Protein AF-0000000087188359 (afdb_homodimer)

Solvent-accessible surface area (backbone atoms only — not comparable to full-atom values): 22270 Å² total; per-residue (Å²): 129,66,76,31,45,39,35,32,45,28,57,56,83,50,38,47,62,71,53,24,54,56,32,28,50,55,53,38,40,76,36,46,41,52,68,43,80,49,44,55,69,34,89,48,73,59,11,48,51,45,66,75,37,53,84,79,43,58,35,64,17,36,47,23,39,53,42,13,24,49,48,44,41,38,69,71,45,52,50,58,42,25,75,72,37,19,31,35,40,26,43,32,52,69,55,42,48,57,30,56,35,37,76,44,71,33,57,65,69,55,55,52,55,60,50,61,86,60,86,74,42,64,32,37,37,35,36,33,55,50,55,70,55,25,52,52,44,32,64,73,71,51,74,86,48,76,78,59,69,46,84,70,35,53,57,51,45,52,53,33,45,52,50,24,46,52,53,40,41,76,72,71,32,47,65,49,77,46,69,41,72,88,40,54,41,56,56,51,18,50,57,58,49,68,78,48,84,78,36,62,70,70,71,61,78,78,67,89,118,129,65,77,32,46,37,36,32,45,28,55,57,81,51,38,47,62,71,53,24,54,56,32,27,48,56,55,38,41,75,36,46,41,53,66,44,80,50,46,53,69,36,87,48,73,60,11,47,52,44,66,75,39,52,83,78,42,57,35,62,18,36,47,23,39,53,42,13,27,48,47,45,40,38,69,72,46,51,49,58,41,26,74,72,38,20,31,34,39,26,42,30,52,69,52,42,48,58,29,58,34,37,76,45,71,33,57,64,69,56,54,52,56,59,51,60,87,60,86,75,43,65,32,37,36,35,37,34,55,50,54,69,54,26,51,52,44,31,64,72,70,50,72,85,49,75,77,59,71,46,85,69,34,52,57,52,44,53,54,31,45,53,51,26,44,52,53,40,42,76,71,70,31,45,64,49,77,45,69,41,72,89,41,54,41,56,57,51,18,50,57,58,50,67,79,49,86,79,37,62,71,72,71,64,79,78,66,84,120

Sequence (418 aa):
MSTGVFVTVDGPGGCGKSSVVTALDTVLAARGHHVHPTAEPSTSPIGVFTRAHADQITGRALACLVAADRHHHLDHEIRPALSQGRTVVCDRYLASTLVLQRLDGVPEDYLLALNTGIHLPDLAVILTAAPKTITARLTARGAHHRFEYDPGTPARELTLYQDAARTLGRLGVRVITVDTDHRTPTEAARQIAGYLPDRTGSVGRATATMSTGVFVTVDGPGGCGKSSVVTALDTVLAARGHHVHPTAEPSTSPIGVFTRAHADQITGRALACLVAADRHHHLDHEIRPALSQGRTVVCDRYLASTLVLQRLDGVPEDYLLALNTGIHLPDLAVILTAAPKTITARLTARGAHHRFEYDPGTPARELTLYQDAARTLGRLGVRVITVDTDHRTPTEAARQIAGYLPDRTGSVGRATAT

Radius of gyration: 25.66 Å; Cα contacts (8 Å, |Δi|>4): 700; chains: 2; bounding box: 67×78×47 Å

Nearest PDB structures (foldseek):
  5h70-assembly1_A  TM=8.122E-01  e=1.389E-11  Sulfurisphaera tokodaii str. 7
  4nzy-assembly1_B  TM=7.981E-01  e=8.922E-11  Sulfurisphaera tokodaii str. 7
  5x8j-assembly1_B  TM=8.360E-01  e=5.081E-10  Thermus thermophilus HB8
  5x8d-assembly1_B  TM=8.332E-01  e=5.081E-10  Thermus thermophilus HB8
  2plr-assembly1_B  TM=7.742E-01  e=6.459E-10  Sulfurisphaera tokodaii str. 7

Organism: Streptomyces mobaraensis (NCBI:txid35621)

Foldseek 3Di:
DAFAAEEEEAEDAQLCLVLLLVLLCVVQVVLVAAEDEAEPVGPPPLRVVLLVCVQPDFAPRSLLSRLVSQVVCCVPPVVVCRRVRHHYYYYDDLLCSQQVNVVRVYDNVVSCVSNPPGDQGQEYEYEDEDLVSSLVSCVVVPPDHPLNPDSVSRVSSVVSSVVSQVVSVVVVHHYDYFYRHPDGSNRSSVVVCVVPDRCPPVVDDPPPD/DAFAAEEEEAEDAQLCLVLLLVLLCVVQVVLVAAEDEAEPVGPPPLRVVLLVCVQPDFAPRSLLSRLVSQVVCCVPPVVVCRRVRHHYYYYDDLLCSQQVNVVRVYDNVVSCVSNPPGDQGQEYEYEDEDLVSSLVSCVVVPPDHPLNPDSVSRVSSVVSSVVSQVVSVVVVHHYDYFYRHPDGSNRSSVVVCVVPDRCPPVVDDPPPD

Structure (mmCIF, N/CA/C/O backbone):
data_AF-0000000087188359-model_v1
#
loop_
_entity.id
_entity.type
_entity.pdbx_description
1 polymer 'Thymidylate kinase'
#
loop_
_atom_site.group_PDB
_atom_site.id
_atom_site.type_symbol
_atom_site.label_atom_id
_atom_site.label_alt_id
_atom_site.label_comp_id
_atom_site.label_asym_id
_atom_site.label_entity_id
_atom_site.label_seq_id
_atom_site.pdbx_PDB_ins_code
_atom_site.Cartn_x
_atom_site.Cartn_y
_atom_site.Cartn_z
_atom_site.occupancy
_atom_site.B_iso_or_equiv
_atom_site.auth_seq_id
_atom_site.auth_comp_id
_atom_site.auth_asym_id
_atom_site.auth_atom_id
_atom_site.pdbx_PDB_model_num
ATOM 1 N N . MET A 1 1 ? 21.5 24.719 11.148 1 47.34 1 MET A N 1
ATOM 2 C CA . MET A 1 1 ? 20.219 25.062 10.539 1 47.34 1 MET A CA 1
ATOM 3 C C . MET A 1 1 ? 19.062 24.406 11.289 1 47.34 1 MET A C 1
ATOM 5 O O . MET A 1 1 ? 19.203 23.266 11.758 1 47.34 1 MET A O 1
ATOM 9 N N . SER A 1 2 ? 18.125 25.141 11.766 1 61.47 2 SER A N 1
ATOM 10 C CA . SER A 1 2 ? 17.109 24.641 12.68 1 61.47 2 SER A CA 1
ATOM 11 C C . SER A 1 2 ? 16.281 23.531 12.047 1 61.47 2 SER A C 1
ATOM 13 O O . SER A 1 2 ? 16.109 23.5 10.828 1 61.47 2 SER A O 1
ATOM 15 N N . THR A 1 3 ? 16.078 22.375 12.617 1 81.44 3 THR A N 1
ATOM 16 C CA . THR A 1 3 ? 15.312 21.234 12.133 1 81.44 3 THR A CA 1
ATOM 17 C C . THR A 1 3 ? 13.883 21.641 11.789 1 81.44 3 THR A C 1
ATOM 19 O O . THR A 1 3 ? 13.305 22.516 12.438 1 81.44 3 THR A O 1
ATOM 22 N N . GLY A 1 4 ? 13.391 21.312 10.578 1 94.69 4 GLY A N 1
ATOM 23 C CA . GLY A 1 4 ? 12.039 21.609 10.148 1 94.69 4 GLY A CA 1
ATOM 24 C C . GLY A 1 4 ? 10.984 21.094 11.102 1 94.69 4 GLY A C 1
ATOM 25 O O . GLY A 1 4 ? 11.281 20.297 12 1 94.69 4 GLY A O 1
ATOM 26 N N . VAL A 1 5 ? 9.828 21.734 11.094 1 97 5 VAL A N 1
ATOM 27 C CA . VAL A 1 5 ? 8.688 21.328 11.914 1 97 5 VAL A CA 1
ATOM 28 C C . VAL A 1 5 ? 7.609 20.719 11.023 1 97 5 VAL A C 1
ATOM 30 O O . VAL A 1 5 ? 7.312 21.234 9.945 1 97 5 VAL A O 1
ATOM 33 N N . PHE A 1 6 ? 7.055 19.578 11.438 1 98.5 6 PHE A N 1
ATOM 34 C CA . PHE A 1 6 ? 6.035 18.875 10.664 1 98.5 6 PHE A CA 1
ATOM 35 C C . PHE A 1 6 ? 4.684 18.938 11.367 1 98.5 6 PHE A C 1
ATOM 37 O O . PHE A 1 6 ? 4.52 18.391 12.461 1 98.5 6 PHE A O 1
ATOM 44 N N . VAL A 1 7 ? 3.686 19.609 10.711 1 98.62 7 VAL A N 1
ATOM 45 C CA . VAL A 1 7 ? 2.342 19.781 11.25 1 98.62 7 VAL A CA 1
ATOM 46 C C . VAL A 1 7 ? 1.322 19.141 10.312 1 98.62 7 VAL A C 1
ATOM 48 O O . VAL A 1 7 ? 1.363 19.344 9.102 1 98.62 7 VAL A O 1
ATOM 51 N N . THR A 1 8 ? 0.469 18.312 10.859 1 98.69 8 THR A N 1
ATOM 52 C CA . THR A 1 8 ? -0.615 17.734 10.078 1 98.69 8 THR A CA 1
ATOM 53 C C . THR A 1 8 ? -1.965 18.281 10.539 1 98.69 8 THR A C 1
ATOM 55 O O . THR A 1 8 ? -2.156 18.547 11.719 1 98.69 8 THR A O 1
ATOM 58 N N . VAL A 1 9 ? -2.861 18.5 9.562 1 98.56 9 VAL A N 1
ATOM 59 C CA . VAL A 1 9 ? -4.211 18.984 9.836 1 98.56 9 VAL A CA 1
ATOM 60 C C . VAL A 1 9 ? -5.234 17.984 9.297 1 98.56 9 VAL A C 1
ATOM 62 O O . VAL A 1 9 ? -5.34 17.797 8.078 1 98.56 9 VAL A O 1
ATOM 65 N N . ASP A 1 10 ? -5.957 17.359 10.227 1 98.31 10 ASP A N 1
ATOM 66 C CA . ASP A 1 10 ? -6.965 16.359 9.891 1 98.31 10 ASP A CA 1
ATOM 67 C C . ASP A 1 10 ? -8.328 16.75 10.453 1 98.31 10 ASP A C 1
ATOM 69 O O . ASP A 1 10 ? -8.445 17.719 11.203 1 98.31 10 ASP A O 1
ATOM 73 N N . GLY A 1 11 ? -9.336 16.016 10.047 1 95.88 11 GLY A N 1
ATOM 74 C CA . GLY A 1 11 ? -10.703 16.25 10.492 1 95.88 11 GLY A CA 1
ATOM 75 C C . GLY A 1 11 ? -11.734 15.812 9.469 1 95.88 11 GLY A C 1
ATOM 76 O O . GLY A 1 11 ? -11.398 15.555 8.305 1 95.88 11 GLY A O 1
ATOM 77 N N . PRO A 1 12 ? -12.969 15.734 9.961 1 92.06 12 PRO A N 1
ATOM 78 C CA . PRO A 1 12 ? -14.031 15.344 9.023 1 92.06 12 PRO A CA 1
ATOM 79 C C . PRO A 1 12 ? -14.195 16.328 7.875 1 92.06 12 PRO A C 1
ATOM 81 O O . PRO A 1 12 ? -13.766 17.484 7.977 1 92.06 12 PRO A O 1
ATOM 84 N N . GLY A 1 13 ? -14.742 15.789 6.773 1 87.38 13 GLY A N 1
ATOM 85 C CA . GLY A 1 13 ? -15.164 16.703 5.73 1 87.38 13 GLY A CA 1
ATOM 86 C C . GLY A 1 13 ? -16.109 17.781 6.234 1 87.38 13 GLY A C 1
ATOM 87 O O . GLY A 1 13 ? -16.969 17.531 7.07 1 87.38 13 GLY A O 1
ATOM 88 N N . GLY A 1 14 ? -15.852 19.031 5.797 1 85.5 14 GLY A N 1
ATOM 89 C CA . GLY A 1 14 ? -16.734 20.125 6.191 1 85.5 14 GLY A CA 1
ATOM 90 C C . GLY A 1 14 ? -16.266 20.859 7.43 1 85.5 14 GLY A C 1
ATOM 91 O O . GLY A 1 14 ? -16.906 21.812 7.875 1 85.5 14 GLY A O 1
ATOM 92 N N . CYS A 1 15 ? -15.188 20.453 7.949 1 90.5 15 CYS A N 1
ATOM 93 C CA . CYS A 1 15 ? -14.719 21.094 9.172 1 90.5 15 CYS A CA 1
ATOM 94 C C . CYS A 1 15 ? -13.828 22.281 8.859 1 90.5 15 CYS A C 1
ATOM 96 O O . CYS A 1 15 ? -13.32 22.953 9.766 1 90.5 15 CYS A O 1
ATOM 98 N N . GLY A 1 16 ? -13.586 22.547 7.59 1 89.12 16 GLY A N 1
ATOM 99 C CA . GLY A 1 16 ? -12.867 23.766 7.215 1 89.12 16 GLY A CA 1
ATOM 100 C C . GLY A 1 16 ? -11.367 23.547 7.098 1 89.12 16 GLY A C 1
ATOM 101 O O . GLY A 1 16 ? -10.586 24.484 7.277 1 89.12 16 GLY A O 1
ATOM 102 N N . LYS A 1 17 ? -10.906 22.312 6.828 1 92.69 17 LYS A N 1
ATOM 103 C CA . LYS A 1 17 ? -9.492 21.953 6.75 1 92.69 17 LYS A CA 1
ATOM 104 C C . LYS A 1 17 ? -8.766 22.859 5.75 1 92.69 17 LYS A C 1
ATOM 106 O O . LYS A 1 17 ? -7.77 23.5 6.094 1 92.69 17 LYS A O 1
ATOM 111 N N . SER A 1 18 ? -9.305 22.969 4.512 1 91.31 18 SER A N 1
ATOM 112 C CA . SER A 1 18 ? -8.648 23.75 3.461 1 91.31 18 SER A CA 1
ATOM 113 C C . SER A 1 18 ? -8.516 25.219 3.854 1 91.31 18 SER A C 1
ATOM 115 O O . SER A 1 18 ? -7.465 25.828 3.635 1 91.31 18 SER A O 1
ATOM 117 N N . SER A 1 19 ? -9.531 25.781 4.469 1 93.94 19 SER A N 1
ATOM 118 C CA . SER A 1 19 ? -9.508 27.172 4.902 1 93.94 19 SER A CA 1
ATOM 119 C C . SER A 1 19 ? -8.492 27.391 6.023 1 93.94 19 SER A C 1
ATOM 121 O O . SER A 1 19 ? -7.738 28.359 6.008 1 93.94 19 SER A O 1
ATOM 123 N N . VAL A 1 20 ? -8.484 26.484 6.918 1 96.5 20 VAL A N 1
ATOM 124 C CA . VAL A 1 20 ? -7.594 26.625 8.062 1 96.5 20 VAL A CA 1
ATOM 125 C C . VAL A 1 20 ? -6.145 26.469 7.613 1 96.5 20 VAL A C 1
ATOM 127 O O . VAL A 1 20 ? -5.266 27.219 8.047 1 96.5 20 VAL A O 1
ATOM 130 N N . VAL A 1 21 ? -5.867 25.5 6.734 1 96.38 21 VAL A N 1
ATOM 131 C CA . VAL A 1 21 ? -4.52 25.25 6.234 1 96.38 21 VAL A CA 1
ATOM 132 C C . VAL A 1 21 ? -4.02 26.484 5.477 1 96.38 21 VAL A C 1
ATOM 134 O O . VAL A 1 21 ? -2.861 26.875 5.621 1 96.38 21 VAL A O 1
ATOM 137 N N . THR A 1 22 ? -4.891 27.078 4.703 1 95.88 22 THR A N 1
ATOM 138 C CA . THR A 1 22 ? -4.547 28.297 3.973 1 95.88 22 THR A CA 1
ATOM 139 C C . THR A 1 22 ? -4.219 29.438 4.938 1 95.88 22 THR A C 1
ATOM 141 O O . THR A 1 22 ? -3.215 30.125 4.766 1 95.88 22 THR A O 1
ATOM 144 N N . ALA A 1 23 ? -5.016 29.625 5.945 1 97.31 23 ALA A N 1
ATOM 145 C CA . ALA A 1 23 ? -4.785 30.656 6.957 1 97.31 23 ALA A CA 1
ATOM 146 C C . ALA A 1 23 ? -3.502 30.391 7.734 1 97.31 23 ALA A C 1
ATOM 148 O O . ALA A 1 23 ? -2.789 31.328 8.109 1 97.31 23 ALA A O 1
ATOM 149 N N . LEU A 1 24 ? -3.291 29.109 8 1 97.19 24 LEU A N 1
ATOM 150 C CA . LEU A 1 24 ? -2.111 28.719 8.758 1 97.19 24 LEU A CA 1
ATOM 151 C C . LEU A 1 24 ? -0.833 29.094 8.016 1 97.19 24 LEU A C 1
ATOM 153 O O . LEU A 1 24 ? 0.151 29.5 8.641 1 97.19 24 LEU A O 1
ATOM 157 N N . ASP A 1 25 ? -0.863 28.906 6.703 1 96.25 25 ASP A N 1
ATOM 158 C CA . ASP A 1 25 ? 0.272 29.312 5.879 1 96.25 25 ASP A CA 1
ATOM 159 C C . ASP A 1 25 ? 0.64 30.781 6.121 1 96.25 25 ASP A C 1
ATOM 161 O O . ASP A 1 25 ? 1.801 31.094 6.391 1 96.25 25 ASP A O 1
ATOM 165 N N . THR A 1 26 ? -0.309 31.641 6.152 1 95.94 26 THR A N 1
ATOM 166 C CA . THR A 1 26 ? -0.119 33.094 6.324 1 95.94 26 THR A CA 1
ATOM 167 C C . THR A 1 26 ? 0.343 33.406 7.742 1 95.94 26 THR A C 1
ATOM 169 O O . THR A 1 26 ? 1.286 34.156 7.934 1 95.94 26 THR A O 1
ATOM 172 N N . VAL A 1 27 ? -0.323 32.781 8.688 1 97.31 27 VAL A N 1
ATOM 173 C CA . VAL A 1 27 ? -0.051 33.062 10.094 1 97.31 27 VAL A CA 1
ATOM 174 C C . VAL A 1 27 ? 1.365 32.625 10.445 1 97.31 27 VAL A C 1
ATOM 176 O O . VAL A 1 27 ? 2.102 33.344 11.117 1 97.31 27 VAL A O 1
ATOM 179 N N . LEU A 1 28 ? 1.797 31.469 9.977 1 97.12 28 LEU A N 1
ATOM 180 C CA . LEU A 1 28 ? 3.123 30.938 10.273 1 97.12 28 LEU A CA 1
ATOM 181 C C . LEU A 1 28 ? 4.203 31.75 9.555 1 97.12 28 LEU A C 1
ATOM 183 O O . LEU A 1 28 ? 5.277 31.984 10.109 1 97.12 28 LEU A O 1
ATOM 187 N N . ALA A 1 29 ? 3.877 32.156 8.305 1 95.25 29 ALA A N 1
ATOM 188 C CA . ALA A 1 29 ? 4.816 33 7.582 1 95.25 29 ALA A CA 1
ATOM 189 C C 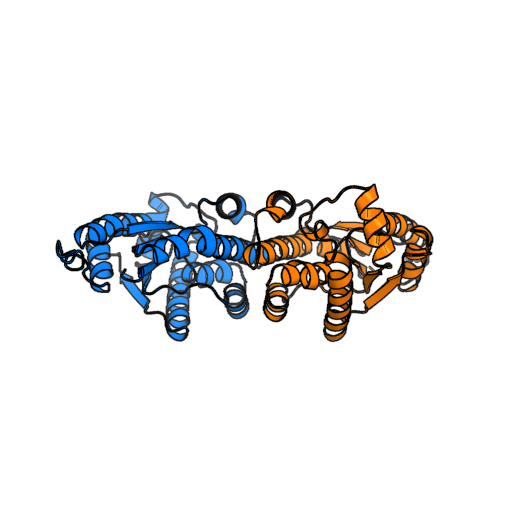. ALA A 1 29 ? 5.082 34.312 8.344 1 95.25 29 ALA A C 1
ATOM 191 O O . ALA A 1 29 ? 6.223 34.75 8.414 1 95.25 29 ALA A O 1
ATOM 192 N N . ALA A 1 30 ? 4.102 34.844 8.914 1 94.81 30 ALA A N 1
ATOM 193 C CA . ALA A 1 30 ? 4.215 36.094 9.688 1 94.81 30 ALA A CA 1
ATOM 194 C C . ALA A 1 30 ? 5.043 35.875 10.945 1 94.81 30 ALA A C 1
ATOM 196 O O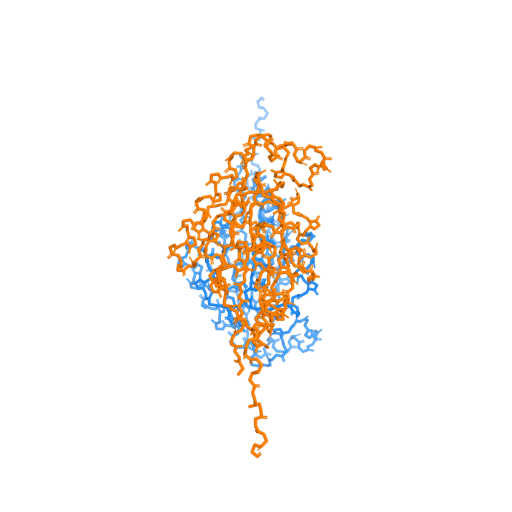 . ALA A 1 30 ? 5.602 36.812 11.5 1 94.81 30 ALA A O 1
ATOM 197 N N . ARG A 1 31 ? 5.113 34.656 11.328 1 94.94 31 ARG A N 1
ATOM 198 C CA . ARG A 1 31 ? 5.887 34.312 12.516 1 94.94 31 ARG A CA 1
ATOM 199 C C . ARG A 1 31 ? 7.285 33.812 12.141 1 94.94 31 ARG A C 1
ATOM 201 O O . ARG A 1 31 ? 7.973 33.188 12.953 1 94.94 31 ARG A O 1
ATOM 208 N N . GLY A 1 32 ? 7.652 34 10.852 1 94.25 32 GLY A N 1
ATOM 209 C CA . GLY A 1 32 ? 9.016 33.75 10.414 1 94.25 32 GLY A CA 1
ATOM 210 C C . GLY A 1 32 ? 9.234 32.375 9.859 1 94.25 32 GLY A C 1
ATOM 211 O O . GLY A 1 32 ? 10.359 31.969 9.562 1 94.25 32 GLY A O 1
ATOM 212 N N . HIS A 1 33 ? 8.156 31.578 9.773 1 95.19 33 HIS A N 1
ATOM 213 C CA . HIS A 1 33 ? 8.289 30.234 9.234 1 95.19 33 HIS A CA 1
ATOM 214 C C . HIS A 1 33 ? 8.367 30.25 7.707 1 95.19 33 HIS A C 1
ATOM 216 O O . HIS A 1 33 ? 7.672 31.047 7.059 1 95.19 33 HIS A O 1
ATOM 222 N N . HIS A 1 34 ? 9.258 29.484 7.164 1 95.62 34 HIS A N 1
ATOM 223 C CA . HIS A 1 34 ? 9.172 29.125 5.758 1 95.62 34 HIS A CA 1
ATOM 224 C C . HIS A 1 34 ? 8.281 27.906 5.555 1 95.62 34 HIS A C 1
ATOM 226 O O . HIS A 1 34 ? 8.727 26.766 5.734 1 95.62 34 HIS A O 1
ATOM 232 N N . VAL A 1 35 ? 7.125 28.156 5.09 1 97.44 35 VAL A N 1
ATOM 233 C CA . VAL A 1 35 ? 6.102 27.125 5.113 1 97.44 35 VAL A CA 1
ATOM 234 C C . VAL A 1 35 ? 6.121 26.344 3.795 1 97.44 35 VAL A C 1
ATOM 236 O O . VAL A 1 35 ? 6.297 26.938 2.725 1 97.44 35 VAL A O 1
ATOM 239 N N . HIS A 1 36 ? 6.008 25.031 3.883 1 97.62 36 HIS A N 1
ATOM 240 C CA . HIS A 1 36 ? 5.789 24.125 2.76 1 97.62 36 HIS A CA 1
ATOM 241 C C . HIS A 1 36 ? 4.445 23.422 2.879 1 97.62 36 HIS A C 1
ATOM 243 O O . HIS A 1 36 ? 4.336 22.406 3.561 1 97.62 36 HIS A O 1
ATOM 249 N N . PRO A 1 37 ? 3.422 24.016 2.215 1 97.69 37 PRO A N 1
ATOM 250 C CA . PRO A 1 37 ? 2.121 23.344 2.24 1 97.69 37 PRO A CA 1
ATOM 251 C C . PRO A 1 37 ? 2.082 22.094 1.355 1 97.69 37 PRO A C 1
ATOM 253 O O . PRO A 1 37 ? 2.68 22.078 0.275 1 97.69 37 PRO A O 1
ATOM 256 N N . THR A 1 38 ? 1.443 21.078 1.789 1 98.12 38 THR A N 1
ATOM 257 C CA . THR A 1 38 ? 1.233 19.844 1.018 1 98.12 38 THR A CA 1
ATOM 258 C C . THR A 1 38 ? -0.035 19.141 1.473 1 98.12 38 THR A C 1
ATOM 260 O O . THR A 1 38 ? -0.803 19.672 2.273 1 98.12 38 THR A O 1
ATOM 263 N N . ALA A 1 39 ? -0.322 17.984 0.875 1 98 39 ALA A N 1
ATOM 264 C CA . ALA A 1 39 ? -1.557 17.281 1.195 1 98 39 ALA A CA 1
ATOM 265 C C . ALA A 1 39 ? -1.447 15.797 0.835 1 98 39 ALA A C 1
ATOM 267 O O . ALA A 1 39 ? -0.575 15.406 0.057 1 98 39 ALA A O 1
ATOM 268 N N . GLU A 1 40 ? -2.277 15.039 1.499 1 98 40 GLU A N 1
ATOM 269 C CA . GLU A 1 40 ? -2.469 13.656 1.092 1 98 40 GLU A CA 1
ATOM 270 C C . GLU A 1 40 ? -3.916 13.391 0.686 1 98 40 GLU A C 1
ATOM 272 O O . GLU A 1 40 ? -4.844 13.844 1.357 1 98 40 GLU A O 1
ATOM 277 N N . PRO A 1 41 ? -4.113 12.578 -0.247 1 97.88 41 PRO A N 1
ATOM 278 C CA . PRO A 1 41 ? -3.1 12.055 -1.167 1 97.88 41 PRO A CA 1
ATOM 279 C C . PRO A 1 41 ? -2.305 13.164 -1.857 1 97.88 41 PRO A C 1
ATOM 281 O O . PRO A 1 41 ? -2.855 14.219 -2.172 1 97.88 41 PRO A O 1
ATOM 284 N N . SER A 1 42 ? -1.038 12.883 -2.131 1 98.5 42 SER A N 1
ATOM 285 C CA . SER A 1 42 ? -0.115 13.898 -2.621 1 98.5 42 SER A CA 1
ATOM 286 C C . SER A 1 42 ? -0.364 14.203 -4.094 1 98.5 42 SER A C 1
ATOM 288 O O . SER A 1 42 ? -1.332 13.719 -4.68 1 98.5 42 SER A O 1
ATOM 290 N N . THR A 1 43 ? 0.495 15.102 -4.703 1 97.56 43 THR A N 1
ATOM 291 C CA . THR A 1 43 ? 0.367 15.461 -6.109 1 97.56 43 THR A CA 1
ATOM 292 C C . THR A 1 43 ? 1.267 14.578 -6.977 1 97.56 43 THR A C 1
ATOM 294 O O . THR A 1 43 ? 1.373 14.797 -8.188 1 97.56 43 THR A O 1
ATOM 297 N N . SER A 1 44 ? 1.98 13.633 -6.363 1 97.75 44 SER A N 1
ATOM 298 C CA . SER A 1 44 ? 2.762 12.672 -7.133 1 97.75 44 SER A CA 1
ATOM 299 C C . SER A 1 44 ? 1.862 11.789 -7.988 1 97.75 44 SER A C 1
ATOM 301 O O . SER A 1 44 ? 0.645 11.758 -7.797 1 97.75 44 SER A O 1
ATOM 303 N N . PRO A 1 45 ? 2.436 11.055 -8.906 1 97.56 45 PRO A N 1
ATOM 304 C CA . PRO A 1 45 ? 1.626 10.141 -9.719 1 97.56 45 PRO A CA 1
ATOM 305 C C . PRO A 1 45 ? 0.813 9.164 -8.875 1 97.56 45 PRO A C 1
ATOM 307 O O . PRO A 1 45 ? -0.35 8.898 -9.188 1 97.56 45 PRO A O 1
ATOM 310 N N . ILE A 1 46 ? 1.397 8.641 -7.758 1 98.19 46 ILE A N 1
ATOM 311 C CA . ILE A 1 46 ? 0.673 7.719 -6.887 1 98.19 46 ILE A CA 1
ATOM 312 C C . ILE A 1 46 ? -0.523 8.43 -6.262 1 98.19 46 ILE A C 1
ATOM 314 O O . ILE A 1 46 ? -1.628 7.887 -6.219 1 98.19 46 ILE A O 1
ATOM 318 N N . GLY A 1 47 ? -0.265 9.672 -5.738 1 98.44 47 GLY A N 1
ATOM 319 C CA . GLY A 1 47 ? -1.332 10.438 -5.117 1 98.44 47 GLY A CA 1
ATOM 320 C C . GLY A 1 47 ? -2.459 10.781 -6.074 1 98.44 47 GLY A C 1
ATOM 321 O O . GLY A 1 47 ? -3.635 10.656 -5.727 1 98.44 47 GLY A O 1
ATOM 322 N N . VAL A 1 48 ? -2.109 11.203 -7.301 1 98 48 VAL A N 1
ATOM 323 C CA . VAL A 1 48 ? -3.09 11.523 -8.328 1 98 48 VAL A CA 1
ATOM 324 C C . VAL A 1 48 ? -3.918 10.289 -8.664 1 98 48 VAL A C 1
ATOM 326 O O . VAL A 1 48 ? -5.145 10.352 -8.742 1 98 48 VAL A O 1
ATOM 329 N N . PHE A 1 49 ? -3.277 9.18 -8.844 1 98.19 49 PHE A N 1
ATOM 330 C CA . PHE A 1 49 ? -3.961 7.918 -9.117 1 98.19 49 PHE A CA 1
ATOM 331 C C . PHE A 1 49 ? -4.91 7.562 -7.98 1 98.19 49 PHE A C 1
ATOM 333 O O . PHE A 1 49 ? -6.059 7.18 -8.227 1 98.19 49 PHE A O 1
ATOM 340 N N . THR A 1 50 ? -4.426 7.637 -6.707 1 97.75 50 THR A N 1
ATOM 341 C CA . THR A 1 50 ? -5.207 7.301 -5.523 1 97.75 50 THR A CA 1
ATOM 342 C C . THR A 1 50 ? -6.473 8.148 -5.449 1 97.75 50 THR A C 1
ATOM 344 O O . THR A 1 50 ? -7.57 7.625 -5.246 1 97.75 50 THR A O 1
ATOM 347 N N . ARG A 1 51 ? -6.312 9.461 -5.676 1 95.75 51 ARG A N 1
ATOM 348 C CA . ARG A 1 51 ? -7.449 10.375 -5.617 1 95.75 51 ARG A CA 1
ATOM 349 C C . ARG A 1 51 ? -8.484 10.023 -6.684 1 95.75 51 ARG A C 1
ATOM 351 O O . ARG A 1 51 ? -9.688 10.047 -6.418 1 95.75 51 ARG A O 1
ATOM 358 N N . ALA A 1 52 ? -8.023 9.641 -7.832 1 95.94 52 ALA A N 1
ATOM 359 C CA . ALA A 1 52 ? -8.898 9.367 -8.977 1 95.94 52 ALA A CA 1
ATOM 360 C C . ALA A 1 52 ? -9.672 8.07 -8.773 1 95.94 52 ALA A C 1
ATOM 362 O O . ALA A 1 52 ? -10.742 7.883 -9.359 1 95.94 52 ALA A O 1
ATOM 363 N N . HIS A 1 53 ? -9.164 7.184 -7.898 1 95.75 53 HIS A N 1
ATOM 364 C CA . HIS A 1 53 ? -9.758 5.855 -7.832 1 95.75 53 HIS A CA 1
ATOM 365 C C . HIS A 1 53 ? -10.273 5.547 -6.426 1 95.75 53 HIS A C 1
ATOM 367 O O . HIS A 1 53 ? -10.719 4.434 -6.152 1 95.75 53 HIS A O 1
ATOM 373 N N . ALA A 1 54 ? -10.25 6.504 -5.578 1 92.5 54 ALA A N 1
ATOM 374 C CA . ALA A 1 54 ? -10.562 6.293 -4.168 1 92.5 54 ALA A CA 1
ATOM 375 C C . ALA A 1 54 ? -12.016 5.887 -3.982 1 92.5 54 ALA A C 1
ATOM 377 O O . ALA A 1 54 ? -12.375 5.258 -2.982 1 92.5 54 ALA A O 1
ATOM 378 N N . ASP A 1 55 ? -12.844 6.211 -4.914 1 90.56 55 ASP A N 1
ATOM 379 C CA . ASP A 1 55 ? -14.258 5.871 -4.801 1 90.56 55 ASP A CA 1
ATOM 380 C C . ASP A 1 55 ? -14.516 4.438 -5.262 1 90.56 55 ASP A C 1
ATOM 382 O O . ASP A 1 55 ? -15.539 3.846 -4.922 1 90.56 55 ASP A O 1
ATOM 386 N N . GLN A 1 56 ? -13.602 3.863 -6.023 1 92.88 56 GLN A N 1
ATOM 387 C CA . GLN A 1 56 ? -13.812 2.545 -6.617 1 92.88 56 GLN A CA 1
ATOM 388 C C . GLN A 1 56 ? -13.008 1.478 -5.875 1 92.88 56 GLN A C 1
ATOM 390 O O . GLN A 1 56 ? -13.398 0.306 -5.859 1 92.88 56 GLN A O 1
ATOM 395 N N . ILE A 1 57 ? -11.93 1.907 -5.332 1 95.62 57 ILE A N 1
ATOM 396 C CA . ILE A 1 57 ? -11.07 0.997 -4.59 1 95.62 57 ILE A CA 1
ATOM 397 C C . ILE A 1 57 ? -11.375 1.098 -3.098 1 95.62 57 ILE A C 1
ATOM 399 O O . ILE A 1 57 ? -11.523 2.199 -2.561 1 95.62 57 ILE A O 1
ATOM 403 N N . THR A 1 58 ? -11.484 -0.061 -2.416 1 95.25 58 THR A N 1
ATOM 404 C CA . THR A 1 58 ? -11.898 -0.059 -1.017 1 95.25 58 THR A CA 1
ATOM 405 C C . THR A 1 58 ? -11.023 -1 -0.193 1 95.25 58 THR A C 1
ATOM 407 O O . THR A 1 58 ? -10.172 -1.697 -0.741 1 95.25 58 THR A O 1
ATOM 410 N N . GLY A 1 59 ? -11.219 -0.935 1.089 1 96.5 59 GLY A N 1
ATOM 411 C CA . GLY A 1 59 ? -10.609 -1.888 2.004 1 96.5 59 GLY A CA 1
ATOM 412 C C . GLY A 1 59 ? -9.094 -1.788 2.047 1 96.5 59 GLY A C 1
ATOM 413 O O . GLY A 1 59 ? -8.539 -0.689 2.006 1 96.5 59 GLY A O 1
ATOM 414 N N . ARG A 1 60 ? -8.492 -2.934 2.172 1 98.12 60 ARG A N 1
ATOM 415 C CA . ARG A 1 60 ? -7.043 -2.996 2.326 1 98.12 60 ARG A CA 1
ATOM 416 C C . ARG A 1 60 ? -6.336 -2.482 1.075 1 98.12 60 ARG A C 1
ATOM 418 O O . ARG A 1 60 ? -5.262 -1.885 1.163 1 98.12 60 ARG A O 1
ATOM 425 N N . ALA A 1 61 ? -6.98 -2.682 -0.078 1 98.25 61 ALA A N 1
ATOM 426 C CA . ALA A 1 61 ? -6.383 -2.18 -1.312 1 98.25 61 ALA A CA 1
ATOM 427 C C . ALA A 1 61 ? -6.199 -0.665 -1.254 1 98.25 61 ALA A C 1
ATOM 429 O O . ALA A 1 61 ? -5.109 -0.156 -1.528 1 98.25 61 ALA A O 1
ATOM 430 N N . LEU A 1 62 ? -7.238 0.054 -0.863 1 98.06 62 LEU A N 1
ATOM 431 C CA . LEU A 1 62 ? -7.148 1.507 -0.765 1 98.06 62 LEU A CA 1
ATOM 432 C C . LEU A 1 62 ? -6.18 1.918 0.339 1 98.06 62 LEU A C 1
ATOM 434 O O . LEU A 1 62 ? -5.395 2.852 0.166 1 98.06 62 LEU A O 1
ATOM 438 N N . ALA A 1 63 ? -6.262 1.201 1.483 1 98.5 63 ALA A N 1
ATOM 439 C CA . ALA A 1 63 ? -5.352 1.495 2.588 1 98.5 63 ALA A CA 1
ATOM 440 C C . ALA A 1 63 ? -3.898 1.413 2.137 1 98.5 63 ALA A C 1
ATOM 442 O O . ALA A 1 63 ? -3.092 2.291 2.455 1 98.5 63 ALA A O 1
ATOM 443 N N . CYS A 1 64 ? -3.58 0.357 1.383 1 98.62 64 CYS A N 1
ATOM 444 C CA . CYS A 1 64 ? -2.223 0.169 0.884 1 98.62 64 CYS A CA 1
ATOM 445 C C . CYS A 1 64 ? -1.852 1.263 -0.111 1 98.62 64 CYS A C 1
ATOM 447 O O . CYS A 1 64 ? -0.713 1.733 -0.126 1 98.62 64 CYS A O 1
ATOM 449 N N . LEU A 1 65 ? -2.795 1.646 -0.92 1 98.19 65 LEU A N 1
ATOM 450 C CA . LEU A 1 65 ? -2.547 2.701 -1.896 1 98.19 65 LEU A CA 1
ATOM 451 C C . LEU A 1 65 ? -2.223 4.02 -1.202 1 98.19 65 LEU A C 1
ATOM 453 O O . LEU A 1 65 ? -1.283 4.715 -1.594 1 98.19 65 LEU A O 1
ATOM 457 N N . VAL A 1 66 ? -2.984 4.359 -0.191 1 98.5 66 VAL A N 1
ATOM 458 C CA . VAL A 1 66 ? -2.771 5.586 0.572 1 98.5 66 VAL A CA 1
ATOM 459 C C . VAL A 1 66 ? -1.409 5.539 1.26 1 98.5 66 VAL A C 1
ATOM 461 O O . VAL A 1 66 ? -0.669 6.523 1.254 1 98.5 66 VAL A O 1
ATOM 464 N N . ALA A 1 67 ? -1.067 4.383 1.801 1 98.69 67 ALA A N 1
ATOM 465 C CA . ALA A 1 67 ? 0.228 4.219 2.455 1 98.69 67 ALA A CA 1
ATOM 466 C C . ALA A 1 67 ? 1.369 4.332 1.448 1 98.69 67 ALA A C 1
ATOM 468 O O . ALA A 1 67 ? 2.42 4.898 1.751 1 98.69 67 ALA A O 1
ATOM 469 N N . ALA A 1 68 ? 1.163 3.725 0.244 1 98.69 68 ALA A N 1
ATOM 470 C CA . ALA A 1 68 ? 2.166 3.844 -0.81 1 98.69 68 ALA A CA 1
ATOM 471 C C . ALA A 1 68 ? 2.461 5.309 -1.124 1 98.69 68 ALA A C 1
ATOM 473 O O . ALA A 1 68 ? 3.623 5.707 -1.211 1 98.69 68 ALA A O 1
ATOM 474 N N . ASP A 1 69 ? 1.421 6.105 -1.259 1 98.69 69 ASP A N 1
ATOM 475 C CA . ASP A 1 69 ? 1.562 7.531 -1.534 1 98.69 69 ASP A CA 1
ATOM 476 C C . ASP A 1 69 ? 2.297 8.242 -0.399 1 98.69 69 ASP A C 1
ATOM 478 O O . ASP A 1 69 ? 3.168 9.078 -0.643 1 98.69 69 ASP A O 1
ATOM 482 N N . ARG A 1 70 ? 1.93 7.887 0.841 1 98.88 70 ARG A N 1
ATOM 483 C CA . ARG A 1 70 ? 2.521 8.555 1.997 1 98.88 70 ARG A CA 1
ATOM 484 C C . ARG A 1 70 ? 4.02 8.273 2.082 1 98.88 70 ARG A C 1
ATOM 486 O O . ARG A 1 70 ? 4.812 9.195 2.303 1 98.88 70 ARG A O 1
ATOM 493 N N . HIS A 1 71 ? 4.414 6.973 1.901 1 98.69 71 HIS A N 1
ATOM 494 C CA . HIS A 1 71 ? 5.836 6.652 1.943 1 98.69 71 HIS A CA 1
ATOM 495 C C . HIS A 1 71 ? 6.602 7.391 0.851 1 98.69 71 HIS A C 1
ATOM 497 O O . HIS A 1 71 ? 7.691 7.91 1.094 1 98.69 71 HIS A O 1
ATOM 503 N N . HIS A 1 72 ? 6.035 7.445 -0.315 1 98.56 72 HIS A N 1
ATOM 504 C CA . HIS A 1 72 ? 6.664 8.172 -1.413 1 98.56 72 HIS A CA 1
ATOM 505 C C . HIS A 1 72 ? 6.715 9.672 -1.124 1 98.56 72 HIS A C 1
ATOM 507 O O . HIS A 1 72 ? 7.738 10.32 -1.362 1 98.56 72 HIS A O 1
ATOM 513 N N . HIS A 1 73 ? 5.645 10.25 -0.611 1 98.75 73 HIS A N 1
ATOM 514 C CA . HIS A 1 73 ? 5.504 11.656 -0.235 1 98.75 73 HIS A CA 1
ATOM 515 C C . HIS A 1 73 ? 6.57 12.062 0.775 1 98.75 73 HIS A C 1
ATOM 517 O O . HIS A 1 73 ? 7.227 13.094 0.61 1 98.75 73 HIS A O 1
ATOM 523 N N . LEU A 1 74 ? 6.75 11.227 1.759 1 98.56 74 LEU A N 1
ATOM 524 C CA . LEU A 1 74 ? 7.738 11.461 2.805 1 98.56 74 LEU A CA 1
ATOM 525 C C . LEU A 1 74 ? 9.141 11.539 2.219 1 98.56 74 LEU A C 1
ATOM 527 O O . LEU A 1 74 ? 9.891 12.477 2.51 1 98.56 74 LEU A O 1
ATOM 531 N N . ASP A 1 75 ? 9.406 10.609 1.347 1 97.56 75 ASP A N 1
ATOM 532 C CA . ASP A 1 75 ? 10.773 10.469 0.856 1 97.56 75 ASP A CA 1
ATOM 533 C C . ASP A 1 75 ? 11.109 11.562 -0.157 1 97.56 75 ASP A C 1
ATOM 535 O O . ASP A 1 75 ? 12.258 12.008 -0.244 1 97.56 75 ASP A O 1
ATOM 539 N N . HIS A 1 76 ? 10.125 12.086 -0.799 1 98.06 76 HIS A N 1
ATOM 540 C CA . HIS A 1 76 ? 10.445 12.914 -1.953 1 98.06 76 HIS A CA 1
ATOM 541 C C . HIS A 1 76 ? 10.008 14.359 -1.733 1 98.06 76 HIS A C 1
ATOM 543 O O . HIS A 1 76 ? 10.391 15.25 -2.49 1 98.06 76 HIS A O 1
ATOM 549 N N . GLU A 1 77 ? 9.258 14.609 -0.68 1 98.5 77 GLU A N 1
ATOM 550 C CA . GLU A 1 77 ? 8.773 15.977 -0.502 1 98.5 77 GLU A CA 1
ATOM 551 C C . GLU A 1 77 ? 8.883 16.406 0.957 1 98.5 77 GLU A C 1
ATOM 553 O O . GLU A 1 77 ? 9.562 17.391 1.268 1 98.5 77 GLU A O 1
ATOM 558 N N . ILE A 1 78 ? 8.352 15.648 1.875 1 98.62 78 ILE A N 1
ATOM 559 C CA . ILE A 1 78 ? 8.203 16.094 3.26 1 98.62 78 ILE A CA 1
ATOM 560 C C . ILE A 1 78 ? 9.562 16.094 3.947 1 98.62 78 ILE A C 1
ATOM 562 O O . ILE A 1 78 ? 9.992 17.125 4.473 1 98.62 78 ILE A O 1
ATOM 566 N N . ARG A 1 79 ? 10.266 14.977 3.904 1 98.19 79 ARG A N 1
ATOM 567 C CA . ARG A 1 79 ? 11.547 14.891 4.598 1 98.19 79 ARG A CA 1
ATOM 568 C C . ARG A 1 79 ? 12.562 15.859 3.996 1 98.19 79 ARG A C 1
ATOM 570 O O . ARG A 1 79 ? 13.273 16.547 4.727 1 98.19 79 ARG A O 1
ATOM 577 N N . PRO A 1 80 ? 12.656 15.93 2.645 1 98 80 PRO A N 1
ATOM 578 C CA . PRO A 1 80 ? 13.57 16.922 2.07 1 98 80 PRO A CA 1
ATOM 579 C C . PRO A 1 80 ? 13.242 18.344 2.508 1 98 80 PRO A C 1
ATOM 581 O O . PRO A 1 80 ? 14.148 19.125 2.828 1 98 80 PRO A O 1
ATOM 584 N N . ALA A 1 81 ? 11.984 18.734 2.598 1 98.19 81 ALA A N 1
ATOM 585 C CA . ALA A 1 81 ? 11.586 20.062 3.049 1 98.19 81 ALA A CA 1
ATOM 586 C C . ALA A 1 81 ? 11.969 20.297 4.508 1 98.19 81 ALA A C 1
ATOM 588 O O . ALA A 1 81 ? 12.477 21.359 4.871 1 98.19 81 ALA A O 1
ATOM 589 N N . LEU A 1 82 ? 11.75 19.297 5.324 1 97.75 82 LEU A N 1
ATOM 590 C CA . LEU A 1 82 ? 12.094 19.375 6.738 1 97.75 82 LEU A CA 1
ATOM 591 C C . LEU A 1 82 ? 13.594 19.531 6.93 1 97.75 82 LEU A C 1
ATOM 593 O O . LEU A 1 82 ? 14.039 20.297 7.793 1 97.75 82 LEU A O 1
ATOM 597 N N . SER A 1 83 ? 14.328 18.781 6.082 1 96.81 83 SER A N 1
ATOM 598 C CA . SER A 1 83 ? 15.789 18.828 6.172 1 96.81 83 SER A CA 1
ATOM 599 C C . SER A 1 83 ? 16.312 20.219 5.801 1 96.81 83 SER A C 1
ATOM 601 O O . SER A 1 83 ? 17.422 20.578 6.195 1 96.81 83 SER A O 1
ATOM 603 N N . GLN A 1 84 ? 15.547 21 5.074 1 96.44 84 GLN A N 1
ATOM 604 C CA . GLN A 1 84 ? 15.906 22.359 4.691 1 96.44 84 GLN A CA 1
ATOM 605 C C . GLN A 1 84 ? 15.461 23.359 5.75 1 96.44 84 GLN A C 1
ATOM 607 O O . GLN A 1 84 ? 15.578 24.578 5.551 1 96.44 84 GLN A O 1
ATOM 612 N N . GLY A 1 85 ? 14.875 22.828 6.824 1 95.38 85 GLY A N 1
ATOM 613 C CA . GLY A 1 85 ? 14.477 23.672 7.938 1 95.38 85 GLY A CA 1
ATOM 614 C C . GLY A 1 85 ? 13.094 24.281 7.762 1 95.38 85 GLY A C 1
ATOM 615 O O . GLY A 1 85 ? 12.703 25.172 8.508 1 95.38 85 GLY A O 1
ATOM 616 N N . ARG A 1 86 ? 12.305 23.781 6.816 1 97.12 86 ARG A N 1
ATOM 617 C CA . ARG A 1 86 ? 10.984 24.328 6.527 1 97.12 86 ARG A CA 1
ATOM 618 C C . ARG A 1 86 ? 9.938 23.766 7.488 1 97.12 86 ARG A C 1
ATOM 620 O O . ARG A 1 86 ? 10.141 22.703 8.086 1 97.12 86 ARG A O 1
ATOM 627 N N . THR A 1 87 ? 8.93 24.562 7.699 1 97.56 87 THR A N 1
ATOM 628 C CA . THR A 1 87 ? 7.727 24.078 8.367 1 97.56 87 THR A CA 1
ATOM 629 C C . THR A 1 87 ? 6.773 23.438 7.359 1 97.56 87 THR A C 1
ATOM 631 O O . THR A 1 87 ? 6.211 24.125 6.504 1 97.56 87 THR A O 1
ATOM 634 N N . VAL A 1 88 ? 6.605 22.109 7.473 1 98.19 88 VAL A N 1
ATOM 635 C CA . VAL A 1 88 ? 5.723 21.406 6.559 1 98.19 88 VAL A CA 1
ATOM 636 C C . VAL A 1 88 ? 4.324 21.297 7.168 1 98.19 88 VAL A C 1
ATOM 638 O O . VAL A 1 88 ? 4.16 20.812 8.289 1 98.19 88 VAL A O 1
ATOM 641 N N . VAL A 1 89 ? 3.346 21.844 6.449 1 98.44 89 VAL A N 1
ATOM 642 C CA . VAL A 1 89 ? 1.941 21.719 6.828 1 98.44 89 VAL A CA 1
ATOM 643 C C . VAL A 1 89 ? 1.222 20.797 5.852 1 98.44 89 VAL A C 1
ATOM 645 O O . VAL A 1 89 ? 1.075 21.125 4.672 1 98.44 89 VAL A O 1
ATOM 648 N N . CYS A 1 90 ? 0.766 19.703 6.355 1 98.31 90 CYS A N 1
ATOM 649 C CA . CYS A 1 90 ? 0.181 18.672 5.496 1 98.31 90 CYS A CA 1
ATOM 650 C C . CYS A 1 90 ? -1.312 18.531 5.762 1 98.31 90 CYS A C 1
ATOM 652 O O . CYS A 1 90 ? -1.716 18.172 6.871 1 98.31 90 CYS A O 1
ATOM 654 N N . ASP A 1 91 ? -2.123 18.797 4.73 1 97.81 91 ASP A N 1
ATOM 655 C CA . ASP A 1 91 ? -3.557 18.516 4.785 1 97.81 91 ASP A CA 1
ATOM 656 C C . ASP A 1 91 ? -3.832 17.016 4.723 1 97.81 91 ASP A C 1
ATOM 658 O O . ASP A 1 91 ? -3.719 16.406 3.658 1 97.81 91 ASP A O 1
ATOM 662 N N . ARG A 1 92 ? -4.234 16.453 5.844 1 98.06 92 ARG A N 1
ATOM 663 C CA . ARG A 1 92 ? -4.484 15.023 6.062 1 98.06 92 ARG A CA 1
ATOM 664 C C . ARG A 1 92 ? -3.174 14.25 6.164 1 98.06 92 ARG A C 1
ATOM 666 O O . ARG A 1 92 ? -2.191 14.594 5.504 1 98.06 92 ARG A O 1
ATOM 673 N N . TYR A 1 93 ? -3.20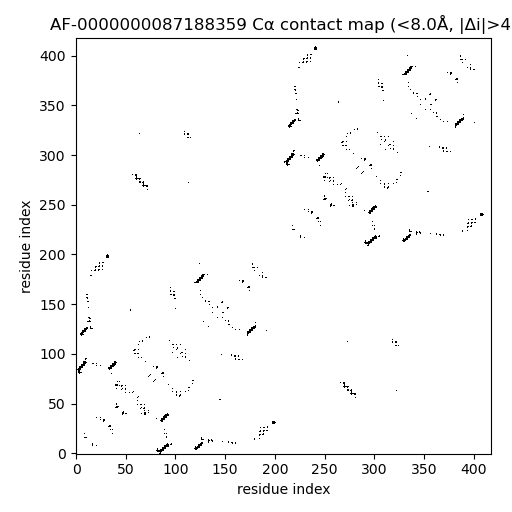1 13.289 7.012 1 98.5 93 TYR A N 1
ATOM 674 C CA . TYR A 1 93 ? -2.076 12.391 7.246 1 98.5 93 TYR A CA 1
ATOM 675 C C . TYR A 1 93 ? -2.533 11.117 7.938 1 98.5 93 TYR A C 1
ATOM 677 O O . TYR A 1 93 ? -3.512 10.492 7.52 1 98.5 93 TYR A O 1
ATOM 685 N N . LEU A 1 94 ? -1.862 10.633 8.898 1 98.75 94 LEU A N 1
ATOM 686 C CA . LEU A 1 94 ? -2.129 9.336 9.516 1 98.75 94 LEU A CA 1
ATOM 687 C C . LEU A 1 94 ? -3.492 9.328 10.195 1 98.75 94 LEU A C 1
ATOM 689 O O . LEU A 1 94 ? -4.207 8.328 10.156 1 98.75 94 LEU A O 1
ATOM 693 N N . ALA A 1 95 ? -3.885 10.445 10.836 1 98.69 95 ALA A N 1
ATOM 694 C CA . ALA A 1 95 ? -5.172 10.484 11.531 1 98.69 95 ALA A CA 1
ATOM 695 C C . ALA A 1 95 ? -6.32 10.188 10.57 1 98.69 95 ALA A C 1
ATOM 697 O O . ALA A 1 95 ? -7.242 9.445 10.906 1 98.69 95 ALA A O 1
ATOM 698 N N . SER A 1 96 ? -6.246 10.758 9.414 1 97.81 96 SER A N 1
ATOM 699 C CA . SER A 1 96 ? -7.281 10.516 8.414 1 97.81 96 SER A CA 1
ATOM 700 C C . SER A 1 96 ? -7.32 9.047 8 1 97.81 96 SER A C 1
ATOM 702 O O . SER A 1 96 ? -8.398 8.484 7.785 1 97.81 96 SER A O 1
ATOM 704 N N . THR A 1 97 ? -6.152 8.414 7.875 1 98 97 THR A N 1
ATOM 705 C CA . THR A 1 97 ? -6.086 6.992 7.582 1 98 97 THR A CA 1
ATOM 706 C C . THR A 1 97 ? -6.77 6.18 8.68 1 98 97 THR A C 1
ATOM 708 O O . THR A 1 97 ? -7.562 5.281 8.391 1 98 97 THR A O 1
ATOM 711 N N . LEU A 1 98 ? -6.527 6.508 9.914 1 98.19 98 LEU A N 1
ATOM 712 C CA . LEU A 1 98 ? -7.051 5.777 11.062 1 98.19 98 LEU A CA 1
ATOM 713 C C . LEU A 1 98 ? -8.562 5.934 11.164 1 98.19 98 LEU A C 1
ATOM 715 O O . LEU A 1 98 ? -9.219 5.199 11.906 1 98.19 98 LEU A O 1
ATOM 719 N N . VAL A 1 99 ? -9.125 6.855 10.391 1 97.38 99 VAL A N 1
ATOM 720 C CA . VAL A 1 99 ? -10.57 7.078 10.43 1 97.38 99 VAL A CA 1
ATOM 721 C C . VAL A 1 99 ? -11.211 6.527 9.156 1 97.38 99 VAL A C 1
ATOM 723 O O . VAL A 1 99 ? -12.039 5.621 9.219 1 97.38 99 VAL A O 1
ATOM 726 N N . LEU A 1 100 ? -10.75 6.973 8.008 1 95.06 100 LEU A N 1
ATOM 727 C CA . LEU A 1 100 ? -11.422 6.703 6.738 1 95.06 100 LEU A CA 1
ATOM 728 C C . LEU A 1 100 ? -11.273 5.242 6.34 1 95.06 100 LEU A C 1
ATOM 730 O O . LEU A 1 100 ? -12.234 4.613 5.883 1 95.06 100 LEU A O 1
ATOM 734 N N . GLN A 1 101 ? -10.07 4.699 6.496 1 95.62 101 GLN A N 1
ATOM 735 C CA . GLN A 1 101 ? -9.875 3.301 6.121 1 95.62 101 GLN A CA 1
ATOM 736 C C . GLN A 1 101 ? -10.516 2.363 7.141 1 95.62 101 GLN A C 1
ATOM 738 O O . GLN A 1 101 ? -10.93 1.255 6.797 1 95.62 101 GLN A O 1
ATOM 743 N N . ARG A 1 102 ? -10.586 2.826 8.375 1 94.94 102 ARG A N 1
ATOM 744 C CA . ARG A 1 102 ? -11.344 2.041 9.344 1 94.94 102 ARG A CA 1
ATOM 745 C C . ARG A 1 102 ? -12.828 2.01 8.969 1 94.94 102 ARG A C 1
ATOM 747 O O . ARG A 1 102 ? -13.484 0.973 9.094 1 94.94 102 ARG A O 1
ATOM 754 N N . LEU A 1 103 ? -13.359 3.154 8.555 1 92.81 103 LEU A N 1
ATOM 755 C CA . LEU A 1 103 ? -14.734 3.209 8.078 1 92.81 103 LEU A CA 1
ATOM 756 C C . LEU A 1 103 ? -14.938 2.271 6.895 1 92.81 103 LEU A C 1
ATOM 758 O O . LEU A 1 103 ? -16.047 1.801 6.656 1 92.81 103 LEU A O 1
ATOM 762 N N . ASP A 1 104 ? -13.844 1.953 6.227 1 93 104 ASP A N 1
ATOM 763 C CA . ASP A 1 104 ? -13.875 1.073 5.062 1 93 104 ASP A CA 1
ATOM 764 C C . ASP A 1 104 ? -13.609 -0.377 5.465 1 93 104 ASP A C 1
ATOM 766 O O . ASP A 1 104 ? -13.312 -1.218 4.613 1 93 104 ASP A O 1
ATOM 770 N N . GLY A 1 105 ? -13.602 -0.648 6.77 1 94.81 105 GLY A N 1
ATOM 771 C CA . GLY A 1 105 ? -13.57 -2.01 7.281 1 94.81 105 GLY A CA 1
ATOM 772 C C . GLY A 1 105 ? -12.164 -2.521 7.543 1 94.81 105 GLY A C 1
ATOM 773 O O . GLY A 1 105 ? -11.969 -3.717 7.758 1 94.81 105 GLY A O 1
ATOM 774 N N . VAL A 1 106 ? -11.211 -1.699 7.543 1 97.69 106 VAL A N 1
ATOM 775 C CA . VAL A 1 106 ? -9.836 -2.125 7.758 1 97.69 106 VAL A CA 1
ATOM 776 C C . VAL A 1 106 ? -9.477 -2 9.234 1 97.69 106 VAL A C 1
ATOM 778 O O . VAL A 1 106 ? -9.625 -0.927 9.828 1 97.69 106 VAL A O 1
ATOM 781 N N . PRO A 1 107 ? -8.992 -3.039 9.883 1 97.69 107 PRO A N 1
ATOM 782 C CA . PRO A 1 107 ? -8.656 -2.982 11.312 1 97.69 107 PRO A CA 1
ATOM 783 C C . PRO A 1 107 ? -7.52 -2.006 11.609 1 97.69 107 PRO A C 1
ATOM 785 O O . PRO A 1 107 ? -6.578 -1.888 10.82 1 97.69 107 PRO A O 1
ATOM 788 N N . GLU A 1 108 ? -7.559 -1.362 12.734 1 97.88 108 GLU A N 1
ATOM 789 C CA . GLU A 1 108 ? -6.594 -0.336 13.117 1 97.88 108 GLU A CA 1
ATOM 790 C C . GLU A 1 108 ? -5.18 -0.907 13.18 1 97.88 108 GLU A C 1
ATOM 792 O O . GLU A 1 108 ? -4.219 -0.25 12.773 1 97.88 108 GLU A O 1
ATOM 797 N N . ASP A 1 109 ? -5.082 -2.098 13.742 1 97.75 109 ASP A N 1
ATOM 798 C CA . ASP A 1 109 ? -3.756 -2.693 13.875 1 97.75 109 ASP A CA 1
ATOM 799 C C . ASP A 1 109 ? -3.094 -2.869 12.508 1 97.75 109 ASP A C 1
ATOM 801 O O . ASP A 1 109 ? -1.883 -2.682 12.375 1 97.75 109 ASP A O 1
ATOM 805 N N . TYR A 1 110 ? -3.846 -3.248 11.523 1 98.31 110 TYR A N 1
ATOM 806 C CA . TYR A 1 110 ? -3.326 -3.369 10.164 1 98.31 110 TYR A CA 1
ATOM 807 C C . TYR A 1 110 ? -2.869 -2.016 9.633 1 98.31 110 TYR A C 1
ATOM 809 O O . TYR A 1 110 ? -1.802 -1.907 9.023 1 98.31 110 TYR A O 1
ATOM 817 N N . LEU A 1 111 ? -3.68 -1.008 9.891 1 98.56 111 LEU A N 1
ATOM 818 C CA . LEU A 1 111 ? -3.359 0.338 9.43 1 98.56 111 LEU A CA 1
ATOM 819 C C . LEU A 1 111 ? -2.07 0.84 10.07 1 98.56 111 LEU A C 1
ATOM 821 O O . LEU A 1 111 ? -1.241 1.463 9.398 1 98.56 111 LEU A O 1
ATOM 825 N N . LEU A 1 112 ? -1.923 0.56 11.328 1 98.38 112 LEU A N 1
ATOM 826 C CA . LEU A 1 112 ? -0.711 0.978 12.031 1 98.38 112 LEU A CA 1
ATOM 827 C C . LEU A 1 112 ? 0.507 0.23 11.5 1 98.38 112 LEU A C 1
ATOM 829 O O . LEU A 1 112 ? 1.579 0.818 11.336 1 98.38 112 LEU A O 1
ATOM 833 N N . ALA A 1 113 ? 0.354 -1.05 11.195 1 97.38 113 ALA A N 1
ATOM 834 C CA . ALA A 1 113 ? 1.45 -1.833 10.633 1 97.38 113 ALA A CA 1
ATOM 835 C C . ALA A 1 113 ? 1.86 -1.294 9.266 1 97.38 113 ALA A C 1
ATOM 837 O O . ALA A 1 113 ? 3.053 -1.17 8.969 1 97.38 113 ALA A O 1
ATOM 838 N N . LEU A 1 114 ? 0.898 -0.964 8.492 1 97.12 114 LEU A N 1
ATOM 839 C CA . LEU A 1 114 ? 1.1 -0.414 7.156 1 97.12 114 LEU A CA 1
ATOM 840 C C . LEU A 1 114 ? 1.917 0.872 7.215 1 97.12 114 LEU A C 1
ATOM 842 O O . LEU A 1 114 ? 2.682 1.17 6.293 1 97.12 114 LEU A O 1
ATOM 846 N N . ASN A 1 115 ? 1.732 1.629 8.281 1 98.31 115 ASN A N 1
ATOM 847 C CA . ASN A 1 115 ? 2.344 2.949 8.383 1 98.31 115 ASN A CA 1
ATOM 848 C C . ASN A 1 115 ? 3.533 2.945 9.344 1 98.31 115 ASN A C 1
ATOM 850 O O . ASN A 1 115 ? 3.955 4 9.82 1 98.31 115 ASN A O 1
ATOM 854 N N . THR A 1 116 ? 4.059 1.776 9.617 1 96.75 116 THR A N 1
ATOM 855 C CA . THR A 1 116 ? 5.285 1.688 10.398 1 96.75 116 THR A CA 1
ATOM 856 C C . THR A 1 116 ? 6.43 2.408 9.695 1 96.75 116 THR A C 1
ATOM 858 O O . THR A 1 116 ? 6.617 2.248 8.484 1 96.75 116 THR A O 1
ATOM 861 N N . GLY A 1 117 ? 7.125 3.199 10.469 1 95.31 117 GLY A N 1
ATOM 862 C CA . GLY A 1 117 ? 8.312 3.846 9.945 1 95.31 117 GLY A CA 1
ATOM 863 C C . GLY A 1 117 ? 8.047 5.223 9.367 1 95.31 117 GLY A C 1
ATOM 864 O O . GLY A 1 117 ? 8.969 5.926 8.969 1 95.31 117 GLY A O 1
ATOM 865 N N . ILE A 1 118 ? 6.836 5.668 9.336 1 98.19 118 ILE A N 1
ATOM 866 C CA . ILE A 1 118 ? 6.551 6.992 8.797 1 98.19 118 ILE A CA 1
ATOM 867 C C . ILE A 1 118 ? 7.074 8.062 9.75 1 98.19 118 ILE A C 1
ATOM 869 O O . ILE A 1 118 ? 7.293 7.789 10.938 1 98.19 118 ILE A O 1
ATOM 873 N N . HIS A 1 119 ? 7.344 9.203 9.172 1 98.25 119 HIS A N 1
ATOM 874 C CA . HIS A 1 119 ? 7.676 10.375 9.977 1 98.25 119 HIS A CA 1
ATOM 875 C C . HIS A 1 119 ? 6.441 10.93 10.68 1 98.25 119 HIS A C 1
ATOM 877 O O . HIS A 1 119 ? 5.512 11.414 10.031 1 98.25 119 HIS A O 1
ATOM 883 N N . LEU A 1 120 ? 6.449 10.758 12.016 1 98.69 120 LEU A N 1
ATOM 884 C CA . LEU A 1 120 ? 5.32 11.289 12.773 1 98.69 120 LEU A CA 1
ATOM 885 C C . LEU A 1 120 ? 5.422 12.805 12.906 1 98.69 120 LEU A C 1
ATOM 887 O O . LEU A 1 120 ? 6.523 13.352 13.016 1 98.69 120 LEU A O 1
ATOM 891 N N . PRO A 1 121 ? 4.289 13.484 12.859 1 98.62 121 PRO A N 1
ATOM 892 C CA . PRO A 1 121 ? 4.344 14.945 12.969 1 98.62 121 PRO A CA 1
ATOM 893 C C . PRO A 1 121 ? 4.766 15.422 14.352 1 98.62 121 PRO A C 1
ATOM 895 O O . PRO A 1 121 ? 4.59 14.695 15.336 1 98.62 121 PRO A O 1
ATOM 898 N N . ASP A 1 122 ? 5.332 16.641 14.328 1 98 122 ASP A N 1
ATOM 899 C CA . ASP A 1 122 ? 5.617 17.297 15.594 1 98 122 ASP A CA 1
ATOM 900 C C . ASP A 1 122 ? 4.328 17.75 16.281 1 98 122 ASP A C 1
ATOM 902 O O . ASP A 1 122 ? 4.258 17.781 17.516 1 98 122 ASP A O 1
ATOM 906 N N . LEU A 1 123 ? 3.396 18.078 15.492 1 98.62 123 LEU A N 1
ATOM 907 C CA . LEU A 1 123 ? 2.076 18.484 15.953 1 98.62 123 LEU A CA 1
ATOM 908 C C . LEU A 1 123 ? 0.987 17.969 15.023 1 98.62 123 LEU A C 1
ATOM 910 O O . LEU A 1 123 ? 1.023 18.234 13.812 1 98.62 123 LEU A O 1
ATOM 914 N N . ALA A 1 124 ? 0.087 17.188 15.594 1 98.88 124 ALA A N 1
ATOM 915 C CA . ALA A 1 124 ? -1.104 16.766 14.867 1 98.88 124 ALA A CA 1
ATOM 916 C C . ALA A 1 124 ? -2.33 17.562 15.297 1 98.88 124 ALA A C 1
ATOM 918 O O . ALA A 1 124 ? -2.662 17.609 16.484 1 98.88 124 ALA A O 1
ATOM 919 N N . VAL A 1 125 ? -2.949 18.188 14.32 1 98.75 125 VAL A N 1
ATOM 920 C CA . VAL A 1 125 ? -4.141 18.984 14.586 1 98.75 125 VAL A CA 1
ATOM 921 C C . VAL A 1 125 ? -5.379 18.266 14.062 1 98.75 125 VAL A C 1
ATOM 923 O O . VAL A 1 125 ? -5.414 17.844 12.906 1 98.75 125 VAL A O 1
A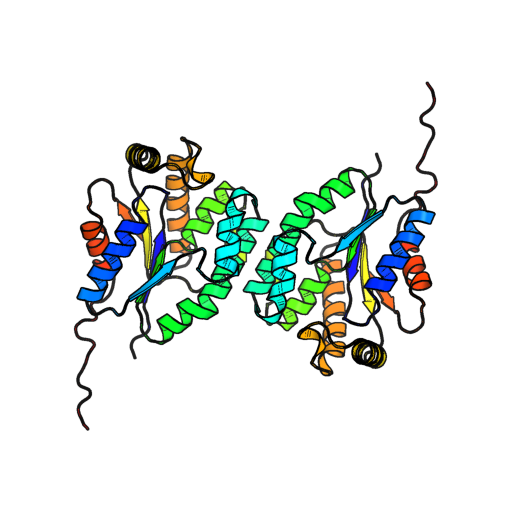TOM 926 N N . ILE A 1 126 ? -6.336 18.125 14.906 1 98.38 126 ILE A N 1
ATOM 927 C CA . ILE A 1 126 ? -7.625 17.562 14.508 1 98.38 126 ILE A CA 1
ATOM 928 C C . ILE A 1 126 ? -8.711 18.641 14.617 1 98.38 126 ILE A C 1
ATOM 930 O O . ILE A 1 126 ? -9.039 19.078 15.719 1 98.38 126 ILE A O 1
ATOM 934 N N . LEU A 1 127 ? -9.211 19.047 13.484 1 97.31 127 LEU A N 1
ATOM 935 C CA . LEU A 1 127 ? -10.32 19.984 13.469 1 97.31 127 LEU A CA 1
ATOM 936 C C . LEU A 1 127 ? -11.633 19.281 13.781 1 97.31 127 LEU A C 1
ATOM 938 O O . LEU A 1 127 ? -11.852 18.141 13.352 1 97.31 127 LEU A O 1
ATOM 942 N N . THR A 1 128 ? -12.453 19.938 14.5 1 94.88 128 THR A N 1
ATOM 943 C CA . THR A 1 128 ? -13.766 19.406 14.836 1 94.88 128 THR A CA 1
ATOM 944 C C . THR A 1 128 ? -14.836 20.484 14.688 1 94.88 128 THR A C 1
ATOM 946 O O . THR A 1 128 ? -14.531 21.672 14.578 1 94.88 128 THR A O 1
ATOM 949 N N . ALA A 1 129 ? -16.031 20.062 14.555 1 92.69 129 ALA A N 1
ATOM 950 C CA . ALA A 1 129 ? -17.25 20.891 14.555 1 92.69 129 ALA A CA 1
ATOM 951 C C . ALA A 1 129 ? -18.469 20.078 14.938 1 92.69 129 ALA A C 1
ATOM 953 O O . ALA A 1 129 ? -18.422 18.844 14.953 1 92.69 129 ALA A O 1
ATOM 954 N N . ALA A 1 130 ? -19.516 20.797 15.297 1 90.75 130 ALA A N 1
ATOM 955 C CA . ALA A 1 130 ? -20.766 20.094 15.586 1 90.75 130 ALA A CA 1
ATOM 956 C C . ALA A 1 130 ? -21.281 19.359 14.352 1 90.75 130 ALA A C 1
ATOM 958 O O . ALA A 1 130 ? -21.172 19.859 13.234 1 90.75 130 ALA A O 1
ATOM 959 N N . PRO A 1 131 ? -21.828 18.141 14.617 1 87.81 131 PRO A N 1
ATOM 960 C CA . PRO A 1 131 ? -22.344 17.375 13.484 1 87.81 131 PRO A CA 1
ATOM 961 C C . PRO A 1 131 ? -23.297 18.172 12.609 1 87.81 131 PRO A C 1
ATOM 963 O O . PRO A 1 131 ? -23.25 18.078 11.383 1 87.81 131 PRO A O 1
ATOM 966 N N . LYS A 1 132 ? -24.125 18.969 13.234 1 85.31 132 LYS A N 1
ATOM 967 C CA . LYS A 1 132 ? -25.078 19.797 12.5 1 85.31 132 LYS A CA 1
ATOM 968 C C . LYS A 1 132 ? -24.359 20.812 11.617 1 85.31 132 LYS A C 1
ATOM 970 O O . LYS A 1 132 ? -24.797 21.062 10.492 1 85.31 132 LYS A O 1
ATOM 975 N N . THR A 1 133 ? -23.312 21.328 12.148 1 86 133 THR A N 1
ATOM 976 C CA . THR A 1 133 ? -22.531 22.297 11.398 1 86 133 THR A CA 1
ATOM 977 C C . THR A 1 133 ? -21.859 21.625 10.195 1 86 133 THR A C 1
ATOM 979 O O . THR A 1 133 ? -21.875 22.172 9.086 1 86 133 THR A O 1
ATOM 982 N N . ILE A 1 134 ? -21.281 20.422 10.398 1 85.88 134 ILE A N 1
ATOM 983 C CA . ILE A 1 134 ? -20.609 19.672 9.359 1 85.88 134 ILE A CA 1
ATOM 984 C C . ILE A 1 134 ? -21.578 19.344 8.227 1 85.88 134 ILE A C 1
ATOM 986 O O . ILE A 1 134 ? -21.281 19.562 7.055 1 85.88 134 ILE A O 1
ATOM 990 N N . THR A 1 135 ? -22.719 18.906 8.609 1 82.12 135 THR A N 1
ATOM 991 C CA . THR A 1 135 ? -23.75 18.547 7.637 1 82.12 135 THR A CA 1
ATOM 992 C C . THR A 1 135 ? -24.172 19.75 6.816 1 82.12 135 THR A C 1
ATOM 994 O O . THR A 1 135 ? -24.328 19.656 5.598 1 82.12 135 THR A O 1
ATOM 997 N N . ALA A 1 136 ? -24.344 20.875 7.473 1 82.62 136 ALA A N 1
ATOM 998 C CA . ALA A 1 136 ? -24.75 22.094 6.793 1 82.62 136 ALA A CA 1
ATOM 999 C C . ALA A 1 136 ? -23.703 22.547 5.781 1 82.62 136 ALA A C 1
ATOM 1001 O O . ALA A 1 136 ? -24.031 22.938 4.664 1 82.62 136 ALA A O 1
ATOM 1002 N N . ARG A 1 137 ? -22.516 22.469 6.094 1 81.31 137 ARG A N 1
ATOM 1003 C CA . ARG A 1 137 ? -21.406 22.875 5.242 1 81.31 137 ARG A CA 1
ATOM 1004 C C . ARG A 1 137 ? -21.266 21.938 4.051 1 81.31 137 ARG A C 1
ATOM 1006 O O . ARG A 1 137 ? -20.984 22.375 2.934 1 81.31 137 ARG A O 1
ATOM 1013 N N . LEU A 1 138 ? -21.422 20.641 4.324 1 79.69 138 LEU A N 1
ATOM 1014 C CA . LEU A 1 138 ? -21.312 19.641 3.262 1 79.69 138 LEU A CA 1
ATOM 1015 C C . LEU A 1 138 ? -22.453 19.797 2.264 1 79.69 138 LEU A C 1
ATOM 1017 O O . LEU A 1 138 ? -22.266 19.625 1.059 1 79.69 138 LEU A O 1
ATOM 1021 N N . THR A 1 139 ? -23.609 20.062 2.832 1 76.62 139 THR A N 1
ATOM 1022 C CA . THR A 1 139 ? -24.781 20.266 1.984 1 76.62 139 THR A CA 1
ATOM 1023 C C . THR A 1 139 ? -24.625 21.5 1.104 1 76.62 139 THR A C 1
ATOM 1025 O O . THR A 1 139 ? -25 21.484 -0.07 1 76.62 139 THR A O 1
ATOM 1028 N N . ALA A 1 140 ? -24.078 22.469 1.633 1 77.62 140 ALA A N 1
ATOM 1029 C CA . ALA A 1 140 ? -23.891 23.719 0.904 1 77.62 140 ALA A CA 1
ATOM 1030 C C . ALA A 1 140 ? -22.828 23.562 -0.185 1 77.62 140 ALA A C 1
ATOM 1032 O O . ALA A 1 140 ? -22.969 24.109 -1.282 1 77.62 140 ALA A O 1
ATOM 1033 N N . ARG A 1 141 ? -21.812 22.844 -0.01 1 72.25 141 ARG A N 1
ATOM 1034 C CA . ARG A 1 141 ? -20.688 22.656 -0.915 1 72.25 141 ARG A CA 1
ATOM 1035 C C . ARG A 1 141 ? -20.953 21.516 -1.894 1 72.25 141 ARG A C 1
ATOM 1037 O O . ARG A 1 141 ? -20.406 21.5 -3.002 1 72.25 141 ARG A O 1
ATOM 1044 N N . GLY A 1 142 ? -21.75 20.562 -1.541 1 69.62 142 GLY A N 1
ATOM 1045 C CA . GLY A 1 142 ? -21.906 19.312 -2.275 1 69.62 142 GLY A CA 1
ATOM 1046 C C . GLY A 1 142 ? -20.891 18.266 -1.873 1 69.62 142 GLY A C 1
ATOM 1047 O O . GLY A 1 142 ? -19.75 18.594 -1.537 1 69.62 142 GLY A O 1
ATOM 1048 N N . ALA A 1 143 ? -21.312 17.031 -1.683 1 59.28 143 ALA A N 1
ATOM 1049 C CA . ALA A 1 143 ? -20.438 15.945 -1.255 1 59.28 143 ALA A CA 1
ATOM 1050 C C . ALA A 1 143 ? -19.375 15.656 -2.305 1 59.28 143 ALA A C 1
ATOM 1052 O O . ALA A 1 143 ? -19.641 15.672 -3.506 1 59.28 143 ALA A O 1
ATOM 1053 N N . HIS A 1 144 ? -18.141 15.398 -1.777 1 63.88 144 HIS A N 1
ATOM 1054 C CA . HIS A 1 144 ? -17.031 15.242 -2.701 1 63.88 144 HIS A CA 1
ATOM 1055 C C . HIS A 1 144 ? -16.562 13.797 -2.764 1 63.88 144 HIS A C 1
ATOM 1057 O O . HIS A 1 144 ? -15.898 13.391 -3.725 1 63.88 144 HIS A O 1
ATOM 1063 N N . HIS A 1 145 ? -16.828 13.031 -1.735 1 68.81 145 HIS A N 1
ATOM 1064 C CA . HIS A 1 145 ? -16.391 11.648 -1.754 1 68.81 145 HIS A CA 1
ATOM 1065 C C . HIS A 1 145 ? -17.359 10.75 -0.997 1 68.81 145 HIS A C 1
ATOM 1067 O O . HIS A 1 145 ? -18.156 11.227 -0.194 1 68.81 145 HIS A O 1
ATOM 1073 N N . ARG A 1 146 ? -17.25 9.508 -1.276 1 71.31 146 ARG A N 1
ATOM 1074 C CA . ARG A 1 146 ? -18.219 8.516 -0.821 1 71.31 146 ARG A CA 1
ATOM 1075 C C . ARG A 1 146 ? -18.375 8.555 0.696 1 71.31 146 ARG A C 1
ATOM 1077 O O . ARG A 1 146 ? -19.438 8.242 1.226 1 71.31 146 ARG A O 1
ATOM 1084 N N . PHE A 1 147 ? -17.453 8.961 1.354 1 69 147 PHE A N 1
ATOM 1085 C CA . PHE A 1 147 ? -17.484 8.953 2.811 1 69 147 PHE A CA 1
ATOM 1086 C C . PHE A 1 147 ? -18.312 10.109 3.346 1 69 147 PHE A C 1
ATOM 1088 O O . PHE A 1 147 ? -18.641 10.148 4.535 1 69 147 PHE A O 1
ATOM 1095 N N . GLU A 1 148 ? -18.734 10.945 2.475 1 70.25 148 GLU A N 1
ATOM 1096 C CA . GLU A 1 148 ? -19.5 12.109 2.896 1 70.25 148 GLU A CA 1
ATOM 1097 C C . GLU A 1 148 ? -20.984 11.93 2.594 1 70.25 148 GLU A C 1
ATOM 1099 O O . GLU A 1 148 ? -21.797 12.781 2.957 1 70.25 148 GLU A O 1
ATOM 1104 N N . TYR A 1 149 ? -21.375 10.789 2.049 1 64.19 149 TYR A N 1
ATOM 1105 C CA . TYR A 1 149 ? -22.719 10.648 1.511 1 64.19 149 TYR A CA 1
ATOM 1106 C C . TYR A 1 149 ? -23.688 10.188 2.592 1 64.19 149 TYR A C 1
ATOM 1108 O O . TYR A 1 149 ? -24.906 10.406 2.479 1 64.19 149 TYR A O 1
ATOM 1116 N N . ASP A 1 150 ? -23.172 9.555 3.627 1 63.31 150 ASP A N 1
ATOM 1117 C CA . ASP A 1 150 ? -24.047 9.039 4.672 1 63.31 150 ASP A CA 1
ATOM 1118 C C . ASP A 1 150 ? -24.203 10.047 5.812 1 63.31 150 ASP A C 1
ATOM 1120 O O . ASP A 1 150 ? -23.219 10.398 6.469 1 63.31 150 ASP A O 1
ATOM 1124 N N . PRO A 1 151 ? -25.438 10.562 6.055 1 59.72 151 PRO A N 1
ATOM 1125 C CA . PRO A 1 151 ? -25.688 11.562 7.098 1 59.72 151 PRO A CA 1
ATOM 1126 C C . PRO A 1 151 ? -25.219 11.109 8.477 1 59.72 151 PRO A C 1
ATOM 1128 O O . PRO A 1 151 ? -24.984 11.938 9.359 1 59.72 151 PRO A O 1
ATOM 1131 N N . GLY A 1 152 ? -25.234 9.875 8.742 1 66.06 152 GLY A N 1
ATOM 1132 C CA . GLY A 1 152 ? -24.734 9.359 10 1 66.06 152 GLY A CA 1
ATOM 1133 C C . GLY A 1 152 ? -23.219 9.305 10.055 1 66.06 152 GLY A C 1
ATOM 1134 O O . GLY A 1 152 ? -22.641 9.086 11.117 1 66.06 152 GLY A O 1
ATOM 1135 N N . THR A 1 153 ? -22.656 9.734 9.008 1 75.81 153 THR A N 1
ATOM 1136 C CA . THR A 1 153 ? -21.219 9.562 8.797 1 75.81 153 THR A CA 1
ATOM 1137 C C . THR A 1 153 ? -20.422 10.617 9.57 1 75.81 153 THR A C 1
ATOM 1139 O O . THR A 1 153 ? -19.438 10.297 10.227 1 75.81 153 THR A O 1
ATOM 1142 N N . PRO A 1 154 ? -21.047 11.797 9.797 1 78.19 154 PRO A N 1
ATOM 1143 C CA . PRO A 1 154 ? -20.234 12.805 10.484 1 78.19 154 PRO A CA 1
ATOM 1144 C C . PRO A 1 154 ? -20.031 12.484 11.961 1 78.19 154 PRO A C 1
ATOM 1146 O O . PRO A 1 154 ? -18.906 12.617 12.477 1 78.19 154 PRO A O 1
ATOM 1149 N N . ALA A 1 155 ? -21.031 12.031 12.609 1 83.75 155 ALA A N 1
ATOM 1150 C CA . ALA A 1 155 ? -20.891 11.688 14.023 1 83.75 155 ALA A CA 1
ATOM 1151 C C . ALA A 1 155 ? -19.922 10.539 14.211 1 83.75 155 ALA A C 1
ATOM 1153 O O . ALA A 1 155 ? -19.109 10.555 15.148 1 83.75 155 ALA A O 1
ATOM 1154 N N . ARG A 1 156 ? -20.016 9.617 13.375 1 88.19 156 ARG A N 1
ATOM 1155 C CA . ARG A 1 156 ? -19.109 8.477 13.445 1 88.19 156 ARG A CA 1
ATOM 1156 C C . ARG A 1 156 ? -17.672 8.898 13.172 1 88.19 156 ARG A C 1
ATOM 1158 O O . ARG A 1 156 ? -16.75 8.469 13.867 1 88.19 156 ARG A O 1
ATOM 1165 N N . GLU A 1 157 ? -17.516 9.703 12.211 1 91.19 157 GLU A N 1
ATOM 1166 C CA . GLU A 1 157 ? -16.188 10.219 11.914 1 91.19 157 GLU A CA 1
ATOM 1167 C C . GLU A 1 157 ? -15.594 10.961 13.109 1 91.19 157 GLU A C 1
ATOM 1169 O O . GLU A 1 157 ? -14.414 10.797 13.43 1 91.19 157 GLU A O 1
ATOM 1174 N N . LEU A 1 158 ? -16.438 11.773 13.734 1 92.12 158 LEU A N 1
ATOM 1175 C CA . LEU A 1 158 ? -15.969 12.547 14.883 1 92.12 158 LEU A CA 1
ATOM 1176 C C . LEU A 1 158 ? -15.477 11.633 15.992 1 92.12 158 LEU A C 1
ATOM 1178 O O . LEU A 1 158 ? -14.43 11.883 16.594 1 92.12 158 LEU A O 1
ATOM 1182 N N . THR A 1 159 ? -16.188 10.594 16.219 1 93.69 159 THR A N 1
ATOM 1183 C CA . THR A 1 159 ? -15.789 9.617 17.234 1 93.69 159 THR A CA 1
ATOM 1184 C C . THR A 1 159 ? -14.477 8.938 16.828 1 93.69 159 THR A C 1
ATOM 1186 O O . THR A 1 159 ? -13.586 8.758 17.672 1 93.69 159 THR A O 1
ATOM 1189 N N . LEU A 1 160 ? -14.352 8.609 15.625 1 95.69 160 LEU A N 1
ATOM 1190 C CA . LEU A 1 160 ? -13.156 7.934 15.141 1 95.69 160 LEU A CA 1
ATOM 1191 C C . LEU A 1 160 ? -11.953 8.867 15.164 1 95.69 160 LEU A C 1
ATOM 1193 O O . LEU A 1 160 ? -10.828 8.43 15.398 1 95.69 160 LEU A O 1
ATOM 1197 N N . TYR A 1 161 ? -12.203 10.148 14.953 1 97.19 161 TYR A N 1
ATOM 1198 C CA . TYR A 1 161 ? -11.102 11.102 15.047 1 97.19 161 TYR A CA 1
ATOM 1199 C C . TYR A 1 161 ? -10.633 11.25 16.484 1 97.19 161 TYR A C 1
ATOM 1201 O O . TYR A 1 161 ? -9.445 11.469 16.75 1 97.19 161 TYR A O 1
ATOM 1209 N N . GLN A 1 162 ? -11.539 11.141 17.406 1 96.81 162 GLN A N 1
ATOM 1210 C CA . GLN A 1 162 ? -11.141 11.117 18.797 1 96.81 162 GLN A CA 1
ATOM 1211 C C . GLN A 1 162 ? -10.266 9.898 19.109 1 96.81 162 GLN A C 1
ATOM 1213 O O . GLN A 1 162 ? -9.266 10.016 19.812 1 96.81 162 GLN A O 1
ATOM 1218 N N . ASP A 1 163 ? -10.703 8.805 18.594 1 97.75 163 ASP A N 1
ATOM 1219 C CA . ASP A 1 163 ? -9.906 7.586 18.734 1 97.75 163 ASP A CA 1
ATOM 1220 C C . ASP A 1 163 ? -8.531 7.75 18.109 1 97.75 163 ASP A C 1
ATOM 1222 O O . ASP A 1 163 ? -7.52 7.328 18.672 1 97.75 163 ASP A O 1
ATOM 1226 N N . ALA A 1 164 ? -8.531 8.328 16.938 1 98.31 164 ALA A N 1
ATOM 1227 C CA . ALA A 1 164 ? -7.27 8.562 16.234 1 98.31 164 ALA A CA 1
ATOM 1228 C C . ALA A 1 164 ? -6.348 9.469 17.047 1 98.31 164 ALA A C 1
ATOM 1230 O O . ALA A 1 164 ? -5.137 9.242 17.094 1 98.31 164 ALA A O 1
ATOM 1231 N N . ALA A 1 165 ? -6.93 10.484 17.688 1 98.25 165 ALA A N 1
ATOM 1232 C CA . ALA A 1 165 ? -6.16 11.383 18.547 1 98.25 165 ALA A CA 1
ATOM 1233 C C . ALA A 1 165 ? -5.492 10.609 19.672 1 98.25 165 ALA A C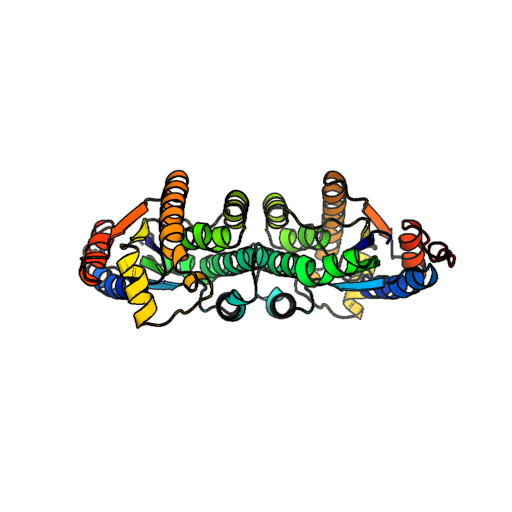 1
ATOM 1235 O O . ALA A 1 165 ? -4.316 10.828 19.969 1 98.25 165 ALA A O 1
ATOM 1236 N N . ARG A 1 166 ? -6.23 9.727 20.25 1 98.19 166 ARG A N 1
ATOM 1237 C CA . ARG A 1 166 ? -5.699 8.914 21.344 1 98.19 166 ARG A CA 1
ATOM 1238 C C . ARG A 1 166 ? -4.574 8.008 20.844 1 98.19 166 ARG A C 1
ATOM 1240 O O . ARG A 1 166 ? -3.541 7.875 21.516 1 98.19 166 ARG A O 1
ATOM 1247 N N . THR A 1 167 ? -4.801 7.406 19.734 1 98.56 167 THR A N 1
ATOM 1248 C CA . THR A 1 167 ? -3.789 6.539 19.141 1 98.56 167 THR A CA 1
ATOM 1249 C C . THR A 1 167 ? -2.514 7.324 18.844 1 98.56 167 THR A C 1
ATOM 1251 O O . THR A 1 167 ? -1.413 6.871 19.156 1 98.56 167 THR A O 1
ATOM 1254 N N . LEU A 1 168 ? -2.662 8.516 18.281 1 98.62 168 LEU A N 1
ATOM 1255 C CA . LEU A 1 168 ? -1.504 9.352 17.984 1 98.62 168 LEU A CA 1
ATOM 1256 C C . LEU A 1 168 ? -0.774 9.734 19.266 1 98.62 168 LEU A C 1
ATOM 1258 O O . LEU A 1 168 ? 0.458 9.742 19.312 1 98.62 168 LEU A O 1
ATOM 1262 N N . GLY A 1 169 ? -1.558 10.039 20.25 1 98.44 169 GLY A N 1
ATOM 1263 C CA . GLY A 1 169 ? -0.957 10.312 21.547 1 98.44 169 GLY A CA 1
ATOM 1264 C C . GLY A 1 169 ? -0.12 9.164 22.078 1 98.44 169 GLY A C 1
ATOM 1265 O O . GLY A 1 169 ? 0.981 9.375 22.594 1 98.44 169 GLY A O 1
ATOM 1266 N N . ARG A 1 170 ? -0.612 7.949 21.938 1 98.06 170 ARG A N 1
ATOM 1267 C CA . ARG A 1 170 ? 0.105 6.762 22.391 1 98.06 170 ARG A CA 1
ATOM 1268 C C . ARG A 1 170 ? 1.385 6.559 21.594 1 98.06 170 ARG A C 1
ATOM 1270 O O . ARG A 1 170 ? 2.328 5.922 22.062 1 98.06 170 ARG A O 1
ATOM 1277 N N . LEU A 1 171 ? 1.42 7.129 20.422 1 97.88 171 LEU A N 1
ATOM 1278 C CA . LEU A 1 171 ? 2.602 7.039 19.578 1 97.88 171 LEU A CA 1
ATOM 1279 C C . LEU A 1 171 ? 3.586 8.164 19.891 1 97.88 171 LEU A C 1
ATOM 1281 O O . LEU A 1 171 ? 4.617 8.289 19.219 1 97.88 171 LEU A O 1
ATOM 1285 N N . GLY A 1 172 ? 3.273 9.008 20.828 1 97.81 172 GLY A N 1
ATOM 1286 C CA . GLY A 1 172 ? 4.164 10.062 21.266 1 97.81 172 GLY A CA 1
ATOM 1287 C C . GLY A 1 172 ? 3.969 11.367 20.531 1 97.81 172 GLY A C 1
ATOM 1288 O O . GLY A 1 172 ? 4.801 12.273 20.609 1 97.81 172 GLY A O 1
ATOM 1289 N N . VAL A 1 173 ? 2.9 11.477 19.734 1 98.44 173 VAL A N 1
ATOM 1290 C CA . VAL A 1 173 ? 2.619 12.68 18.969 1 98.44 173 VAL A CA 1
ATOM 1291 C C . VAL A 1 173 ? 1.865 13.688 19.828 1 98.44 173 VAL A C 1
ATOM 1293 O O . VAL A 1 173 ? 0.952 13.312 20.562 1 98.44 173 VAL A O 1
ATOM 1296 N N . ARG A 1 174 ? 2.229 14.953 19.766 1 98.38 174 ARG A N 1
ATOM 1297 C CA . ARG A 1 174 ? 1.407 16 20.359 1 98.38 174 ARG A CA 1
ATOM 1298 C C . ARG A 1 174 ? 0.164 16.266 19.516 1 98.38 174 ARG A C 1
ATOM 1300 O O . ARG A 1 174 ? 0.268 16.625 18.344 1 98.38 174 ARG A O 1
ATOM 1307 N N . VAL A 1 175 ? -0.973 16.062 20.156 1 98.69 175 VAL A N 1
ATOM 1308 C CA . VAL A 1 175 ? -2.23 16.219 19.422 1 98.69 175 VAL A CA 1
ATOM 1309 C C . VAL A 1 175 ? -3.057 17.344 20.047 1 98.69 175 VAL A C 1
ATOM 1311 O O . VAL A 1 175 ? -3.184 17.406 21.281 1 98.69 175 VAL A O 1
ATOM 1314 N N . ILE A 1 176 ? -3.576 18.234 19.219 1 98.25 176 ILE A N 1
ATOM 1315 C CA . ILE A 1 176 ? -4.539 19.219 19.703 1 98.25 176 ILE A CA 1
ATOM 1316 C C . ILE A 1 176 ? -5.82 19.141 18.891 1 98.25 176 ILE A C 1
ATOM 1318 O O . ILE A 1 176 ? -5.785 18.812 17.688 1 98.25 176 ILE A O 1
ATOM 1322 N N . THR A 1 177 ? -6.887 19.359 19.5 1 97.25 177 THR A N 1
ATOM 1323 C CA . THR A 1 177 ? -8.18 19.453 18.828 1 97.25 177 THR A CA 1
ATOM 1324 C C . THR A 1 177 ? -8.641 20.906 18.75 1 97.25 177 THR A C 1
ATOM 1326 O O . THR A 1 177 ? -8.57 21.641 19.734 1 97.25 177 THR A O 1
ATOM 1329 N N . VAL A 1 178 ? -9.031 21.359 17.578 1 97.19 178 VAL A N 1
ATOM 1330 C CA . VAL A 1 178 ? -9.469 22.734 17.359 1 97.19 178 VAL A CA 1
ATOM 1331 C C . VAL A 1 178 ? -10.922 22.75 16.891 1 97.19 178 VAL A C 1
ATOM 1333 O O . VAL A 1 178 ? -11.242 22.188 15.828 1 97.19 178 VAL A O 1
ATOM 1336 N N . ASP A 1 179 ? -11.766 23.344 17.625 1 94.94 179 ASP A N 1
ATOM 1337 C CA . ASP A 1 179 ? -13.18 23.5 17.281 1 94.94 179 ASP A CA 1
ATOM 1338 C C . ASP A 1 179 ? -13.383 24.656 16.312 1 94.94 179 ASP A C 1
ATOM 1340 O O . ASP A 1 179 ? -13.039 25.797 16.625 1 94.94 179 ASP A O 1
ATOM 1344 N N . THR A 1 180 ? -14.023 24.359 15.164 1 93.88 180 THR A N 1
ATOM 1345 C CA . THR A 1 180 ? -14.156 25.375 14.141 1 93.88 180 THR A CA 1
ATOM 1346 C C . THR A 1 180 ? -15.586 25.891 14.07 1 93.88 180 THR A C 1
ATOM 1348 O O . THR A 1 180 ? -15.938 26.641 13.156 1 93.88 180 THR A O 1
ATOM 1351 N N . ASP A 1 181 ? -16.422 25.562 15.023 1 90 181 ASP A N 1
ATOM 1352 C CA . ASP A 1 181 ? -17.812 26 15.031 1 90 181 ASP A CA 1
ATOM 1353 C C . ASP A 1 181 ? -17.922 27.516 15.141 1 90 181 ASP A C 1
ATOM 1355 O O . ASP A 1 181 ? -18.672 28.141 14.398 1 90 181 ASP A O 1
ATOM 1359 N N . HIS A 1 182 ? -17.156 28.047 16.078 1 87.19 182 HIS A N 1
ATOM 1360 C CA . HIS A 1 182 ? -17.328 29.469 16.359 1 87.19 182 HIS A CA 1
ATOM 1361 C C . HIS A 1 182 ? -16.016 30.219 16.156 1 87.19 182 HIS A C 1
ATOM 1363 O O . HIS A 1 182 ? -15.773 31.25 16.797 1 87.19 182 HIS A O 1
ATOM 1369 N N . ARG A 1 183 ? -15.195 29.734 15.312 1 91.88 183 ARG A N 1
ATOM 1370 C CA . ARG A 1 183 ? -13.922 30.359 15.008 1 91.88 183 ARG A CA 1
ATOM 1371 C C . ARG A 1 183 ? -13.75 30.547 13.508 1 91.88 183 ARG A C 1
ATOM 1373 O O . ARG A 1 183 ? -14.125 29.672 12.719 1 91.88 183 ARG A O 1
ATOM 1380 N N . THR A 1 184 ? -13.242 31.719 13.203 1 94.19 184 THR A N 1
ATOM 1381 C CA . THR A 1 184 ? -12.828 31.906 11.812 1 94.19 184 THR A CA 1
ATOM 1382 C C . THR A 1 184 ? -11.594 31.062 11.5 1 94.19 184 THR A C 1
ATOM 1384 O O . THR A 1 184 ? -10.875 30.641 12.414 1 94.19 184 THR A O 1
ATOM 1387 N N . PRO A 1 185 ? -11.312 30.812 10.234 1 96 185 PRO A 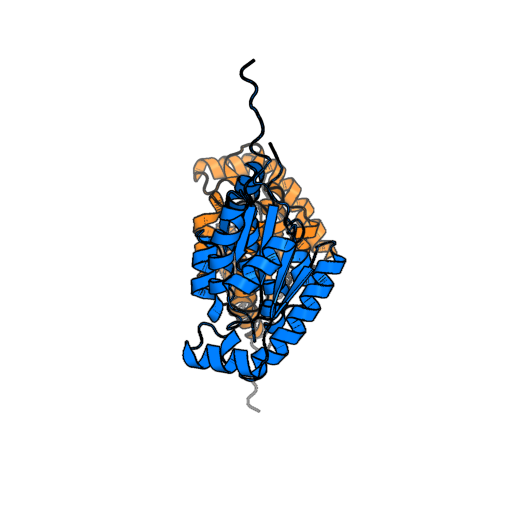N 1
ATOM 1388 C CA . PRO A 1 185 ? -10.094 30.094 9.852 1 96 185 PRO A CA 1
ATOM 1389 C C . PRO A 1 185 ? -8.828 30.75 10.406 1 96 185 PRO A C 1
ATOM 1391 O O . PRO A 1 185 ? -7.906 30.062 10.844 1 96 185 PRO A O 1
ATOM 1394 N N . THR A 1 186 ? -8.836 32.062 10.445 1 97.06 186 THR A N 1
ATOM 1395 C CA . THR A 1 186 ? -7.68 32.812 10.938 1 97.06 186 THR A CA 1
ATOM 1396 C C . THR A 1 186 ? -7.508 32.594 12.438 1 97.06 186 THR A C 1
ATOM 1398 O O . THR A 1 186 ? -6.387 32.438 12.922 1 97.06 186 THR A O 1
ATOM 1401 N N . GLU A 1 187 ? -8.578 32.625 13.156 1 97.19 187 GLU A N 1
ATOM 1402 C CA . GLU A 1 187 ? -8.516 32.375 14.594 1 97.19 187 GLU A CA 1
ATOM 1403 C C . GLU A 1 187 ? -8.023 30.953 14.898 1 97.19 187 GLU A C 1
ATOM 1405 O O . GLU A 1 187 ? -7.207 30.75 15.797 1 97.19 187 GLU A O 1
ATOM 1410 N N . ALA A 1 188 ? -8.57 30.016 14.141 1 97.44 188 ALA A N 1
ATOM 1411 C CA . ALA A 1 188 ? -8.117 28.625 14.289 1 97.44 188 ALA A CA 1
ATOM 1412 C C . ALA A 1 188 ? -6.625 28.5 13.984 1 97.44 188 ALA A C 1
ATOM 1414 O O . ALA A 1 188 ? -5.887 27.844 14.719 1 97.44 188 ALA A O 1
ATOM 1415 N N . ALA A 1 189 ? -6.168 29.141 12.906 1 98 189 ALA A N 1
ATOM 1416 C CA . ALA A 1 189 ? -4.766 29.125 12.5 1 98 189 ALA A CA 1
ATOM 1417 C C . ALA A 1 189 ? -3.873 29.719 13.594 1 98 189 ALA A C 1
ATOM 1419 O O . ALA A 1 189 ? -2.795 29.188 13.875 1 98 189 ALA A O 1
ATOM 1420 N N . ARG A 1 190 ? -4.312 30.812 14.211 1 97.44 190 ARG A N 1
ATOM 1421 C CA . ARG A 1 190 ? -3.551 31.438 15.281 1 97.44 190 ARG A CA 1
ATOM 1422 C C . ARG A 1 190 ? -3.432 30.516 16.484 1 97.44 190 ARG A C 1
ATOM 1424 O O . ARG A 1 190 ? -2.383 30.469 17.125 1 97.44 190 ARG A O 1
ATOM 1431 N N . GLN A 1 191 ? -4.562 29.875 16.781 1 97.25 191 GLN A N 1
ATOM 1432 C CA . GLN A 1 191 ? -4.52 28.906 17.875 1 97.25 191 GLN A CA 1
ATOM 1433 C C . GLN A 1 191 ? -3.475 27.828 17.609 1 97.25 191 GLN A C 1
ATOM 1435 O O . GLN A 1 191 ? -2.682 27.5 18.484 1 97.25 191 GLN A O 1
ATOM 1440 N N . ILE A 1 192 ? -3.471 27.25 16.406 1 97.94 192 ILE A N 1
ATOM 1441 C CA . ILE A 1 192 ? -2.529 26.203 16.031 1 97.94 192 ILE A CA 1
ATOM 1442 C C . ILE A 1 192 ? -1.104 26.75 16.094 1 97.94 192 ILE A C 1
ATOM 1444 O O . ILE A 1 192 ? -0.214 26.109 16.672 1 97.94 192 ILE A O 1
ATOM 1448 N N . ALA A 1 193 ? -0.902 27.938 15.562 1 97.5 193 ALA A N 1
ATOM 1449 C CA . ALA A 1 193 ? 0.421 28.562 15.508 1 97.5 193 ALA A CA 1
ATOM 1450 C C . ALA A 1 193 ? 0.987 28.766 16.906 1 97.5 193 ALA A C 1
ATOM 1452 O O . ALA A 1 193 ? 2.205 28.734 17.109 1 97.5 193 ALA A O 1
ATOM 1453 N N . GLY A 1 194 ? 0.088 28.953 17.859 1 96.88 194 GLY A N 1
ATOM 1454 C CA . GLY A 1 194 ? 0.496 29.156 19.234 1 96.88 194 GLY A CA 1
ATOM 1455 C C . GLY A 1 194 ? 1.213 27.969 19.828 1 96.88 194 GLY A C 1
ATOM 1456 O O . GLY A 1 194 ? 1.915 28.094 20.828 1 96.88 194 GLY A O 1
ATOM 1457 N N . TYR A 1 195 ? 1.078 26.812 19.234 1 96.88 195 TYR A N 1
ATOM 1458 C CA . TYR A 1 195 ? 1.712 25.594 19.734 1 96.88 195 TYR A CA 1
ATOM 1459 C C . TYR A 1 195 ? 3.068 25.375 19.062 1 96.88 195 TYR A C 1
ATOM 1461 O O . TYR A 1 195 ? 3.764 24.406 19.359 1 96.88 195 TYR A O 1
ATOM 1469 N N . LEU A 1 196 ? 3.48 26.234 18.156 1 95.44 196 LEU A N 1
ATOM 1470 C CA . LEU A 1 196 ? 4.742 26.125 17.438 1 95.44 196 LEU A CA 1
ATOM 1471 C C . LEU A 1 196 ? 5.703 27.234 17.859 1 95.44 196 LEU A C 1
ATOM 1473 O O . LEU A 1 196 ? 5.273 28.297 18.328 1 95.44 196 LEU A O 1
ATOM 1477 N N . PRO A 1 197 ? 6.973 26.969 17.75 1 89.38 197 PRO A N 1
ATOM 1478 C CA . PRO A 1 197 ? 7.934 28.016 18.125 1 89.38 197 PRO A CA 1
ATOM 1479 C C . PRO A 1 197 ? 7.867 29.234 17.219 1 89.38 197 PRO A C 1
ATOM 1481 O O . PRO A 1 197 ? 7.496 29.109 16.047 1 89.38 197 PRO A O 1
ATOM 1484 N N . ASP A 1 198 ? 8.18 30.422 17.844 1 87.94 198 ASP A N 1
ATOM 1485 C CA . ASP A 1 198 ? 8.344 31.625 17.047 1 87.94 198 ASP A CA 1
ATOM 1486 C C . ASP A 1 198 ? 9.719 31.672 16.391 1 87.94 198 ASP A C 1
ATOM 1488 O O . ASP A 1 198 ? 10.734 31.422 17.031 1 87.94 198 ASP A O 1
ATOM 1492 N N . ARG A 1 199 ? 9.719 31.828 15.094 1 86.5 199 ARG A N 1
ATOM 1493 C CA . ARG A 1 199 ? 10.984 31.75 14.375 1 86.5 199 ARG A CA 1
ATOM 1494 C C . ARG A 1 199 ? 11.414 33.125 13.867 1 86.5 199 ARG A C 1
ATOM 1496 O O . ARG A 1 199 ? 12.273 33.219 12.992 1 86.5 199 ARG A O 1
ATOM 1503 N N . THR A 1 200 ? 10.727 34.156 14.242 1 76.69 200 THR A N 1
ATOM 1504 C CA . THR A 1 200 ? 11.102 35.5 13.805 1 76.69 200 THR A CA 1
ATOM 1505 C C . THR A 1 200 ? 12.531 35.844 14.234 1 76.69 200 THR A C 1
ATOM 1507 O O . THR A 1 200 ? 13.25 36.562 13.531 1 76.69 200 THR A O 1
ATOM 1510 N N . GLY A 1 201 ? 13.016 35.469 15.406 1 64.5 201 GLY A N 1
ATOM 1511 C CA . GLY A 1 201 ? 14.352 35.781 15.875 1 64.5 201 GLY A CA 1
ATOM 1512 C C . GLY A 1 201 ? 15.422 34.875 15.344 1 64.5 201 GLY A C 1
ATOM 1513 O O . GLY A 1 201 ? 16.609 35.094 15.555 1 64.5 201 GLY A O 1
ATOM 1514 N N . SER A 1 202 ? 15.109 33.719 14.844 1 55.38 202 SER A N 1
ATOM 1515 C CA . SER A 1 202 ? 16.109 32.75 14.422 1 55.38 202 SER A CA 1
ATOM 1516 C C . SER A 1 202 ? 16.844 33.188 13.164 1 55.38 202 SER A C 1
ATOM 1518 O O . SER A 1 202 ? 17.719 32.5 12.656 1 55.38 202 SER A O 1
ATOM 1520 N N . VAL A 1 203 ? 16.391 34.219 12.477 1 48.22 203 VAL A N 1
ATOM 1521 C CA . VAL A 1 203 ? 17.297 34.781 11.469 1 48.22 203 VAL A CA 1
ATOM 1522 C C . VAL A 1 203 ? 18.516 35.406 12.148 1 48.22 203 VAL A C 1
ATOM 1524 O O . VAL A 1 203 ? 18.422 36.531 12.68 1 48.22 203 VAL A O 1
ATOM 1527 N N . GLY A 1 204 ? 19.016 34.844 13.164 1 41.06 204 GLY A N 1
ATOM 1528 C CA . GLY A 1 204 ? 20.219 35.469 13.711 1 41.06 204 GLY A CA 1
ATOM 1529 C C . GLY A 1 204 ? 21.219 35.875 12.641 1 41.06 204 GLY A C 1
ATOM 1530 O O . GLY A 1 204 ? 21.141 35.406 11.508 1 41.06 204 GLY A O 1
ATOM 1531 N N . ARG A 1 205 ? 22.438 36.719 13.172 1 34.78 205 ARG A N 1
ATOM 1532 C CA . ARG A 1 205 ? 23.625 37.5 12.805 1 34.78 205 ARG A CA 1
ATOM 1533 C C . ARG A 1 205 ? 24.641 36.625 12.078 1 34.78 205 ARG A C 1
ATOM 1535 O O . ARG A 1 205 ? 25.25 35.75 12.68 1 34.78 205 ARG A O 1
ATOM 1542 N N . ALA A 1 206 ? 24.469 36.031 11.023 1 46.5 206 ALA A N 1
ATOM 15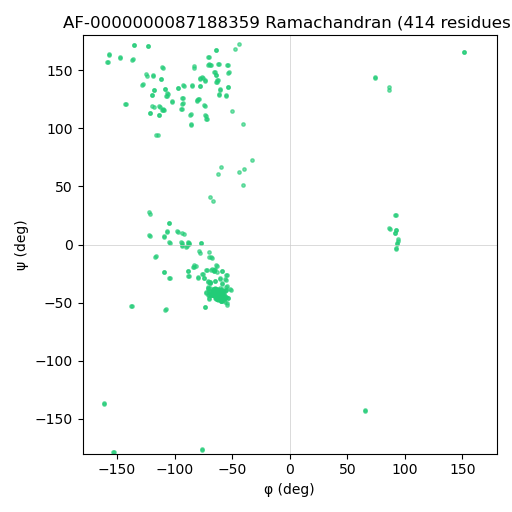43 C CA . ALA A 1 206 ? 25.719 35.844 10.273 1 46.5 206 ALA A CA 1
ATOM 1544 C C . ALA A 1 206 ? 26.672 37 10.484 1 46.5 206 ALA A C 1
ATOM 1546 O O . ALA A 1 206 ? 26.391 38.125 10.062 1 46.5 206 ALA A O 1
ATOM 1547 N N . THR A 1 207 ? 27.266 37.031 11.719 1 30.83 207 THR A N 1
ATOM 1548 C CA . THR A 1 207 ? 28.375 37.938 11.961 1 30.83 207 THR A CA 1
ATOM 1549 C C . THR A 1 207 ? 29.312 37.969 10.75 1 30.83 207 THR A C 1
ATOM 1551 O O . THR A 1 207 ? 29.75 36.938 10.258 1 30.83 207 THR A O 1
ATOM 1554 N N . ALA A 1 208 ? 29.219 39 10.008 1 37.44 208 ALA A N 1
ATOM 1555 C CA . ALA A 1 208 ? 30.281 39.438 9.109 1 37.44 208 ALA A CA 1
ATOM 1556 C C . ALA A 1 208 ? 31.656 39.281 9.758 1 37.44 208 ALA A C 1
ATOM 1558 O O . ALA A 1 208 ? 32.062 40.094 10.586 1 37.44 208 ALA A O 1
ATOM 1559 N N . THR A 1 209 ? 32 37.969 10.344 1 28.42 209 THR A N 1
ATOM 1560 C CA . THR A 1 209 ? 33.438 37.906 10.453 1 28.42 209 THR A CA 1
ATOM 1561 C C . THR A 1 209 ? 34.094 37.625 9.086 1 28.42 209 THR A C 1
ATOM 1563 O O . THR A 1 209 ? 33.531 36.844 8.289 1 28.42 209 THR A O 1
ATOM 1566 N N . MET B 1 1 ? -20.141 -28.078 -5.527 1 47.5 1 MET B N 1
ATOM 1567 C CA . MET B 1 1 ? -19.156 -27.656 -6.527 1 47.5 1 MET B CA 1
ATOM 1568 C C . MET B 1 1 ? -17.766 -27.609 -5.93 1 47.5 1 MET B C 1
ATOM 1570 O O . MET B 1 1 ? -17.594 -27.219 -4.77 1 47.5 1 MET B O 1
ATOM 1574 N N . SER B 1 2 ? -16.812 -28.312 -6.469 1 61.59 2 SER B N 1
ATOM 1575 C CA . SER B 1 2 ? -15.508 -28.516 -5.848 1 61.59 2 SER B CA 1
ATOM 1576 C C . SER B 1 2 ? -14.781 -27.188 -5.648 1 61.59 2 SER B C 1
ATOM 1578 O O . SER B 1 2 ? -14.977 -26.234 -6.41 1 61.59 2 SER B O 1
ATOM 1580 N N . THR B 1 3 ? -14.25 -26.828 -4.508 1 81.44 3 THR B N 1
ATOM 1581 C CA . THR B 1 3 ? -13.523 -25.609 -4.164 1 81.44 3 THR B CA 1
ATOM 1582 C C . THR B 1 3 ? -12.344 -25.406 -5.105 1 81.44 3 THR B C 1
ATOM 1584 O O . THR B 1 3 ? -11.727 -26.375 -5.555 1 81.44 3 THR B O 1
ATOM 1587 N N . GLY B 1 4 ? -12.227 -24.219 -5.73 1 94.62 4 GLY B N 1
ATOM 1588 C CA . GLY B 1 4 ? -11.117 -23.906 -6.625 1 94.62 4 GLY B CA 1
ATOM 1589 C C . GLY B 1 4 ? -9.758 -24.109 -5.992 1 94.62 4 GLY B C 1
ATOM 1590 O O . GLY B 1 4 ? -9.656 -24.312 -4.777 1 94.62 4 GLY B O 1
ATOM 1591 N N . VAL B 1 5 ? -8.758 -24.359 -6.844 1 97 5 VAL B N 1
ATOM 1592 C CA . VAL B 1 5 ? -7.383 -24.531 -6.398 1 97 5 VAL B CA 1
ATOM 1593 C C . VAL B 1 5 ? -6.547 -23.328 -6.801 1 97 5 VAL B C 1
ATOM 1595 O O . VAL B 1 5 ? -6.672 -22.812 -7.918 1 97 5 VAL B O 1
ATOM 1598 N N . PHE B 1 6 ? -5.754 -22.812 -5.875 1 98.5 6 PHE B N 1
ATOM 1599 C CA . PHE B 1 6 ? -4.93 -21.641 -6.121 1 98.5 6 PHE B CA 1
ATOM 1600 C C . PHE B 1 6 ? -3.451 -22.016 -6.164 1 98.5 6 PHE B C 1
ATOM 1602 O O . PHE B 1 6 ? -2.885 -22.438 -5.152 1 98.5 6 PHE B O 1
ATOM 1609 N N . VAL B 1 7 ? -2.799 -21.812 -7.352 1 98.69 7 VAL B N 1
ATOM 1610 C CA . VAL B 1 7 ? -1.393 -22.125 -7.574 1 98.69 7 VAL B CA 1
ATOM 1611 C C . VAL B 1 7 ? -0.625 -20.859 -7.953 1 98.69 7 VAL B C 1
ATOM 1613 O O . VAL B 1 7 ? -1.064 -20.109 -8.82 1 98.69 7 VAL B O 1
ATOM 1616 N N . THR B 1 8 ? 0.456 -20.609 -7.281 1 98.69 8 THR B N 1
ATOM 1617 C CA . THR B 1 8 ? 1.317 -19.5 -7.648 1 98.69 8 THR B CA 1
ATOM 1618 C C . THR B 1 8 ? 2.654 -20 -8.188 1 98.69 8 THR B C 1
ATOM 1620 O O . THR B 1 8 ? 3.16 -21.031 -7.742 1 98.69 8 THR B O 1
ATOM 1623 N N . VAL B 1 9 ? 3.174 -19.297 -9.203 1 98.56 9 VAL B N 1
ATOM 1624 C CA . VAL B 1 9 ? 4.461 -19.625 -9.805 1 98.56 9 VAL B CA 1
ATOM 1625 C C . VAL B 1 9 ? 5.398 -18.422 -9.695 1 98.56 9 VAL B C 1
ATOM 1627 O O . VAL B 1 9 ? 5.156 -17.375 -10.305 1 98.56 9 VAL B O 1
ATOM 1630 N N . ASP B 1 10 ? 6.449 -18.609 -8.898 1 98.31 10 ASP B N 1
ATOM 1631 C CA . ASP B 1 10 ? 7.441 -17.562 -8.656 1 98.31 10 ASP B CA 1
ATOM 1632 C C . ASP B 1 10 ? 8.844 -18.031 -9.023 1 98.31 10 ASP B C 1
ATOM 1634 O O . ASP B 1 10 ? 9.039 -19.219 -9.344 1 98.31 10 ASP B O 1
ATOM 1638 N N . GLY B 1 11 ? 9.773 -17.125 -9.031 1 95.94 11 GLY B N 1
ATOM 1639 C CA . GLY B 1 11 ? 11.164 -17.406 -9.359 1 95.94 11 GLY B CA 1
ATOM 1640 C C . GLY B 1 11 ? 11.883 -16.203 -9.961 1 95.94 11 GLY B C 1
ATOM 1641 O O . GLY B 1 11 ? 11.242 -15.234 -10.359 1 95.94 11 GLY B O 1
ATOM 1642 N N . PRO B 1 12 ? 13.203 -16.344 -9.984 1 92.12 12 PRO B N 1
ATOM 1643 C CA . PRO B 1 12 ? 13.969 -15.234 -10.57 1 92.12 12 PRO B CA 1
ATOM 1644 C C . PRO B 1 12 ? 13.633 -15.008 -12.047 1 92.12 12 PRO B C 1
ATOM 1646 O O . PRO B 1 12 ? 13.102 -15.898 -12.711 1 92.12 12 PRO B O 1
ATOM 1649 N N . GLY B 1 13 ? 13.875 -13.758 -12.453 1 87.56 13 GLY B N 1
ATOM 1650 C CA . GLY B 1 13 ? 13.828 -13.516 -13.891 1 87.56 13 GLY B CA 1
ATOM 1651 C C . GLY B 1 13 ? 14.719 -14.461 -14.68 1 87.56 13 GLY B C 1
ATOM 1652 O O . GLY B 1 13 ? 15.828 -14.781 -14.242 1 87.56 13 GLY B O 1
ATOM 1653 N N . GLY B 1 14 ? 14.188 -14.992 -15.789 1 85.81 14 GLY B N 1
ATOM 1654 C CA . GLY B 1 14 ? 14.984 -15.867 -16.625 1 85.81 14 GLY B CA 1
ATOM 1655 C C . GLY B 1 14 ? 14.812 -17.344 -16.281 1 85.81 14 GLY B C 1
ATOM 1656 O O . GLY B 1 14 ? 15.414 -18.203 -16.938 1 85.81 14 GLY B O 1
ATOM 1657 N N . CYS B 1 15 ? 14.008 -17.625 -15.367 1 90.75 15 CYS B N 1
ATOM 1658 C CA . CYS B 1 15 ? 13.844 -19.016 -14.969 1 90.75 15 CYS B CA 1
ATOM 1659 C C . CYS B 1 15 ? 12.734 -19.688 -15.773 1 90.75 15 CYS B C 1
ATOM 1661 O O . CYS B 1 15 ? 12.438 -20.875 -15.57 1 90.75 15 CYS B O 1
ATOM 1663 N N . GLY B 1 16 ? 12.094 -18.938 -16.641 1 89.38 16 GLY B N 1
ATOM 1664 C CA . GLY B 1 16 ? 11.133 -19.547 -17.547 1 89.38 16 GLY B CA 1
ATOM 1665 C C . GLY B 1 16 ? 9.719 -19.547 -17 1 89.38 16 GLY B C 1
ATOM 1666 O O . GLY B 1 16 ? 8.898 -20.391 -17.359 1 89.38 16 GLY B O 1
ATOM 1667 N N . LYS B 1 17 ? 9.375 -18.609 -16.094 1 92.88 17 LYS B N 1
ATOM 1668 C CA . LYS B 1 17 ? 8.07 -18.531 -15.453 1 92.88 17 LYS B CA 1
ATOM 1669 C C . LYS B 1 17 ? 6.949 -18.469 -16.484 1 92.88 17 LYS B C 1
ATOM 1671 O O . LYS B 1 17 ? 6.027 -19.281 -16.469 1 92.88 17 LYS B O 1
ATOM 1676 N N . SER B 1 18 ? 7.062 -17.547 -17.484 1 91.25 18 SER B N 1
ATOM 1677 C CA . SER B 1 18 ? 6.016 -17.359 -18.484 1 91.25 18 SER B CA 1
ATOM 1678 C C . SER B 1 18 ? 5.801 -18.625 -19.297 1 91.25 18 SER B C 1
ATOM 1680 O O . SER B 1 18 ? 4.66 -19.016 -19.562 1 91.25 18 SER B O 1
ATOM 1682 N N . SER B 1 19 ? 6.863 -19.312 -19.672 1 93.94 19 SER B N 1
ATOM 1683 C CA . SER B 1 19 ? 6.781 -20.547 -20.438 1 93.94 19 SER B CA 1
ATOM 1684 C C . SER B 1 19 ? 6.137 -21.656 -19.625 1 93.94 19 SER B C 1
ATOM 1686 O O . SER B 1 19 ? 5.285 -22.391 -20.125 1 93.94 19 SER B O 1
ATOM 1688 N N . VAL B 1 20 ? 6.539 -21.734 -18.422 1 96.56 20 VAL B N 1
ATOM 1689 C CA . VAL B 1 20 ? 6.031 -22.797 -17.562 1 96.56 20 VAL B CA 1
ATOM 1690 C C . VAL B 1 20 ? 4.547 -22.562 -17.281 1 96.56 20 VAL B C 1
ATOM 1692 O O . VAL B 1 20 ? 3.746 -23.5 -17.312 1 96.56 20 VAL B O 1
ATOM 1695 N N . VAL B 1 21 ? 4.148 -21.328 -16.984 1 96.38 21 VAL B N 1
ATOM 1696 C CA . VAL B 1 21 ? 2.76 -20.984 -16.703 1 96.38 21 VAL B CA 1
ATOM 1697 C C . VAL B 1 21 ? 1.888 -21.297 -17.906 1 96.38 21 VAL B C 1
ATOM 1699 O O . VAL B 1 21 ? 0.785 -21.844 -17.766 1 96.38 21 VAL B O 1
ATOM 1702 N N . THR B 1 22 ? 2.381 -20.984 -19.078 1 95.88 22 THR B N 1
ATOM 1703 C CA . THR B 1 22 ? 1.665 -21.297 -20.312 1 95.88 22 THR B CA 1
ATOM 1704 C C . THR B 1 22 ? 1.49 -22.797 -20.484 1 95.88 22 THR B C 1
ATOM 1706 O O . THR B 1 22 ? 0.396 -23.266 -20.812 1 95.88 22 THR B O 1
ATOM 1709 N N . ALA B 1 23 ? 2.533 -23.578 -20.281 1 97.38 23 ALA B N 1
ATOM 1710 C CA . ALA B 1 23 ? 2.479 -25.031 -20.375 1 97.38 23 ALA B CA 1
ATOM 1711 C C . ALA B 1 23 ? 1.544 -25.609 -19.328 1 97.38 23 ALA B C 1
ATOM 1713 O O . ALA B 1 23 ? 0.857 -26.609 -19.578 1 97.38 23 ALA B O 1
ATOM 1714 N N . LEU B 1 24 ? 1.605 -25 -18.156 1 97.19 24 LEU B N 1
ATOM 1715 C CA . LEU B 1 24 ? 0.781 -25.484 -17.062 1 97.19 24 LEU B CA 1
ATOM 1716 C C . LEU B 1 24 ? -0.702 -25.359 -17.391 1 97.19 24 LEU B C 1
ATOM 1718 O O . LEU B 1 24 ? -1.495 -26.234 -17.031 1 97.19 24 LEU B O 1
ATOM 1722 N N . ASP B 1 25 ? -1.055 -24.266 -18.047 1 96.25 25 ASP B N 1
ATOM 1723 C CA . ASP B 1 25 ? -2.432 -24.078 -18.484 1 96.25 25 ASP B CA 1
ATOM 1724 C C . ASP B 1 25 ? -2.908 -25.266 -19.312 1 96.25 25 ASP B C 1
ATOM 1726 O O . ASP B 1 25 ? -3.963 -25.844 -19.047 1 96.25 25 ASP B O 1
ATOM 1730 N N . THR B 1 26 ? -2.115 -25.719 -20.234 1 95.94 26 THR B N 1
ATOM 1731 C CA . THR B 1 26 ? -2.443 -26.812 -21.141 1 95.94 26 THR B CA 1
ATOM 1732 C C . THR B 1 26 ? -2.49 -28.141 -20.391 1 95.94 26 THR B C 1
ATOM 1734 O O . THR B 1 26 ? -3.428 -28.922 -20.562 1 95.94 26 THR B O 1
ATOM 1737 N N . VAL B 1 27 ? -1.494 -28.359 -19.594 1 97.31 27 VAL B N 1
ATOM 1738 C CA . VAL B 1 27 ? -1.359 -29.625 -18.875 1 97.31 27 VAL B CA 1
ATOM 1739 C C . VAL B 1 27 ? -2.521 -29.797 -17.906 1 97.31 27 VAL B C 1
ATOM 1741 O O . VAL B 1 27 ? -3.107 -30.875 -17.812 1 97.31 27 VAL B O 1
ATOM 1744 N N . LEU B 1 28 ? -2.902 -28.75 -17.188 1 97.12 28 LEU B N 1
ATOM 1745 C CA . LEU B 1 28 ? -3.986 -28.828 -16.203 1 97.12 28 LEU B CA 1
ATOM 1746 C C . LEU B 1 28 ? -5.336 -28.969 -16.906 1 97.12 28 LEU B C 1
ATOM 1748 O O . LEU B 1 28 ? -6.211 -29.703 -16.422 1 97.12 28 LEU B O 1
ATOM 1752 N N . ALA B 1 29 ? -5.477 -28.266 -18.062 1 95.25 29 ALA B N 1
ATOM 1753 C CA . ALA B 1 29 ? -6.703 -28.406 -18.828 1 95.25 29 ALA B CA 1
ATOM 1754 C C . ALA B 1 29 ? -6.902 -29.859 -19.266 1 95.25 29 ALA B C 1
ATOM 1756 O O . ALA B 1 29 ? -8.023 -30.391 -19.219 1 95.25 29 ALA B O 1
ATOM 1757 N N . ALA B 1 30 ? -5.875 -30.516 -19.609 1 94.88 30 ALA B N 1
ATOM 1758 C CA . ALA B 1 30 ? -5.918 -31.906 -20.031 1 94.88 30 ALA B CA 1
ATOM 1759 C C . ALA B 1 30 ? -6.285 -32.812 -18.875 1 94.88 30 ALA B C 1
ATOM 1761 O O . ALA B 1 30 ? -6.77 -33.938 -19.078 1 94.88 30 ALA B O 1
ATOM 1762 N N . ARG B 1 31 ? -6.062 -32.312 -17.734 1 95 31 ARG B N 1
ATOM 1763 C CA . ARG B 1 31 ? -6.383 -33.094 -16.531 1 95 31 ARG B CA 1
ATOM 1764 C C . ARG B 1 31 ? -7.746 -32.688 -15.977 1 95 31 ARG B C 1
ATOM 1766 O O . ARG B 1 31 ? -8.055 -32.969 -14.82 1 95 31 ARG B O 1
ATOM 1773 N N . GLY B 1 32 ? -8.516 -31.891 -16.766 1 94.25 32 GLY B N 1
ATOM 1774 C CA . GLY B 1 32 ? -9.898 -31.594 -16.438 1 94.25 32 GLY B CA 1
ATOM 1775 C C . GLY B 1 32 ? -10.07 -30.312 -15.656 1 94.25 32 GLY B C 1
ATOM 1776 O O . GLY B 1 32 ? -11.172 -29.984 -15.211 1 94.25 32 GLY B O 1
ATOM 1777 N N . HIS B 1 33 ? -8.977 -29.594 -15.453 1 95.19 33 HIS B N 1
ATOM 1778 C CA . HIS B 1 33 ? -9.07 -28.328 -14.734 1 95.19 33 HIS B CA 1
ATOM 1779 C C . HIS B 1 33 ? -9.617 -27.219 -15.633 1 95.19 33 HIS B C 1
ATOM 1781 O O . HIS B 1 33 ? -9.266 -27.141 -16.812 1 95.19 33 HIS B O 1
ATOM 1787 N N . HIS B 1 34 ? -10.516 -26.438 -15.117 1 95.56 34 HIS B N 1
ATOM 1788 C CA . HIS B 1 34 ? -10.82 -25.141 -15.711 1 95.56 34 HIS B CA 1
ATOM 1789 C C . HIS B 1 34 ? -9.867 -24.062 -15.188 1 95.56 34 HIS B C 1
ATOM 1791 O O . HIS B 1 34 ? -10.07 -23.516 -14.102 1 95.56 34 HIS B O 1
ATOM 1797 N N . VAL B 1 35 ? -8.938 -23.719 -16 1 97.38 35 VAL B N 1
ATOM 1798 C CA . VAL B 1 35 ? -7.82 -22.906 -15.531 1 97.38 35 VAL B CA 1
ATOM 1799 C C . VAL B 1 35 ? -8.133 -21.438 -15.734 1 97.38 35 VAL B C 1
ATOM 1801 O O . VAL B 1 35 ? -8.703 -21.047 -16.75 1 97.38 35 VAL B O 1
ATOM 1804 N N . HIS B 1 36 ? -7.844 -20.625 -14.75 1 97.62 36 HIS B N 1
ATOM 1805 C CA . HIS B 1 36 ? -7.852 -19.156 -14.812 1 97.62 36 HIS B CA 1
ATOM 1806 C C . HIS B 1 36 ? -6.449 -18.594 -14.625 1 97.62 36 HIS B C 1
ATOM 1808 O O . HIS B 1 36 ? -5.996 -18.422 -13.492 1 97.62 36 HIS B O 1
ATOM 1814 N N . PRO B 1 37 ? -5.766 -18.344 -15.766 1 97.62 37 PRO B N 1
ATOM 1815 C CA . PRO B 1 37 ? -4.438 -17.734 -15.648 1 97.62 37 PRO B CA 1
ATOM 1816 C C . PRO B 1 37 ? -4.496 -16.266 -15.266 1 97.62 37 PRO B C 1
ATOM 1818 O O . PRO B 1 37 ? -5.387 -15.539 -15.719 1 97.62 37 PRO B O 1
ATOM 1821 N N . THR B 1 38 ? -3.619 -15.812 -14.438 1 98.06 38 THR B N 1
ATOM 1822 C CA . THR B 1 38 ? -3.484 -14.414 -14.055 1 98.06 38 THR B CA 1
ATOM 1823 C C . THR B 1 38 ? -2.051 -14.102 -13.633 1 98.06 38 THR B C 1
ATOM 1825 O O . THR B 1 38 ? -1.158 -14.938 -13.789 1 98.06 38 THR B O 1
ATOM 1828 N N . ALA B 1 39 ? -1.806 -12.867 -13.227 1 98 39 ALA B N 1
ATOM 1829 C CA . ALA B 1 39 ? -0.445 -12.461 -12.883 1 98 39 ALA B CA 1
ATOM 1830 C C . ALA B 1 39 ? -0.451 -11.242 -11.961 1 98 39 ALA B C 1
ATOM 1832 O O . ALA B 1 39 ? -1.453 -10.531 -11.875 1 98 39 ALA B O 1
ATOM 1833 N N . GLU B 1 40 ? 0.644 -11.125 -11.258 1 98 40 GLU B N 1
ATOM 1834 C CA . GLU B 1 40 ? 0.895 -9.891 -10.523 1 98 40 GLU B CA 1
ATOM 1835 C C . GLU B 1 40 ? 2.17 -9.211 -11.016 1 98 40 GLU B C 1
ATOM 1837 O O . GLU B 1 40 ? 3.186 -9.867 -11.242 1 98 40 GLU B O 1
ATOM 1842 N N . PRO B 1 41 ? 2.188 -7.953 -11.016 1 97.81 41 PRO B N 1
ATOM 1843 C CA . PRO B 1 41 ? 1.022 -7.078 -10.859 1 97.81 41 PRO B CA 1
ATOM 1844 C C . PRO B 1 41 ? -0.093 -7.406 -11.852 1 97.81 41 PRO B C 1
ATOM 1846 O O . PRO B 1 41 ? 0.182 -7.785 -12.992 1 97.81 41 PRO B O 1
ATOM 1849 N N . SER B 1 42 ? -1.334 -7.195 -11.43 1 98.5 42 SER B N 1
ATOM 1850 C CA . SER B 1 42 ? -2.498 -7.625 -12.203 1 98.5 42 SER B CA 1
ATOM 1851 C C . SER B 1 42 ? -2.754 -6.695 -13.383 1 98.5 42 SER B C 1
ATOM 1853 O O . SER B 1 42 ? -1.948 -5.805 -13.664 1 98.5 42 SER B O 1
ATOM 1855 N N . THR B 1 43 ? -3.873 -6.938 -14.148 1 97.56 43 THR B N 1
ATOM 1856 C CA . THR B 1 43 ? -4.23 -6.105 -15.289 1 97.56 43 THR B CA 1
ATOM 1857 C C . THR B 1 43 ? -5.223 -5.02 -14.875 1 97.56 43 THR B C 1
ATOM 1859 O O . THR B 1 43 ? -5.719 -4.273 -15.727 1 97.56 43 THR B O 1
ATOM 1862 N N . SER B 1 44 ? -5.574 -4.965 -13.594 1 97.75 44 SER B N 1
ATOM 1863 C CA . SER B 1 44 ? -6.41 -3.877 -13.102 1 97.75 44 SER B CA 1
ATOM 1864 C C . SER B 1 44 ? -5.699 -2.533 -13.219 1 97.75 44 SER B C 1
ATOM 1866 O O . SER B 1 44 ? -4.492 -2.484 -13.461 1 97.75 44 SER B O 1
ATOM 1868 N N . PRO B 1 45 ? -6.414 -1.454 -13.047 1 97.56 45 PRO B N 1
ATOM 1869 C CA . PRO B 1 45 ? -5.77 -0.138 -13.094 1 97.56 45 PRO B CA 1
ATOM 1870 C C . PRO B 1 45 ? -4.609 -0.012 -12.117 1 97.56 45 PRO B C 1
ATOM 1872 O O . PRO B 1 45 ? -3.568 0.562 -12.453 1 97.56 45 PRO B O 1
ATOM 1875 N N . ILE B 1 46 ? -4.75 -0.585 -10.883 1 98.12 46 ILE B N 1
ATOM 1876 C CA . ILE B 1 46 ? -3.67 -0.53 -9.898 1 98.12 46 ILE B CA 1
ATOM 1877 C C . ILE B 1 46 ? -2.453 -1.288 -10.422 1 98.12 46 ILE B C 1
ATOM 1879 O O . ILE B 1 46 ? -1.324 -0.802 -10.336 1 98.12 46 ILE B O 1
ATOM 1883 N N . GLY B 1 47 ? -2.707 -2.525 -10.953 1 98.44 47 GLY B N 1
ATOM 1884 C CA . GLY B 1 47 ? -1.62 -3.336 -11.484 1 98.44 47 GLY B CA 1
ATOM 1885 C C . GLY B 1 47 ? -0.902 -2.686 -12.648 1 98.44 47 GLY B C 1
ATOM 1886 O O . GLY B 1 47 ? 0.329 -2.693 -12.711 1 98.44 47 GLY B O 1
ATOM 1887 N N . VAL B 1 48 ? -1.661 -2.098 -13.586 1 98 48 VAL B N 1
ATOM 1888 C CA . VAL B 1 48 ? -1.099 -1.405 -14.734 1 98 48 VAL B CA 1
ATOM 1889 C C . VAL B 1 48 ? -0.244 -0.23 -14.266 1 98 48 VAL B C 1
ATOM 1891 O O . VAL B 1 48 ? 0.879 -0.043 -14.742 1 98 48 VAL B O 1
ATOM 1894 N N . PHE B 1 49 ? -0.75 0.543 -13.359 1 98.19 49 PHE B N 1
ATOM 1895 C CA . PHE B 1 49 ? -0.011 1.665 -12.789 1 98.19 49 PHE B CA 1
ATOM 1896 C C . PHE B 1 49 ? 1.282 1.188 -12.141 1 98.19 49 PHE B C 1
ATOM 1898 O O . PHE B 1 49 ? 2.344 1.78 -12.352 1 98.19 49 PHE B O 1
ATOM 1905 N N . THR B 1 50 ? 1.2 0.115 -11.289 1 97.75 50 THR B N 1
ATOM 1906 C CA . THR B 1 50 ? 2.346 -0.432 -10.57 1 97.75 50 THR B CA 1
ATOM 1907 C C . THR B 1 50 ? 3.438 -0.865 -11.547 1 97.75 50 THR B C 1
ATOM 1909 O O . THR B 1 50 ? 4.609 -0.519 -11.367 1 97.75 50 THR B O 1
ATOM 1912 N N . ARG B 1 51 ? 3.035 -1.565 -12.609 1 95.69 51 ARG B N 1
ATOM 1913 C CA . ARG B 1 51 ? 3.992 -2.041 -13.602 1 95.69 51 ARG B CA 1
ATOM 1914 C C . ARG B 1 51 ? 4.691 -0.875 -14.289 1 95.69 51 ARG B C 1
ATOM 1916 O O . ARG B 1 51 ? 5.902 -0.915 -14.516 1 95.69 51 ARG B O 1
ATOM 1923 N N . ALA B 1 52 ? 3.953 0.157 -14.555 1 95.88 52 ALA B N 1
ATOM 1924 C CA . ALA B 1 52 ? 4.465 1.306 -15.297 1 95.88 52 ALA B CA 1
ATOM 1925 C C . ALA B 1 52 ? 5.445 2.113 -14.445 1 95.88 52 ALA B C 1
ATOM 1927 O O . ALA B 1 52 ? 6.301 2.822 -14.984 1 95.88 52 ALA B O 1
ATOM 1928 N N . HIS B 1 53 ? 5.371 1.98 -13.109 1 95.69 53 HIS B N 1
ATOM 1929 C CA . HIS B 1 53 ? 6.145 2.885 -12.266 1 95.69 53 HIS B CA 1
ATOM 1930 C C . HIS B 1 53 ? 7.094 2.111 -11.352 1 95.69 53 HIS B C 1
ATOM 1932 O O . HIS B 1 53 ? 7.754 2.699 -10.492 1 95.69 53 HIS B O 1
ATOM 1938 N N . ALA B 1 54 ? 7.195 0.842 -11.562 1 92.44 54 ALA B N 1
ATOM 1939 C CA . ALA B 1 54 ? 7.949 -0.027 -10.664 1 92.44 54 ALA B CA 1
ATOM 1940 C C . ALA B 1 54 ? 9.438 0.308 -10.688 1 92.44 54 ALA B C 1
ATOM 1942 O O . ALA B 1 54 ? 10.164 0.016 -9.742 1 92.44 54 ALA B O 1
ATOM 1943 N N . ASP B 1 55 ? 9.883 0.913 -11.727 1 90.5 55 ASP B N 1
ATOM 1944 C CA . ASP B 1 55 ? 11.297 1.25 -11.836 1 90.5 55 ASP B CA 1
ATOM 1945 C C . ASP B 1 55 ? 11.609 2.564 -11.125 1 90.5 55 ASP B C 1
ATOM 1947 O O . ASP B 1 55 ? 12.758 2.842 -10.797 1 90.5 55 ASP B O 1
ATOM 1951 N N . GLN B 1 56 ? 10.602 3.385 -10.883 1 92.81 56 GLN B N 1
ATOM 1952 C CA . GLN B 1 56 ? 10.805 4.715 -10.32 1 92.81 56 GLN B CA 1
ATOM 1953 C C . GLN B 1 56 ? 10.43 4.746 -8.836 1 92.81 56 GLN B C 1
ATOM 1955 O O . GLN B 1 56 ? 10.969 5.555 -8.07 1 92.81 56 GLN B O 1
ATOM 1960 N N . ILE B 1 57 ? 9.516 3.908 -8.5 1 95.69 57 ILE B N 1
ATOM 1961 C CA . ILE B 1 57 ? 9.062 3.826 -7.121 1 95.69 57 ILE B CA 1
ATOM 1962 C C . ILE B 1 57 ? 9.789 2.695 -6.402 1 95.69 57 ILE B C 1
ATOM 1964 O O . ILE B 1 57 ? 9.938 1.598 -6.945 1 95.69 57 ILE B O 1
ATOM 1968 N N . THR B 1 58 ? 10.266 2.961 -5.164 1 95.25 58 THR B N 1
ATOM 1969 C CA . THR B 1 58 ? 11.078 1.978 -4.457 1 95.25 58 THR B CA 1
ATOM 1970 C C . THR B 1 58 ? 10.633 1.855 -3.002 1 95.25 58 THR B C 1
ATOM 1972 O O . THR B 1 58 ? 9.75 2.596 -2.551 1 95.25 58 THR B O 1
ATOM 1975 N N . GLY B 1 59 ? 11.195 0.883 -2.348 1 96.44 59 GLY B N 1
ATOM 1976 C CA . GLY B 1 59 ? 11.031 0.737 -0.91 1 96.44 59 GLY B CA 1
ATOM 1977 C C . GLY B 1 59 ? 9.609 0.429 -0.5 1 96.44 59 GLY B C 1
ATOM 1978 O O . GLY B 1 59 ? 8.914 -0.339 -1.171 1 96.44 59 GLY B O 1
ATOM 1979 N N . ARG B 1 60 ? 9.234 1.001 0.608 1 98.12 60 ARG B N 1
ATOM 1980 C CA . ARG B 1 60 ? 7.93 0.723 1.188 1 98.12 60 ARG B CA 1
ATOM 1981 C C . ARG B 1 60 ? 6.809 1.216 0.276 1 98.12 60 ARG B C 1
ATOM 1983 O O . ARG B 1 60 ? 5.738 0.607 0.213 1 98.12 60 ARG B O 1
ATOM 1990 N N . ALA B 1 61 ? 7.094 2.307 -0.456 1 98.25 61 ALA B N 1
ATOM 1991 C CA . ALA B 1 61 ? 6.078 2.807 -1.383 1 98.25 61 ALA B CA 1
ATOM 1992 C C . ALA B 1 61 ? 5.715 1.746 -2.418 1 98.25 61 ALA B C 1
ATOM 1994 O O . ALA B 1 61 ? 4.531 1.46 -2.631 1 98.25 61 ALA B O 1
ATOM 1995 N N . LEU B 1 62 ? 6.711 1.13 -3.029 1 98.06 62 LEU B N 1
ATOM 1996 C CA . LEU B 1 62 ? 6.449 0.096 -4.023 1 98.06 62 LEU B CA 1
ATOM 1997 C C . LEU B 1 62 ? 5.82 -1.133 -3.379 1 98.06 62 LEU B C 1
ATOM 1999 O O . LEU B 1 62 ? 4.895 -1.726 -3.938 1 98.06 62 LEU B O 1
ATOM 2003 N N . ALA B 1 63 ? 6.348 -1.511 -2.195 1 98.5 63 ALA B N 1
ATOM 2004 C CA . ALA B 1 63 ? 5.789 -2.654 -1.481 1 98.5 63 ALA B CA 1
ATOM 2005 C C . ALA B 1 63 ? 4.289 -2.473 -1.245 1 98.5 63 ALA B C 1
ATOM 2007 O O . ALA B 1 63 ? 3.504 -3.398 -1.467 1 98.5 63 ALA B O 1
ATOM 2008 N N . CYS B 1 64 ? 3.912 -1.27 -0.812 1 98.62 64 CYS B N 1
ATOM 2009 C CA . CYS B 1 64 ? 2.508 -0.972 -0.557 1 98.62 64 CYS B CA 1
ATOM 2010 C C . CYS B 1 64 ? 1.701 -1.001 -1.85 1 98.62 64 CYS B C 1
ATOM 2012 O O . CYS B 1 64 ? 0.558 -1.461 -1.862 1 98.62 64 CYS B O 1
ATOM 2014 N N . LEU B 1 65 ? 2.287 -0.511 -2.904 1 98.25 65 LEU B N 1
ATOM 2015 C CA . LEU B 1 65 ? 1.606 -0.513 -4.195 1 98.25 65 LEU B CA 1
ATOM 2016 C C . LEU B 1 65 ? 1.325 -1.938 -4.66 1 98.25 65 LEU B C 1
ATOM 2018 O O . LEU B 1 65 ? 0.223 -2.238 -5.125 1 98.25 65 LEU B O 1
ATOM 2022 N N . VAL B 1 66 ? 2.299 -2.801 -4.543 1 98.5 66 VAL B N 1
ATOM 2023 C CA . VAL B 1 66 ? 2.156 -4.199 -4.938 1 98.5 66 VAL B CA 1
ATOM 2024 C C . VAL B 1 66 ? 1.089 -4.871 -4.078 1 98.5 66 VAL B C 1
ATOM 2026 O O . VAL B 1 66 ? 0.249 -5.613 -4.59 1 98.5 66 VAL B O 1
ATOM 2029 N N . ALA B 1 67 ? 1.095 -4.578 -2.789 1 98.69 67 ALA B N 1
ATOM 2030 C CA . ALA B 1 67 ? 0.097 -5.145 -1.885 1 98.69 67 ALA B CA 1
ATOM 2031 C C . ALA B 1 67 ? -1.301 -4.629 -2.217 1 98.69 67 ALA B C 1
ATOM 2033 O O . ALA B 1 67 ? -2.279 -5.375 -2.139 1 98.69 67 ALA B O 1
ATOM 2034 N N . ALA B 1 68 ? -1.376 -3.295 -2.539 1 98.69 68 ALA B N 1
ATOM 2035 C CA . ALA B 1 68 ? -2.66 -2.73 -2.947 1 98.69 68 ALA B CA 1
ATOM 2036 C C . ALA B 1 68 ? -3.238 -3.494 -4.137 1 98.69 68 ALA B C 1
ATOM 2038 O O . ALA B 1 68 ? -4.418 -3.859 -4.133 1 98.69 68 ALA B O 1
ATOM 2039 N N . ASP B 1 69 ? -2.418 -3.768 -5.129 1 98.69 69 ASP B N 1
ATOM 2040 C CA . ASP B 1 69 ? -2.84 -4.512 -6.312 1 98.69 69 ASP B CA 1
ATOM 2041 C C . ASP B 1 69 ? -3.289 -5.922 -5.938 1 98.69 69 ASP B C 1
ATOM 2043 O O . ASP B 1 69 ? -4.305 -6.41 -6.438 1 98.69 69 ASP B O 1
ATOM 2047 N N . ARG B 1 70 ? -2.512 -6.57 -5.051 1 98.88 70 ARG B N 1
ATOM 2048 C CA . ARG B 1 70 ? -2.814 -7.949 -4.676 1 98.88 70 ARG B CA 1
ATOM 2049 C C . ARG B 1 70 ? -4.16 -8.039 -3.963 1 98.88 70 ARG B C 1
ATOM 2051 O O . ARG B 1 70 ? -4.973 -8.914 -4.27 1 98.88 70 ARG B O 1
ATOM 2058 N N . HIS B 1 71 ? -4.402 -7.113 -2.984 1 98.69 71 HIS B N 1
ATOM 2059 C CA . HIS B 1 71 ? -5.68 -7.137 -2.287 1 98.69 71 HIS B CA 1
ATOM 2060 C C . HIS B 1 71 ? -6.84 -6.914 -3.252 1 98.69 71 HIS B C 1
ATOM 2062 O O . HIS B 1 71 ? -7.871 -7.586 -3.158 1 98.69 71 HIS B O 1
ATOM 2068 N N . HIS B 1 72 ? -6.668 -5.996 -4.156 1 98.56 72 HIS B N 1
ATOM 2069 C CA . HIS B 1 72 ? -7.699 -5.746 -5.156 1 98.56 72 HIS B CA 1
ATOM 2070 C C . HIS B 1 72 ? -7.871 -6.945 -6.082 1 98.56 72 HIS B C 1
ATOM 2072 O O . HIS B 1 72 ? -9 -7.336 -6.395 1 98.56 72 HIS B O 1
ATOM 2078 N N . HIS B 1 73 ? -6.789 -7.555 -6.543 1 98.75 73 HIS B N 1
ATOM 2079 C CA . HIS B 1 73 ? -6.746 -8.734 -7.402 1 98.75 73 HIS B CA 1
ATOM 2080 C C . HIS B 1 73 ? -7.5 -9.898 -6.777 1 98.75 73 HIS B C 1
ATOM 2082 O O . HIS B 1 73 ? -8.32 -10.539 -7.445 1 98.75 73 HIS B O 1
ATOM 2088 N N . LEU B 1 74 ? -7.25 -10.117 -5.516 1 98.56 74 LEU B N 1
ATOM 2089 C CA . LEU B 1 74 ? -7.895 -11.188 -4.77 1 98.56 74 LEU B CA 1
ATOM 2090 C C . LEU B 1 74 ? -9.406 -11 -4.75 1 98.56 74 LEU B C 1
ATOM 2092 O O . LEU B 1 74 ? -10.156 -11.938 -5.043 1 98.56 74 LEU B O 1
ATOM 2096 N N . ASP B 1 75 ? -9.789 -9.773 -4.488 1 97.5 75 ASP B N 1
ATOM 2097 C CA . ASP B 1 75 ? -11.211 -9.508 -4.262 1 97.5 75 ASP B CA 1
ATOM 2098 C C . ASP B 1 75 ? -11.984 -9.523 -5.578 1 97.5 75 ASP B C 1
ATOM 2100 O O . ASP B 1 75 ? -13.156 -9.906 -5.609 1 97.5 75 ASP B O 1
ATOM 2104 N N . HIS B 1 76 ? -11.32 -9.258 -6.645 1 98.06 76 HIS B N 1
ATOM 2105 C CA . HIS B 1 76 ? -12.094 -8.984 -7.852 1 98.06 76 HIS B CA 1
ATOM 2106 C C . HIS B 1 76 ? -11.82 -10.031 -8.922 1 98.06 76 HIS B C 1
ATOM 2108 O O . HIS B 1 76 ? -12.547 -10.117 -9.914 1 98.06 76 HIS B O 1
ATOM 2114 N N . GLU B 1 77 ? -10.82 -10.867 -8.719 1 98.5 77 GLU B N 1
ATOM 2115 C CA . GLU B 1 77 ? -10.508 -11.82 -9.773 1 98.5 77 GLU B CA 1
ATOM 2116 C C . GLU B 1 77 ? -10.227 -13.203 -9.195 1 98.5 77 GLU B C 1
ATOM 2118 O O . GLU B 1 77 ? -10.906 -14.18 -9.531 1 98.5 77 GLU B O 1
ATOM 2123 N N . ILE B 1 78 ? -9.336 -13.32 -8.242 1 98.62 78 ILE B N 1
ATOM 2124 C CA . ILE B 1 78 ? -8.836 -14.617 -7.793 1 98.62 78 ILE B CA 1
ATOM 2125 C C . ILE B 1 78 ? -9.906 -15.328 -6.977 1 98.62 78 ILE B C 1
ATOM 2127 O O . ILE B 1 78 ? -10.297 -16.453 -7.301 1 98.62 78 ILE B O 1
ATOM 2131 N N . ARG B 1 79 ? -10.422 -14.656 -5.949 1 98.19 79 ARG B N 1
ATOM 2132 C CA . ARG B 1 79 ? -11.406 -15.305 -5.086 1 98.19 79 ARG B CA 1
ATOM 2133 C C . ARG B 1 79 ? -12.68 -15.641 -5.859 1 98.19 79 ARG B C 1
ATOM 2135 O O . ARG B 1 79 ? -13.227 -16.734 -5.719 1 98.19 79 ARG B O 1
ATOM 2142 N N . PRO B 1 80 ? -13.195 -14.695 -6.684 1 98 80 PRO B N 1
ATOM 2143 C CA . PRO B 1 80 ? -14.367 -15.047 -7.484 1 98 80 PRO B CA 1
ATOM 2144 C C . PRO B 1 80 ? -14.133 -16.25 -8.383 1 98 80 PRO B C 1
ATOM 2146 O O . PRO B 1 80 ? -15 -17.125 -8.492 1 98 80 PRO B O 1
ATOM 2149 N N . ALA B 1 81 ? -12.977 -16.406 -9.008 1 98.19 81 ALA B N 1
ATOM 2150 C CA . ALA B 1 81 ? -12.656 -17.562 -9.852 1 98.19 81 ALA B CA 1
ATOM 2151 C C . ALA B 1 81 ? -12.594 -18.844 -9.031 1 98.19 81 ALA B C 1
ATOM 2153 O O . ALA B 1 81 ? -13.117 -19.875 -9.445 1 98.19 81 ALA B O 1
ATOM 2154 N N . LEU B 1 82 ? -12 -18.766 -7.875 1 97.75 82 LEU B N 1
ATOM 2155 C CA . LEU B 1 82 ? -11.898 -19.922 -6.988 1 97.75 82 LEU B CA 1
ATOM 2156 C C . LEU B 1 82 ? -13.273 -20.375 -6.535 1 97.75 82 LEU B C 1
ATOM 2158 O O . LEU B 1 82 ? -13.539 -21.578 -6.449 1 97.75 82 LEU B O 1
ATOM 2162 N N . SER B 1 83 ? -14.117 -19.359 -6.246 1 96.81 83 SER B N 1
ATOM 2163 C CA . SER B 1 83 ? -15.469 -19.656 -5.789 1 96.81 83 SER B CA 1
ATOM 2164 C C . SER B 1 83 ? -16.281 -20.359 -6.875 1 96.81 83 SER B C 1
ATOM 2166 O O . SER B 1 83 ? -17.25 -21.062 -6.578 1 96.81 83 SER B O 1
ATOM 2168 N N . GLN B 1 84 ? -15.891 -20.234 -8.125 1 96.44 84 GLN B N 1
ATOM 2169 C CA . GLN B 1 84 ? -16.531 -20.891 -9.25 1 96.44 84 GLN B CA 1
ATOM 2170 C C . GLN B 1 84 ? -15.938 -22.281 -9.508 1 96.44 84 GLN B C 1
ATOM 2172 O O . GLN B 1 84 ? -16.281 -22.938 -10.484 1 96.44 84 GLN B O 1
ATOM 2177 N N . GLY B 1 85 ? -14.969 -22.641 -8.648 1 95.38 85 GLY B N 1
ATOM 2178 C CA . GLY B 1 85 ? -14.367 -23.969 -8.734 1 95.38 85 GLY B CA 1
ATOM 2179 C C . GLY B 1 85 ? -13.203 -24.031 -9.703 1 95.38 85 GLY B C 1
ATOM 2180 O O . GLY B 1 85 ? -12.742 -25.125 -10.055 1 95.38 85 GLY B O 1
ATOM 2181 N N . ARG B 1 86 ? -12.703 -22.875 -10.133 1 97.12 86 ARG B N 1
ATOM 2182 C CA . ARG B 1 86 ? -11.625 -22.844 -11.117 1 97.12 86 ARG B CA 1
ATOM 2183 C C . ARG B 1 86 ? -10.266 -23.031 -10.453 1 97.12 86 ARG B C 1
ATOM 2185 O O . ARG B 1 86 ? -10.125 -22.812 -9.25 1 97.12 86 ARG B O 1
ATOM 2192 N N . THR B 1 87 ? -9.352 -23.547 -11.227 1 97.5 87 THR B N 1
ATOM 2193 C CA . THR B 1 87 ? -7.949 -23.562 -10.836 1 97.5 87 THR B CA 1
ATOM 2194 C C . THR B 1 87 ? -7.266 -22.25 -11.25 1 97.5 87 THR B C 1
ATOM 2196 O O . THR B 1 87 ? -7.094 -22 -12.438 1 97.5 87 THR B O 1
ATOM 2199 N N . VAL B 1 88 ? -6.902 -21.453 -10.258 1 98.19 88 VAL B N 1
ATOM 2200 C CA . VAL B 1 88 ? -6.246 -20.188 -10.539 1 98.19 88 VAL B CA 1
ATOM 2201 C C . VAL B 1 88 ? -4.73 -20.375 -10.523 1 98.19 88 VAL B C 1
ATOM 2203 O O . VAL B 1 88 ? -4.168 -20.859 -9.539 1 98.19 88 VAL B O 1
ATOM 2206 N N . VAL B 1 89 ? -4.102 -20.047 -11.648 1 98.44 89 VAL B N 1
ATOM 2207 C CA . VAL B 1 89 ? -2.646 -20.047 -11.758 1 98.44 89 VAL B CA 1
ATOM 2208 C C . VAL B 1 89 ? -2.135 -18.625 -11.875 1 98.44 89 VAL B C 1
ATOM 2210 O O . VAL B 1 89 ? -2.398 -17.938 -12.859 1 98.44 89 VAL B O 1
ATOM 2213 N N . CYS B 1 90 ? -1.4 -18.219 -10.898 1 98.25 90 CYS B N 1
ATOM 2214 C CA . CYS B 1 90 ? -0.967 -16.828 -10.828 1 98.25 90 CYS B CA 1
ATOM 2215 C C . CYS B 1 90 ? 0.542 -16.719 -11.008 1 98.25 90 CYS B C 1
ATOM 2217 O O . CYS B 1 90 ? 1.31 -17.25 -10.211 1 98.25 90 CYS B O 1
ATOM 2219 N N . ASP B 1 91 ? 0.959 -16 -12.07 1 97.81 91 ASP B N 1
ATOM 2220 C CA . ASP B 1 91 ? 2.363 -15.664 -12.266 1 97.81 91 ASP B CA 1
ATOM 2221 C C . ASP B 1 91 ? 2.816 -14.594 -11.281 1 97.81 91 ASP B C 1
ATOM 2223 O O . ASP B 1 91 ? 2.469 -13.414 -11.422 1 97.81 91 ASP B O 1
ATOM 2227 N N . ARG B 1 92 ? 3.623 -14.992 -10.312 1 98 92 ARG B N 1
ATOM 2228 C CA . ARG B 1 92 ? 4.121 -14.195 -9.195 1 98 92 ARG B CA 1
ATOM 2229 C C . ARG B 1 92 ? 3.027 -13.953 -8.164 1 98 92 ARG B C 1
ATOM 2231 O O . ARG B 1 92 ? 1.852 -13.828 -8.508 1 98 92 ARG B O 1
ATOM 2238 N N . TYR B 1 93 ? 3.443 -13.945 -6.945 1 98.56 93 TYR B N 1
ATOM 2239 C CA . TYR B 1 93 ? 2.58 -13.703 -5.797 1 98.56 93 TYR B CA 1
ATOM 2240 C C . TYR B 1 93 ? 3.4 -13.312 -4.57 1 98.56 93 TYR B C 1
ATOM 2242 O O . TYR B 1 93 ? 4.285 -12.453 -4.652 1 98.56 93 TYR B O 1
ATOM 2250 N N . LEU B 1 94 ? 3.125 -13.805 -3.439 1 98.81 94 LEU B N 1
ATOM 2251 C CA . LEU B 1 94 ? 3.748 -13.375 -2.191 1 98.81 94 LEU B CA 1
ATOM 2252 C C . LEU B 1 94 ? 5.242 -13.688 -2.195 1 98.81 94 LEU B C 1
ATOM 2254 O O . LEU B 1 94 ? 6.047 -12.898 -1.692 1 98.81 94 LEU B O 1
ATOM 2258 N N . ALA B 1 95 ? 5.648 -14.836 -2.766 1 98.69 95 ALA B N 1
ATOM 2259 C CA . ALA B 1 95 ? 7.062 -15.195 -2.777 1 98.69 95 ALA B CA 1
ATOM 2260 C C . ALA B 1 95 ? 7.895 -14.117 -3.473 1 98.69 95 ALA B C 1
ATOM 2262 O O . ALA B 1 95 ? 8.977 -13.758 -2.998 1 98.69 95 ALA B O 1
ATOM 2263 N N . SER B 1 96 ? 7.398 -13.648 -4.562 1 97.88 96 SER B N 1
ATOM 2264 C CA . SER B 1 96 ? 8.102 -12.602 -5.293 1 97.88 96 SER B CA 1
ATOM 2265 C C . SER B 1 96 ? 8.227 -11.328 -4.457 1 97.88 96 SER B C 1
ATOM 2267 O O . SER B 1 96 ? 9.25 -10.648 -4.496 1 97.88 96 SER B O 1
ATOM 2269 N N . THR B 1 97 ? 7.172 -10.984 -3.711 1 98 97 THR B N 1
ATOM 2270 C CA . THR B 1 97 ? 7.219 -9.844 -2.805 1 98 97 THR B CA 1
ATOM 2271 C C . THR B 1 97 ? 8.312 -10.031 -1.754 1 98 97 THR B C 1
ATOM 2273 O O . THR B 1 97 ? 9.094 -9.117 -1.494 1 98 97 THR B O 1
ATOM 2276 N N . LEU B 1 98 ? 8.414 -11.203 -1.19 1 98.19 98 LEU B N 1
ATOM 2277 C CA . LEU B 1 98 ? 9.359 -11.508 -0.122 1 98.19 98 LEU B CA 1
ATOM 2278 C C . LEU B 1 98 ? 10.797 -11.477 -0.64 1 98.19 98 LEU B C 1
ATOM 2280 O O . LEU B 1 98 ? 11.742 -11.461 0.148 1 98.19 98 LEU B O 1
ATOM 2284 N N . VAL B 1 99 ? 10.953 -11.406 -1.957 1 97.38 99 VAL B N 1
ATOM 2285 C CA . VAL B 1 99 ? 12.297 -11.375 -2.541 1 97.38 99 VAL B CA 1
ATOM 2286 C C 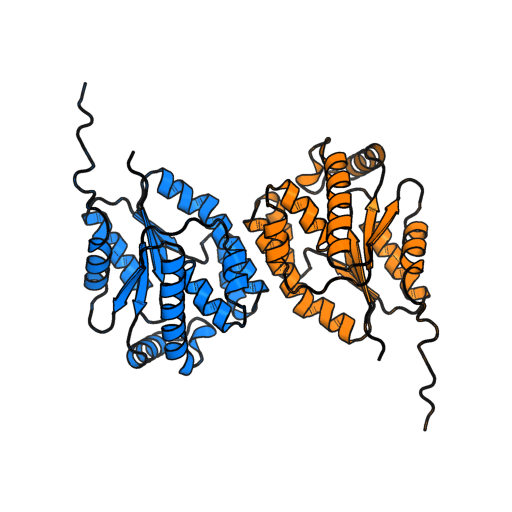. VAL B 1 99 ? 12.586 -9.984 -3.086 1 97.38 99 VAL B C 1
ATOM 2288 O O . VAL B 1 99 ? 13.516 -9.312 -2.623 1 97.38 99 VAL B O 1
ATOM 2291 N N . LEU B 1 100 ? 11.75 -9.484 -3.967 1 95 100 LEU B N 1
ATOM 2292 C CA . LEU B 1 100 ? 12.031 -8.266 -4.727 1 95 100 LEU B CA 1
ATOM 2293 C C . LEU B 1 100 ? 11.977 -7.039 -3.828 1 95 100 LEU B C 1
ATOM 2295 O O . LEU B 1 100 ? 12.828 -6.152 -3.924 1 95 100 LEU B O 1
ATOM 2299 N N . GLN B 1 101 ? 10.969 -6.977 -2.959 1 95.56 101 GLN B N 1
ATOM 2300 C CA . GLN B 1 101 ? 10.867 -5.809 -2.088 1 95.56 101 GLN B CA 1
ATOM 2301 C C . GLN B 1 101 ? 11.922 -5.859 -0.979 1 95.56 101 GLN B C 1
ATOM 2303 O O . GLN B 1 101 ? 12.359 -4.82 -0.489 1 95.56 101 GLN B O 1
ATOM 2308 N N . ARG B 1 102 ? 12.305 -7.07 -0.61 1 95 102 ARG B N 1
ATOM 2309 C CA . ARG B 1 102 ? 13.43 -7.164 0.312 1 95 102 ARG B CA 1
ATOM 2310 C C . ARG B 1 102 ? 14.711 -6.66 -0.341 1 95 102 ARG B C 1
ATOM 2312 O O . ARG B 1 102 ? 15.516 -5.984 0.303 1 95 102 ARG B O 1
ATOM 2319 N N . LEU B 1 103 ? 14.922 -7.02 -1.596 1 92.81 103 LEU B N 1
ATOM 2320 C CA . LEU B 1 103 ? 16.062 -6.504 -2.344 1 92.81 103 LEU B CA 1
ATOM 2321 C C . LEU B 1 103 ? 16.031 -4.98 -2.412 1 92.81 103 LEU B C 1
ATOM 2323 O O . LEU B 1 103 ? 17.062 -4.336 -2.541 1 92.81 103 LEU B O 1
ATOM 2327 N N . ASP B 1 104 ? 14.82 -4.438 -2.246 1 92.88 104 ASP B N 1
ATOM 2328 C CA . ASP B 1 104 ? 14.617 -2.992 -2.287 1 92.88 104 ASP B CA 1
ATOM 2329 C C . ASP B 1 104 ? 14.711 -2.385 -0.89 1 92.88 104 ASP B C 1
ATOM 2331 O O . ASP B 1 104 ? 14.289 -1.245 -0.674 1 92.88 104 ASP B O 1
ATOM 2335 N N . GLY B 1 105 ? 15.141 -3.188 0.091 1 94.81 105 GLY B N 1
ATOM 2336 C CA . GLY B 1 105 ? 15.469 -2.688 1.417 1 94.81 105 GLY B CA 1
ATOM 2337 C C . GLY B 1 105 ? 14.297 -2.744 2.381 1 94.81 105 GLY B C 1
ATOM 2338 O O . GLY B 1 105 ? 14.352 -2.156 3.463 1 94.81 105 GLY B O 1
ATOM 2339 N N . VAL B 1 106 ? 13.266 -3.402 2.061 1 97.75 106 VAL B N 1
ATOM 2340 C CA . VAL B 1 106 ? 12.094 -3.479 2.924 1 97.75 106 VAL B CA 1
ATOM 2341 C C . VAL B 1 106 ? 12.195 -4.711 3.82 1 97.75 106 VAL B C 1
ATOM 2343 O O . VAL B 1 106 ? 12.352 -5.832 3.33 1 97.75 106 VAL B O 1
ATOM 2346 N N . PRO B 1 107 ? 12.086 -4.582 5.121 1 97.69 107 PRO B N 1
ATOM 2347 C CA . PRO B 1 107 ? 12.195 -5.727 6.031 1 97.69 107 PRO B CA 1
ATOM 2348 C C . PRO B 1 107 ? 11.07 -6.746 5.828 1 97.69 107 PRO B C 1
ATOM 2350 O O . PRO B 1 107 ? 9.93 -6.367 5.559 1 97.69 107 PRO B O 1
ATOM 2353 N N . GLU B 1 108 ? 11.359 -8.008 6.012 1 97.88 108 GLU B N 1
ATOM 2354 C CA . GLU B 1 108 ? 10.422 -9.102 5.773 1 97.88 108 GLU B CA 1
ATOM 2355 C C . GLU B 1 108 ? 9.188 -8.977 6.668 1 97.88 108 GLU B C 1
ATOM 2357 O O . GLU B 1 108 ? 8.07 -9.234 6.23 1 97.88 108 GLU B O 1
ATOM 2362 N N . ASP B 1 109 ? 9.43 -8.617 7.914 1 97.81 109 ASP B N 1
ATOM 2363 C CA . ASP B 1 109 ? 8.312 -8.516 8.844 1 97.81 109 ASP B CA 1
ATOM 2364 C C . ASP B 1 109 ? 7.293 -7.484 8.367 1 97.81 109 ASP B C 1
ATOM 2366 O O . ASP B 1 109 ? 6.086 -7.684 8.516 1 97.81 109 ASP B O 1
ATOM 2370 N N . TYR B 1 110 ? 7.758 -6.395 7.84 1 98.38 110 TYR B N 1
ATOM 2371 C CA . TYR B 1 110 ? 6.867 -5.383 7.277 1 98.38 110 TYR B CA 1
ATOM 2372 C C . TYR B 1 110 ? 6.086 -5.938 6.094 1 98.38 110 TYR B C 1
ATOM 2374 O O . TYR B 1 110 ? 4.879 -5.711 5.98 1 98.38 110 TYR B O 1
ATOM 2382 N N . LEU B 1 111 ? 6.781 -6.672 5.25 1 98.56 111 LEU B N 1
ATOM 2383 C CA . LEU B 1 111 ? 6.145 -7.25 4.074 1 98.56 111 LEU B CA 1
ATOM 2384 C C . LEU B 1 111 ? 5.059 -8.242 4.477 1 98.56 111 LEU B C 1
ATOM 2386 O O . LEU B 1 111 ? 3.984 -8.273 3.869 1 98.56 111 LEU B O 1
ATOM 2390 N N . LEU B 1 112 ? 5.344 -9.023 5.477 1 98.31 112 LEU B N 1
ATOM 2391 C CA . LEU B 1 112 ? 4.355 -9.992 5.949 1 98.31 112 LEU B CA 1
ATOM 2392 C C . LEU B 1 112 ? 3.152 -9.281 6.562 1 98.31 112 LEU B C 1
ATOM 2394 O O . LEU B 1 112 ? 2.012 -9.703 6.359 1 98.31 112 LEU B O 1
ATOM 2398 N N . ALA B 1 113 ? 3.393 -8.195 7.285 1 97.38 113 ALA B N 1
ATOM 2399 C CA . ALA B 1 113 ? 2.299 -7.418 7.863 1 97.38 113 ALA B CA 1
ATOM 2400 C C . ALA B 1 113 ? 1.419 -6.812 6.773 1 97.38 113 ALA B C 1
ATOM 2402 O O . ALA B 1 113 ? 0.19 -6.844 6.867 1 97.38 113 ALA B O 1
ATOM 2403 N N . LEU B 1 114 ? 2.039 -6.316 5.777 1 97.12 114 LEU B N 1
ATOM 2404 C CA . LEU B 1 114 ? 1.363 -5.715 4.633 1 97.12 114 LEU B CA 1
ATOM 2405 C C . LEU B 1 114 ? 0.431 -6.715 3.963 1 97.12 114 LEU B C 1
ATOM 2407 O O . LEU B 1 114 ? -0.613 -6.336 3.426 1 97.12 114 LEU B O 1
ATOM 2411 N N . ASN B 1 115 ? 0.827 -7.977 3.982 1 98.31 115 ASN B N 1
ATOM 2412 C CA . ASN B 1 115 ? 0.094 -9 3.246 1 98.31 115 ASN B CA 1
ATOM 2413 C C . ASN B 1 115 ? -0.731 -9.883 4.184 1 98.31 115 ASN B C 1
ATOM 2415 O O . ASN B 1 115 ? -1.13 -10.984 3.812 1 98.31 115 ASN B O 1
ATOM 2419 N N . THR B 1 116 ? -0.971 -9.398 5.371 1 96.69 116 THR B N 1
ATOM 2420 C CA . THR B 1 116 ? -1.879 -10.094 6.273 1 96.69 116 THR B CA 1
ATOM 2421 C C . THR B 1 116 ? -3.273 -10.203 5.664 1 96.69 116 THR B C 1
ATOM 2423 O O . THR B 1 116 ? -3.793 -9.234 5.113 1 96.69 116 THR B O 1
ATOM 2426 N N . GLY B 1 117 ? -3.809 -11.391 5.754 1 95.19 117 GLY B N 1
ATOM 2427 C CA . GLY B 1 117 ? -5.184 -11.594 5.32 1 95.19 117 GLY B CA 1
ATOM 2428 C C . GLY B 1 117 ? -5.293 -12.031 3.871 1 95.19 117 GLY B C 1
ATOM 2429 O O . GLY B 1 117 ? -6.391 -12.32 3.389 1 95.19 117 GLY B O 1
ATOM 2430 N N . ILE B 1 118 ? -4.227 -12.109 3.154 1 98.12 118 ILE B N 1
ATOM 2431 C CA . ILE B 1 118 ? -4.309 -12.539 1.762 1 98.12 118 ILE B CA 1
ATOM 2432 C C . ILE B 1 118 ? -4.664 -14.023 1.697 1 98.12 118 ILE B C 1
ATOM 2434 O O . ILE B 1 118 ? -4.477 -14.758 2.672 1 98.12 118 ILE B O 1
ATOM 2438 N N . HIS B 1 119 ? -5.242 -14.383 0.58 1 98.25 119 HIS B N 1
ATOM 2439 C CA . HIS B 1 119 ? -5.473 -15.789 0.286 1 98.25 119 HIS B CA 1
ATOM 2440 C C . HIS B 1 119 ? -4.172 -16.5 -0.076 1 98.25 119 HIS B C 1
ATOM 2442 O O . HIS B 1 119 ? -3.562 -16.203 -1.104 1 98.25 119 HIS B O 1
ATOM 2448 N N . LEU B 1 120 ? -3.762 -17.391 0.84 1 98.69 120 LEU B N 1
ATOM 2449 C CA . LEU B 1 120 ? -2.541 -18.141 0.556 1 98.69 120 LEU B CA 1
ATOM 2450 C C . LEU B 1 120 ? -2.809 -19.25 -0.462 1 98.69 120 LEU B C 1
ATOM 2452 O O . LEU B 1 120 ? -3.891 -19.828 -0.477 1 98.69 120 LEU B O 1
ATOM 2456 N N . PRO B 1 121 ? -1.851 -19.5 -1.326 1 98.62 121 PRO B N 1
ATOM 2457 C CA . PRO B 1 121 ? -2.072 -20.531 -2.336 1 98.62 121 PRO B CA 1
ATOM 2458 C C . PRO B 1 121 ? -2.117 -21.938 -1.737 1 98.62 121 PRO B C 1
ATOM 2460 O O . PRO B 1 121 ? -1.546 -22.172 -0.67 1 98.62 121 PRO B O 1
ATOM 2463 N N . ASP B 1 122 ? -2.828 -22.797 -2.494 1 98 122 ASP B N 1
ATOM 2464 C CA . ASP B 1 122 ? -2.803 -24.219 -2.141 1 98 122 ASP B CA 1
ATOM 2465 C C . ASP B 1 122 ? -1.444 -24.828 -2.455 1 98 122 ASP B C 1
ATOM 2467 O O . ASP B 1 122 ? -1.006 -25.766 -1.77 1 98 122 ASP B O 1
ATOM 2471 N N . LEU B 1 123 ? -0.85 -24.328 -3.457 1 98.62 123 LEU B N 1
ATOM 2472 C CA . LEU B 1 123 ? 0.476 -24.75 -3.895 1 98.62 123 LEU B CA 1
ATOM 2473 C C . LEU B 1 123 ? 1.29 -23.562 -4.395 1 98.62 123 LEU B C 1
ATOM 2475 O O . LEU B 1 123 ? 0.851 -22.828 -5.289 1 98.62 123 LEU B O 1
ATOM 2479 N N . ALA B 1 124 ? 2.416 -23.344 -3.746 1 98.88 124 ALA B N 1
ATOM 2480 C CA . ALA B 1 124 ? 3.375 -22.359 -4.219 1 98.88 124 ALA B CA 1
ATOM 2481 C C . ALA B 1 124 ? 4.551 -23.016 -4.93 1 98.88 124 ALA B C 1
ATOM 2483 O O . ALA B 1 124 ? 5.223 -23.875 -4.355 1 98.88 124 ALA B O 1
ATOM 2484 N N . VAL B 1 125 ? 4.75 -22.609 -6.164 1 98.75 125 VAL B N 1
ATOM 2485 C CA . VAL B 1 125 ? 5.84 -23.156 -6.969 1 98.75 125 VAL B CA 1
ATOM 2486 C C . VAL B 1 125 ? 6.949 -22.125 -7.113 1 98.75 125 VAL B C 1
ATOM 2488 O O . VAL B 1 125 ? 6.691 -20.984 -7.504 1 98.75 125 VAL B O 1
ATOM 2491 N N . ILE B 1 126 ? 8.133 -22.516 -6.793 1 98.38 126 ILE B N 1
ATOM 2492 C CA . ILE B 1 126 ? 9.305 -21.672 -7.012 1 98.38 126 ILE B CA 1
ATOM 2493 C C . ILE B 1 126 ? 10.203 -22.297 -8.07 1 98.38 126 ILE B C 1
ATOM 2495 O O . ILE B 1 126 ? 10.789 -23.359 -7.848 1 98.38 126 ILE B O 1
ATOM 2499 N N . LEU B 1 127 ? 10.273 -21.656 -9.203 1 97.38 127 LEU B N 1
ATOM 2500 C CA . LEU B 1 127 ? 11.188 -22.109 -10.25 1 97.38 127 LEU B CA 1
ATOM 2501 C C . LEU B 1 127 ? 12.625 -21.688 -9.938 1 97.38 127 LEU B C 1
ATOM 2503 O O . LEU B 1 127 ? 12.852 -20.594 -9.422 1 97.38 127 LEU B O 1
ATOM 2507 N N . THR B 1 128 ? 13.516 -22.531 -10.258 1 94.94 128 THR B N 1
ATOM 2508 C CA . THR B 1 128 ? 14.93 -22.25 -10.062 1 94.94 128 THR B CA 1
ATOM 2509 C C . THR B 1 128 ? 15.75 -22.688 -11.273 1 94.94 128 THR B C 1
ATOM 2511 O O . THR B 1 128 ? 15.258 -23.422 -12.133 1 94.94 128 THR B O 1
ATOM 2514 N N . ALA B 1 129 ? 16.891 -22.141 -11.406 1 92.81 129 ALA B N 1
ATOM 2515 C CA . ALA B 1 129 ? 17.906 -22.516 -12.383 1 92.81 129 ALA B CA 1
ATOM 2516 C C . ALA B 1 129 ? 19.297 -22.078 -11.914 1 92.81 129 ALA B C 1
ATOM 2518 O O . ALA B 1 129 ? 19.422 -21.297 -10.977 1 92.81 129 ALA B O 1
ATOM 2519 N N . ALA B 1 130 ? 20.297 -22.672 -12.562 1 90.88 130 ALA B N 1
ATOM 2520 C CA . ALA B 1 130 ? 21.656 -22.25 -12.234 1 90.88 130 ALA B CA 1
ATOM 2521 C C . ALA B 1 130 ? 21.875 -20.781 -12.578 1 90.88 130 ALA B C 1
ATOM 2523 O O . ALA B 1 130 ? 21.375 -20.297 -13.602 1 90.88 130 ALA B O 1
ATOM 2524 N N . PRO B 1 131 ? 22.641 -20.094 -11.688 1 87.88 131 PRO B N 1
ATOM 2525 C CA . PRO B 1 131 ? 22.875 -18.688 -11.953 1 87.88 131 PRO B CA 1
ATOM 2526 C C . PRO B 1 131 ? 23.406 -18.422 -13.367 1 87.88 131 PRO B C 1
ATOM 2528 O O . PRO B 1 131 ? 23 -17.453 -14.016 1 87.88 131 PRO B O 1
ATOM 2531 N N . LYS B 1 132 ? 24.25 -19.297 -13.828 1 85.44 132 LYS B N 1
ATOM 2532 C CA . LYS B 1 132 ? 24.812 -19.141 -15.164 1 85.44 132 LYS B CA 1
ATOM 2533 C C . LYS B 1 132 ? 23.734 -19.25 -16.234 1 85.44 132 LYS B C 1
ATOM 2535 O O . LYS B 1 132 ? 23.75 -18.531 -17.234 1 85.44 132 LYS B O 1
ATOM 2540 N N . THR B 1 133 ? 22.828 -20.141 -15.984 1 86.12 133 THR B N 1
ATOM 2541 C CA . THR B 1 133 ? 21.719 -20.328 -16.906 1 86.12 133 THR B CA 1
ATOM 2542 C C . THR B 1 133 ? 20.812 -19.094 -16.922 1 86.12 133 THR B C 1
ATOM 2544 O O . THR B 1 133 ? 20.422 -18.609 -18 1 86.12 133 THR B O 1
ATOM 2547 N N . ILE B 1 134 ? 20.516 -18.547 -15.742 1 86.06 134 ILE B N 1
ATOM 2548 C CA . ILE B 1 134 ? 19.656 -17.375 -15.594 1 86.06 134 ILE B CA 1
ATOM 2549 C C . ILE B 1 134 ? 20.281 -16.172 -16.328 1 86.06 134 ILE B C 1
ATOM 2551 O O . ILE B 1 134 ? 19.609 -15.492 -17.094 1 86.06 134 ILE B O 1
ATOM 2555 N N . THR B 1 135 ? 21.531 -16 -16.109 1 82.25 135 THR B N 1
ATOM 2556 C CA . THR B 1 135 ? 22.25 -14.898 -16.734 1 82.25 135 THR B CA 1
ATOM 2557 C C . THR B 1 135 ? 22.234 -15.016 -18.25 1 82.25 135 THR B C 1
ATOM 2559 O O . THR B 1 135 ? 22.016 -14.031 -18.953 1 82.25 135 THR B O 1
ATOM 2562 N N . ALA B 1 136 ? 22.438 -16.219 -18.75 1 82.81 136 ALA B N 1
ATOM 2563 C CA . ALA B 1 136 ? 22.438 -16.453 -20.188 1 82.81 136 ALA B CA 1
ATOM 2564 C C . ALA B 1 136 ? 21.078 -16.156 -20.797 1 82.81 136 ALA B C 1
ATOM 2566 O O . ALA B 1 136 ? 21 -15.531 -21.859 1 82.81 136 ALA B O 1
ATOM 2567 N N . ARG B 1 137 ? 20.078 -16.5 -20.188 1 81.69 137 ARG B N 1
ATOM 2568 C CA . ARG B 1 137 ? 18.719 -16.297 -20.672 1 81.69 137 ARG B CA 1
ATOM 2569 C C . ARG B 1 137 ? 18.328 -14.82 -20.641 1 81.69 137 ARG B C 1
ATOM 2571 O O . ARG B 1 137 ? 17.672 -14.328 -21.547 1 81.69 137 ARG B O 1
ATOM 2578 N N . LEU B 1 138 ? 18.75 -14.156 -19.562 1 79.81 138 LEU B N 1
ATOM 2579 C CA . LEU B 1 138 ? 18.453 -12.734 -19.422 1 79.81 138 LEU B CA 1
ATOM 2580 C C . LEU B 1 138 ? 19.203 -11.922 -20.484 1 79.81 138 LEU B C 1
ATOM 2582 O O . LEU B 1 138 ? 18.672 -10.953 -21.016 1 79.81 138 LEU B O 1
ATOM 2586 N N . THR B 1 139 ? 20.438 -12.359 -20.703 1 76.81 139 THR B N 1
ATOM 2587 C CA . THR B 1 139 ? 21.25 -11.688 -21.703 1 76.81 139 THR B CA 1
ATOM 2588 C C . THR B 1 139 ? 20.656 -11.867 -23.094 1 76.81 139 THR B C 1
ATOM 2590 O O . THR B 1 139 ? 20.641 -10.938 -23.906 1 76.81 139 THR B O 1
ATOM 2593 N N . ALA B 1 140 ? 20.172 -12.984 -23.344 1 78.06 140 ALA B N 1
ATOM 2594 C CA . ALA B 1 140 ? 19.594 -13.289 -24.641 1 78.06 140 ALA B CA 1
ATOM 2595 C C . ALA B 1 140 ? 18.297 -12.531 -24.859 1 78.06 140 ALA B C 1
ATOM 2597 O O . ALA B 1 140 ? 18.016 -12.055 -25.969 1 78.06 140 ALA B O 1
ATOM 2598 N N . ARG B 1 141 ? 17.484 -12.344 -23.906 1 72.69 141 ARG B N 1
ATOM 2599 C CA . ARG B 1 141 ? 16.172 -11.711 -23.969 1 72.69 141 ARG B CA 1
ATOM 2600 C C . ARG B 1 141 ? 16.281 -10.203 -23.797 1 72.69 141 ARG B C 1
ATOM 2602 O O . ARG B 1 141 ? 15.43 -9.453 -24.281 1 72.69 141 ARG B O 1
ATOM 2609 N N . GLY B 1 142 ? 17.281 -9.711 -23.125 1 69.69 142 GLY B N 1
ATOM 2610 C CA . GLY B 1 142 ? 17.359 -8.328 -22.688 1 69.69 142 GLY B CA 1
ATOM 2611 C C . GLY B 1 142 ? 16.672 -8.078 -21.344 1 69.69 142 GLY B C 1
ATOM 2612 O O . GLY B 1 142 ? 15.648 -8.695 -21.047 1 69.69 142 GLY B O 1
ATOM 2613 N N . ALA B 1 143 ? 17.328 -7.371 -20.438 1 58.75 143 ALA B N 1
ATOM 2614 C CA . ALA B 1 143 ? 16.781 -7.102 -19.109 1 58.75 143 ALA B CA 1
ATOM 2615 C C . ALA B 1 143 ? 15.5 -6.277 -19.203 1 58.75 143 ALA B C 1
ATOM 2617 O O . ALA B 1 143 ? 15.398 -5.355 -20.016 1 58.75 143 ALA B O 1
ATOM 2618 N N . HIS B 1 144 ? 14.555 -6.672 -18.328 1 63.22 144 HIS B N 1
ATOM 2619 C CA . HIS B 1 144 ? 13.242 -6.035 -18.422 1 63.22 144 HIS B CA 1
ATOM 2620 C C . HIS B 1 144 ? 12.984 -5.109 -17.234 1 63.22 144 HIS B C 1
ATOM 2622 O O . HIS B 1 144 ? 12.125 -4.23 -17.312 1 63.22 144 HIS B O 1
ATOM 2628 N N . HIS B 1 145 ? 13.656 -5.348 -16.141 1 68.81 145 HIS B N 1
ATOM 2629 C CA . HIS B 1 145 ? 13.43 -4.488 -14.984 1 68.81 145 HIS B CA 1
ATOM 2630 C C . HIS B 1 145 ? 14.703 -4.324 -14.164 1 68.81 145 HIS B C 1
ATOM 2632 O O . HIS B 1 145 ? 15.641 -5.117 -14.289 1 68.81 145 HIS B O 1
ATOM 2638 N N . ARG B 1 146 ? 14.703 -3.309 -13.383 1 71.06 146 ARG B N 1
ATOM 2639 C CA . ARG B 1 146 ? 15.891 -2.857 -12.664 1 71.06 146 ARG B CA 1
ATOM 2640 C C . ARG B 1 146 ? 16.484 -3.988 -11.836 1 71.06 146 ARG B C 1
ATOM 2642 O O . ARG B 1 146 ? 17.703 -4.023 -11.617 1 71.06 146 ARG B O 1
ATOM 2649 N N . PHE B 1 147 ? 15.766 -4.879 -11.461 1 68.94 147 PHE B N 1
ATOM 2650 C CA . PHE B 1 147 ? 16.234 -5.953 -10.594 1 68.94 147 PHE B CA 1
ATOM 2651 C C . PHE B 1 147 ? 17.031 -6.984 -11.391 1 68.94 147 PHE B C 1
ATOM 2653 O O . PHE B 1 147 ? 17.703 -7.844 -10.805 1 68.94 147 PHE B O 1
ATOM 2660 N N . GLU B 1 148 ? 17.047 -6.836 -12.656 1 70.19 148 GLU B N 1
ATOM 2661 C CA . GLU B 1 148 ? 17.734 -7.809 -13.5 1 70.19 148 GLU B CA 1
ATOM 2662 C C . GLU B 1 148 ? 19.062 -7.258 -14.008 1 70.19 148 GLU B C 1
ATOM 2664 O O . GLU B 1 148 ? 19.812 -7.965 -14.672 1 70.19 148 GLU B O 1
ATOM 2669 N N . TYR B 1 149 ? 19.422 -6.055 -13.594 1 64.38 149 TYR B N 1
ATOM 2670 C CA . TYR B 1 149 ? 20.562 -5.371 -14.219 1 64.38 149 TYR B CA 1
ATOM 2671 C C . TYR B 1 149 ? 21.859 -5.738 -13.531 1 64.38 149 TYR B C 1
ATOM 2673 O O . TYR B 1 149 ? 22.938 -5.637 -14.133 1 64.38 149 TYR B O 1
ATOM 2681 N N . ASP B 1 150 ? 21.766 -6.172 -12.281 1 63.56 150 ASP B N 1
ATOM 2682 C CA . ASP B 1 150 ? 22.984 -6.477 -11.531 1 63.56 150 ASP B CA 1
ATOM 2683 C C . ASP B 1 150 ? 23.328 -7.961 -11.641 1 63.56 150 ASP B C 1
ATOM 2685 O O . ASP B 1 150 ? 22.547 -8.82 -11.227 1 63.56 150 ASP B O 1
ATOM 2689 N N . PRO B 1 151 ? 24.5 -8.289 -12.25 1 60.41 151 PRO B N 1
ATOM 2690 C CA . PRO B 1 151 ? 24.906 -9.688 -12.445 1 60.41 151 PRO B CA 1
ATOM 2691 C C . PRO B 1 151 ? 24.953 -10.477 -11.141 1 60.41 151 PRO B C 1
ATOM 2693 O O . PRO B 1 151 ? 24.891 -11.711 -11.156 1 60.41 151 PRO B O 1
ATOM 2696 N N . GLY B 1 152 ? 25.219 -9.859 -10.078 1 66.62 152 GLY B N 1
ATOM 2697 C CA . GLY B 1 152 ? 25.188 -10.531 -8.789 1 66.62 152 GLY B CA 1
ATOM 2698 C C . GLY B 1 152 ? 23.781 -10.742 -8.258 1 66.62 152 GLY B C 1
ATOM 2699 O O . GLY B 1 152 ? 23.578 -11.469 -7.281 1 66.62 152 GLY B O 1
ATOM 2700 N N . THR B 1 153 ? 22.875 -10.328 -9.039 1 76 153 THR B N 1
ATOM 2701 C CA . THR B 1 153 ? 21.469 -10.266 -8.609 1 76 153 THR B CA 1
ATOM 2702 C C . THR B 1 153 ? 20.828 -11.641 -8.688 1 76 153 THR B C 1
ATOM 2704 O O . THR B 1 153 ? 20.125 -12.062 -7.758 1 76 153 THR B O 1
ATOM 2707 N N . PRO B 1 154 ? 21.312 -12.492 -9.617 1 78.31 154 PRO B N 1
ATOM 2708 C CA . PRO B 1 154 ? 20.609 -13.773 -9.703 1 78.31 154 PRO B CA 1
ATOM 2709 C C . PRO B 1 154 ? 20.906 -14.695 -8.523 1 78.31 154 PRO B C 1
ATOM 2711 O O . PRO B 1 154 ? 20 -15.312 -7.977 1 78.31 154 PRO B O 1
ATOM 2714 N N . ALA B 1 155 ? 22.125 -14.742 -8.117 1 83.81 155 ALA B N 1
ATOM 2715 C CA . ALA B 1 155 ? 22.469 -15.586 -6.98 1 83.81 155 ALA B CA 1
ATOM 2716 C C . ALA B 1 155 ? 21.766 -15.117 -5.711 1 83.81 155 ALA B C 1
ATOM 2718 O O . ALA B 1 155 ? 21.297 -15.93 -4.918 1 83.81 155 ALA B O 1
ATOM 2719 N N . ARG B 1 156 ? 21.734 -13.875 -5.543 1 88.31 156 ARG B N 1
ATOM 2720 C CA . ARG B 1 156 ? 21.062 -13.305 -4.379 1 88.31 156 ARG B CA 1
ATOM 2721 C C . ARG B 1 156 ? 19.562 -13.586 -4.422 1 88.31 156 ARG B C 1
ATOM 2723 O O . ARG B 1 156 ? 18.969 -13.945 -3.404 1 88.31 156 ARG B O 1
ATOM 2730 N N . GLU B 1 157 ? 19.016 -13.43 -5.551 1 91.12 157 GLU B N 1
ATOM 2731 C CA . GLU B 1 157 ? 17.594 -13.727 -5.699 1 91.12 157 GLU B CA 1
ATOM 2732 C C . GLU B 1 157 ? 17.297 -15.188 -5.359 1 91.12 157 GLU B C 1
ATOM 2734 O O . GLU B 1 157 ? 16.312 -15.484 -4.688 1 91.12 157 GLU B O 1
ATOM 2739 N N . LEU B 1 158 ? 18.172 -16.062 -5.848 1 92.12 158 LEU B N 1
ATOM 2740 C CA . LEU B 1 158 ? 17.969 -17.5 -5.598 1 92.12 158 LEU B CA 1
ATOM 2741 C C . LEU B 1 158 ? 17.969 -17.781 -4.102 1 92.12 158 LEU B C 1
ATOM 2743 O O . LEU B 1 158 ? 17.125 -18.547 -3.611 1 92.12 158 LEU B O 1
ATOM 2747 N N . THR B 1 159 ? 18.859 -17.172 -3.41 1 93.75 159 THR B N 1
ATOM 2748 C CA . THR B 1 159 ? 18.922 -17.328 -1.962 1 93.75 159 THR B CA 1
ATOM 2749 C C . THR B 1 159 ? 17.672 -16.781 -1.296 1 93.75 159 THR B C 1
ATOM 2751 O O . THR B 1 159 ? 17.109 -17.406 -0.392 1 93.75 159 THR B O 1
ATOM 2754 N N . LEU B 1 160 ? 17.234 -15.688 -1.739 1 95.75 160 LEU B N 1
ATOM 2755 C CA . LEU B 1 160 ? 16.062 -15.055 -1.163 1 95.75 160 LEU B CA 1
ATOM 2756 C C . LEU B 1 160 ? 14.797 -15.859 -1.475 1 95.75 160 LEU B C 1
ATOM 2758 O O . LEU B 1 160 ? 13.867 -15.914 -0.665 1 95.75 160 LEU B O 1
ATOM 2762 N N . TYR B 1 161 ? 14.789 -16.5 -2.623 1 97.19 161 TYR B N 1
ATOM 2763 C CA . TYR B 1 161 ? 13.648 -17.359 -2.934 1 97.19 161 TYR B CA 1
ATOM 2764 C C . TYR B 1 161 ? 13.625 -18.594 -2.045 1 97.19 161 TYR B C 1
ATOM 2766 O O . TYR B 1 161 ? 12.555 -19.094 -1.693 1 97.19 161 TYR B O 1
ATOM 2774 N N . GLN B 1 162 ? 14.773 -19.062 -1.705 1 96.81 162 GLN B N 1
ATOM 2775 C CA . GLN B 1 162 ? 14.828 -20.156 -0.73 1 96.81 162 GLN B CA 1
ATOM 2776 C C . GLN B 1 162 ? 14.273 -19.703 0.619 1 96.81 162 GLN B C 1
ATOM 2778 O O . GLN B 1 162 ? 13.516 -20.453 1.257 1 96.81 162 GLN B O 1
ATOM 2783 N N . ASP B 1 163 ? 14.672 -18.547 0.994 1 97.81 163 ASP B N 1
ATOM 2784 C CA . ASP B 1 163 ? 14.141 -17.984 2.23 1 97.81 163 ASP B CA 1
ATOM 2785 C C . ASP B 1 163 ? 12.625 -17.812 2.15 1 97.81 163 ASP B C 1
ATOM 2787 O O . ASP B 1 163 ? 11.914 -18.094 3.111 1 97.81 163 ASP B O 1
ATOM 2791 N N . ALA B 1 164 ? 12.188 -17.312 1.029 1 98.31 164 ALA B N 1
ATOM 2792 C CA . ALA B 1 164 ? 10.75 -17.125 0.817 1 98.31 164 ALA B CA 1
ATOM 2793 C C . ALA B 1 164 ? 10 -18.453 0.911 1 98.31 164 ALA B C 1
ATOM 2795 O O . ALA B 1 164 ? 8.906 -18.516 1.478 1 98.31 164 ALA B O 1
ATOM 2796 N N . ALA B 1 165 ? 10.602 -19.516 0.362 1 98.25 165 ALA B N 1
ATOM 2797 C CA . ALA B 1 165 ? 10.008 -20.844 0.444 1 98.25 165 ALA B CA 1
ATOM 2798 C C . ALA B 1 165 ? 9.836 -21.281 1.896 1 98.25 165 ALA B C 1
ATOM 2800 O O . ALA B 1 165 ? 8.789 -21.812 2.27 1 98.25 165 ALA B O 1
ATOM 2801 N N . ARG B 1 166 ? 10.828 -21.031 2.658 1 98.25 166 ARG B N 1
ATOM 2802 C CA . ARG B 1 166 ? 10.773 -21.391 4.074 1 98.25 166 ARG B CA 1
ATOM 2803 C C . ARG B 1 166 ? 9.695 -20.594 4.797 1 98.25 166 ARG B C 1
ATOM 2805 O O . ARG B 1 166 ? 8.945 -21.141 5.602 1 98.25 166 ARG B O 1
ATOM 2812 N N . THR B 1 167 ? 9.656 -19.312 4.508 1 98.56 167 THR B N 1
ATOM 2813 C CA . THR B 1 167 ? 8.648 -18.453 5.109 1 98.56 167 THR B CA 1
ATOM 2814 C C . THR B 1 167 ? 7.242 -18.922 4.734 1 98.56 167 THR B C 1
ATOM 2816 O O . THR B 1 167 ? 6.367 -19.031 5.594 1 98.56 167 THR B O 1
ATOM 2819 N N . LEU B 1 168 ? 7.043 -19.281 3.473 1 98.62 168 LEU B N 1
ATOM 2820 C CA . LEU B 1 168 ? 5.746 -19.781 3.027 1 98.62 168 LEU B CA 1
ATOM 2821 C C . LEU B 1 168 ? 5.398 -21.078 3.734 1 98.62 168 LEU B C 1
ATOM 2823 O O . LEU B 1 168 ? 4.25 -21.297 4.129 1 98.62 168 LEU B O 1
ATOM 2827 N N . GLY B 1 169 ? 6.391 -21.906 3.852 1 98.44 169 GLY B N 1
ATOM 2828 C CA . GLY B 1 169 ? 6.18 -23.125 4.605 1 98.44 169 GLY B CA 1
ATOM 2829 C C . GLY B 1 169 ? 5.715 -22.891 6.027 1 98.44 169 GLY B C 1
ATOM 2830 O O . GLY B 1 169 ? 4.805 -23.562 6.512 1 98.44 169 GLY B O 1
ATOM 2831 N N . ARG B 1 170 ? 6.312 -21.938 6.703 1 98.06 170 ARG B N 1
ATOM 2832 C CA . ARG B 1 170 ? 5.941 -21.578 8.07 1 98.06 170 ARG B CA 1
ATOM 2833 C C . ARG B 1 170 ? 4.52 -21.047 8.133 1 98.06 170 ARG B C 1
ATOM 2835 O O . ARG B 1 170 ? 3.867 -21.109 9.172 1 98.06 170 ARG B O 1
ATOM 2842 N N . LEU B 1 171 ? 4.051 -20.547 7.023 1 97.88 171 LEU B N 1
ATOM 2843 C CA . LEU B 1 171 ? 2.691 -20.031 6.945 1 97.88 171 LEU B CA 1
ATOM 2844 C C . LEU B 1 171 ? 1.706 -21.141 6.594 1 97.88 171 LEU B C 1
ATOM 2846 O O . LEU B 1 171 ? 0.514 -20.891 6.414 1 97.88 171 LEU B O 1
ATOM 2850 N N . GLY B 1 172 ? 2.168 -22.359 6.434 1 97.75 172 GLY B N 1
ATOM 2851 C CA . GLY B 1 172 ? 1.317 -23.5 6.184 1 97.75 172 GLY B CA 1
ATOM 2852 C C . GLY B 1 172 ? 1.092 -23.766 4.707 1 97.75 172 GLY B C 1
ATOM 2853 O O . GLY B 1 172 ? 0.208 -24.547 4.34 1 97.75 172 GLY B O 1
ATOM 2854 N N . VAL B 1 173 ? 1.836 -23.094 3.842 1 98.44 173 VAL B N 1
ATOM 2855 C CA . VAL B 1 173 ? 1.694 -23.266 2.398 1 98.44 173 VAL B CA 1
ATOM 2856 C C . VAL B 1 173 ? 2.527 -24.469 1.936 1 98.44 173 VAL B C 1
ATOM 2858 O O . VAL B 1 173 ? 3.666 -24.641 2.375 1 98.44 173 VAL B O 1
ATOM 2861 N N . ARG B 1 174 ? 1.986 -25.297 1.07 1 98.38 174 ARG B N 1
ATOM 2862 C CA . ARG B 1 174 ? 2.789 -26.297 0.387 1 98.38 174 ARG B CA 1
ATOM 2863 C C . ARG B 1 174 ? 3.666 -25.672 -0.688 1 98.38 174 ARG B C 1
ATOM 2865 O O . ARG B 1 174 ? 3.158 -25.047 -1.629 1 98.38 174 ARG B O 1
ATOM 2872 N N . VAL B 1 175 ? 4.965 -25.844 -0.509 1 98.69 175 VAL B N 1
ATOM 2873 C CA . VAL B 1 175 ? 5.906 -25.219 -1.436 1 98.69 175 VAL B CA 1
ATOM 2874 C C . VAL B 1 175 ? 6.719 -26.297 -2.146 1 98.69 175 VAL B C 1
ATOM 2876 O O . VAL B 1 175 ? 7.199 -27.25 -1.513 1 98.69 175 VAL B O 1
ATOM 2879 N N . ILE B 1 176 ? 6.836 -26.188 -3.473 1 98.31 176 ILE B N 1
ATOM 2880 C CA . ILE B 1 176 ? 7.754 -27.062 -4.203 1 98.31 176 ILE B CA 1
ATOM 2881 C C . ILE B 1 176 ? 8.727 -26.203 -5.023 1 98.31 176 ILE B C 1
ATOM 2883 O O . ILE B 1 176 ? 8.375 -25.109 -5.473 1 98.31 176 ILE B O 1
ATOM 2887 N N . THR B 1 177 ? 9.875 -26.672 -5.16 1 97.25 177 THR B N 1
ATOM 2888 C CA . THR B 1 177 ? 10.875 -26.047 -6.02 1 97.25 177 THR B CA 1
ATOM 2889 C C . THR B 1 177 ? 11.078 -26.875 -7.289 1 97.25 177 THR B C 1
ATOM 2891 O O . THR B 1 177 ? 11.211 -28.094 -7.23 1 97.25 177 THR B O 1
ATOM 2894 N N . VAL B 1 178 ? 11.039 -26.234 -8.43 1 97.19 178 VAL B N 1
ATOM 2895 C CA . VAL B 1 178 ? 11.188 -26.922 -9.719 1 97.19 178 VAL B CA 1
ATOM 2896 C C . VAL B 1 178 ? 12.414 -26.359 -10.445 1 97.19 178 VAL B C 1
ATOM 2898 O O . VAL B 1 178 ? 12.469 -25.172 -10.766 1 97.19 178 VAL B O 1
ATOM 2901 N N . ASP B 1 179 ? 13.359 -27.172 -10.711 1 95.12 179 ASP B N 1
ATOM 2902 C CA . ASP B 1 179 ? 14.562 -26.828 -11.461 1 95.12 179 ASP B CA 1
ATOM 2903 C C . ASP B 1 179 ? 14.297 -26.828 -12.961 1 95.12 179 ASP B C 1
ATOM 2905 O O . ASP B 1 179 ? 13.906 -27.859 -13.523 1 95.12 179 ASP B O 1
ATOM 2909 N N . THR B 1 180 ? 14.578 -25.688 -13.617 1 94 180 THR B N 1
ATOM 2910 C CA . THR B 1 180 ? 14.242 -25.578 -15.031 1 94 180 THR B CA 1
ATOM 2911 C C . THR B 1 180 ? 15.5 -25.656 -15.891 1 94 180 THR B C 1
ATOM 2913 O O . THR B 1 180 ? 15.445 -25.422 -17.094 1 94 180 THR B O 1
ATOM 2916 N N . ASP B 1 181 ? 16.625 -26.016 -15.32 1 90.25 181 ASP B N 1
ATOM 2917 C CA . ASP B 1 181 ? 17.891 -26.109 -16.062 1 90.25 181 ASP B CA 1
ATOM 2918 C C . ASP B 1 181 ? 17.797 -27.156 -17.156 1 90.25 181 ASP B C 1
ATOM 2920 O O . ASP B 1 181 ? 18.203 -26.906 -18.297 1 90.25 181 ASP B O 1
ATOM 2924 N N . HIS B 1 182 ? 17.297 -28.297 -16.781 1 87.5 182 HIS B N 1
ATOM 2925 C CA . HIS B 1 182 ? 17.344 -29.422 -17.719 1 87.5 182 HIS B CA 1
ATOM 2926 C C . HIS B 1 182 ? 15.938 -29.953 -18.016 1 87.5 182 HIS B C 1
ATOM 2928 O O . HIS B 1 182 ? 15.773 -31.125 -18.328 1 87.5 182 HIS B O 1
ATOM 2934 N N . ARG B 1 183 ? 14.984 -29.125 -17.891 1 92 183 ARG B N 1
ATOM 2935 C CA . ARG B 1 183 ? 13.594 -29.5 -18.156 1 92 183 ARG B CA 1
ATOM 2936 C C . ARG B 1 183 ? 12.945 -28.531 -19.141 1 92 183 ARG B C 1
ATOM 2938 O O . ARG B 1 183 ? 13.188 -27.312 -19.078 1 92 183 ARG B O 1
ATOM 2945 N N . THR B 1 184 ? 12.211 -29.141 -20.031 1 94.19 184 THR B N 1
ATOM 2946 C CA . THR B 1 184 ? 11.375 -28.281 -20.859 1 94.19 184 THR B CA 1
ATOM 2947 C C . THR B 1 184 ? 10.227 -27.688 -20.047 1 94.19 184 THR B C 1
ATOM 2949 O O . THR B 1 184 ? 9.891 -28.188 -18.984 1 94.19 184 THR B O 1
ATOM 2952 N N . PRO B 1 185 ? 9.617 -26.609 -20.531 1 96.06 185 PRO B N 1
ATOM 2953 C CA . PRO B 1 185 ? 8.453 -26.047 -19.844 1 96.06 185 PRO B CA 1
ATOM 2954 C C . PRO B 1 185 ? 7.34 -27.062 -19.625 1 96.06 185 PRO B C 1
ATOM 2956 O O . PRO B 1 185 ? 6.707 -27.078 -18.562 1 96.06 185 PRO B O 1
ATOM 2959 N N . THR B 1 186 ? 7.164 -27.953 -20.578 1 97.06 186 THR B N 1
ATOM 2960 C CA . THR B 1 186 ? 6.125 -28.969 -20.484 1 97.06 186 THR B CA 1
ATOM 2961 C C . THR B 1 186 ? 6.453 -29.984 -19.391 1 97.06 186 THR B C 1
ATOM 2963 O O . THR B 1 186 ? 5.566 -30.391 -18.641 1 97.06 186 THR B O 1
ATOM 2966 N N . GLU B 1 187 ? 7.68 -30.359 -19.297 1 97.25 187 GLU B N 1
ATOM 2967 C CA . GLU B 1 187 ? 8.102 -31.281 -18.234 1 97.25 187 GLU B CA 1
ATOM 2968 C C . GLU B 1 187 ? 7.922 -30.656 -16.859 1 97.25 187 GLU B C 1
ATOM 2970 O O . GLU B 1 187 ? 7.457 -31.312 -15.922 1 97.25 187 GLU B O 1
ATOM 2975 N N . ALA B 1 188 ? 8.336 -29.391 -16.781 1 97.44 188 ALA B N 1
ATOM 2976 C CA . ALA B 1 188 ? 8.141 -28.672 -15.523 1 97.44 188 ALA B CA 1
ATOM 2977 C C . ALA B 1 188 ? 6.664 -28.578 -15.156 1 97.44 188 ALA B C 1
ATOM 2979 O O . ALA B 1 188 ? 6.285 -28.812 -14.008 1 97.44 188 ALA B O 1
ATOM 2980 N N . ALA B 1 189 ? 5.805 -28.266 -16.125 1 98 189 ALA B N 1
ATOM 2981 C CA . ALA B 1 189 ? 4.363 -28.156 -15.938 1 98 189 ALA B CA 1
ATOM 2982 C C . ALA B 1 189 ? 3.773 -29.469 -15.453 1 98 189 ALA B C 1
ATOM 2984 O O . ALA B 1 189 ? 2.92 -29.5 -14.562 1 98 189 ALA B O 1
ATOM 2985 N N . ARG B 1 190 ? 4.238 -30.594 -16.031 1 97.44 190 ARG B N 1
ATOM 2986 C CA . ARG B 1 190 ? 3.758 -31.906 -15.641 1 97.44 190 ARG B CA 1
ATOM 2987 C C . ARG B 1 190 ? 4.141 -32.219 -14.195 1 97.44 190 ARG B C 1
ATOM 2989 O O . ARG B 1 190 ? 3.355 -32.812 -13.453 1 97.44 190 ARG B O 1
ATOM 2996 N N . GLN B 1 191 ? 5.383 -31.859 -13.898 1 97.31 191 GLN B N 1
ATOM 2997 C CA . GLN B 1 191 ? 5.812 -32.031 -12.516 1 97.31 191 GLN B CA 1
ATOM 2998 C C . GLN B 1 191 ? 4.898 -31.297 -11.547 1 97.31 191 GLN B C 1
ATOM 3000 O O . GLN B 1 191 ? 4.465 -31.844 -10.539 1 97.31 191 GLN B O 1
ATOM 3005 N N . ILE B 1 192 ? 4.617 -30.016 -11.828 1 98 192 ILE B N 1
ATOM 3006 C CA . ILE B 1 192 ? 3.758 -29.188 -10.984 1 98 192 ILE B CA 1
ATOM 3007 C C . ILE B 1 192 ? 2.357 -29.797 -10.922 1 98 192 ILE B C 1
ATOM 3009 O O . ILE B 1 192 ? 1.781 -29.938 -9.844 1 98 192 ILE B O 1
ATOM 3013 N N . ALA B 1 193 ? 1.835 -30.203 -12.055 1 97.5 193 ALA B N 1
ATOM 3014 C CA . ALA B 1 193 ? 0.486 -30.766 -12.148 1 97.5 193 ALA B CA 1
ATOM 3015 C C . ALA B 1 193 ? 0.352 -32.031 -11.297 1 97.5 193 ALA B C 1
ATOM 3017 O O . ALA B 1 193 ? -0.732 -32.312 -10.789 1 97.5 193 ALA B O 1
ATOM 3018 N N . GLY B 1 194 ? 1.469 -32.719 -11.133 1 96.94 194 GLY B N 1
ATOM 3019 C CA . GLY B 1 194 ? 1.478 -33.938 -10.344 1 96.94 194 GLY B CA 1
ATOM 3020 C C . GLY B 1 194 ? 1.151 -33.688 -8.883 1 96.94 194 GLY B C 1
ATOM 3021 O O . GLY B 1 194 ? 0.779 -34.625 -8.164 1 96.94 194 GLY B O 1
ATOM 3022 N N . TYR B 1 195 ? 1.256 -32.469 -8.422 1 96.88 195 TYR B N 1
ATOM 3023 C CA . TYR B 1 195 ? 0.98 -32.156 -7.031 1 96.88 195 TYR B CA 1
ATOM 3024 C C . TYR B 1 195 ? -0.469 -31.703 -6.852 1 96.88 195 TYR B C 1
ATOM 3026 O O . TYR B 1 195 ? -0.896 -31.391 -5.738 1 96.88 195 TYR B O 1
ATOM 3034 N N . LEU B 1 196 ? -1.262 -31.641 -7.898 1 95.44 196 LEU B N 1
ATOM 3035 C CA . LEU B 1 196 ? -2.66 -31.219 -7.871 1 95.44 196 LEU B CA 1
ATOM 3036 C C . LEU B 1 196 ? -3.586 -32.406 -8.141 1 95.44 196 LEU B C 1
ATOM 3038 O O . LEU B 1 196 ? -3.186 -33.375 -8.781 1 95.44 196 LEU B O 1
ATOM 3042 N N . PRO B 1 197 ? -4.773 -32.344 -7.625 1 89.38 197 PRO B N 1
ATOM 3043 C CA . PRO B 1 197 ? -5.707 -33.438 -7.879 1 89.38 197 PRO B CA 1
ATOM 3044 C C . PRO B 1 197 ? -6.102 -33.531 -9.352 1 89.38 197 PRO B C 1
ATOM 3046 O O . PRO B 1 197 ? -6.098 -32.531 -10.07 1 89.38 197 PRO B O 1
ATOM 3049 N N . ASP B 1 198 ? -6.367 -34.812 -9.766 1 88.06 198 ASP B N 1
ATOM 3050 C CA . ASP B 1 198 ? -6.941 -35.062 -11.094 1 88.06 198 ASP B CA 1
ATOM 3051 C C . ASP B 1 198 ? -8.445 -34.781 -11.094 1 88.06 198 ASP B C 1
ATOM 3053 O O . ASP B 1 198 ? -9.164 -35.25 -10.211 1 88.06 198 ASP B O 1
ATOM 3057 N N . ARG B 1 199 ? -8.867 -33.938 -11.977 1 86.5 199 ARG B N 1
ATOM 3058 C CA . ARG B 1 199 ? -10.273 -33.531 -11.961 1 86.5 199 ARG B CA 1
ATOM 3059 C C . ARG B 1 199 ? -11.023 -34.125 -13.148 1 86.5 199 ARG B C 1
ATOM 3061 O O . ARG B 1 199 ? -12.117 -33.656 -13.484 1 86.5 199 ARG B O 1
ATOM 3068 N N . THR B 1 200 ? -10.414 -34.969 -13.914 1 76.81 200 THR B N 1
ATOM 3069 C CA . THR B 1 200 ? -11.094 -35.594 -15.055 1 76.81 200 THR B CA 1
ATOM 3070 C C . THR B 1 200 ? -12.359 -36.312 -14.602 1 76.81 200 THR B C 1
ATOM 3072 O O . THR B 1 200 ? -13.352 -36.375 -15.336 1 76.81 200 THR B O 1
ATOM 3075 N N . GLY B 1 201 ? -12.406 -37 -13.484 1 64.88 201 GLY B N 1
ATOM 3076 C CA . GLY B 1 201 ? -13.562 -37.781 -13.055 1 64.88 201 GLY B CA 1
ATOM 3077 C C . GLY B 1 201 ? -14.609 -36.938 -12.359 1 64.88 201 GLY B C 1
ATOM 3078 O O . GLY B 1 201 ? -15.695 -37.406 -12.031 1 64.88 201 GLY B O 1
ATOM 3079 N N . SER B 1 202 ? -14.359 -35.781 -11.891 1 55.5 202 SER B N 1
ATOM 3080 C CA . SER B 1 202 ? -15.297 -34.969 -11.102 1 55.5 202 SER B CA 1
ATOM 3081 C C . SER B 1 202 ? -16.438 -34.469 -11.969 1 55.5 202 SER B C 1
ATOM 3083 O O . SER B 1 202 ? -17.328 -33.75 -11.484 1 55.5 202 SER B O 1
ATOM 3085 N N . VAL B 1 203 ? -16.453 -34.656 -13.273 1 48.53 203 VAL B N 1
ATOM 3086 C CA . VAL B 1 203 ? -17.703 -34.406 -13.992 1 48.53 203 VAL B CA 1
ATOM 3087 C C . VAL B 1 203 ? -18.734 -35.469 -13.617 1 48.53 203 VAL B C 1
ATOM 3089 O O . VAL B 1 203 ? -18.672 -36.594 -14.094 1 48.53 203 VAL B O 1
ATOM 3092 N N . GLY B 1 204 ? -18.875 -35.875 -12.461 1 41.56 204 GLY B N 1
ATOM 3093 C CA . GLY B 1 204 ? -19.922 -36.844 -12.18 1 41.56 204 GLY B CA 1
ATOM 3094 C C . GLY B 1 204 ? -21.25 -36.469 -12.789 1 41.56 204 GLY B C 1
ATOM 3095 O O . GLY B 1 204 ? -21.469 -35.312 -13.164 1 41.56 204 GLY B O 1
ATOM 3096 N N . ARG B 1 205 ? -22.281 -37.688 -12.719 1 37.16 205 ARG B N 1
ATOM 3097 C CA . ARG B 1 205 ? -23.625 -38.094 -13.133 1 37.16 205 ARG B CA 1
ATOM 3098 C C . ARG B 1 205 ? -24.688 -37.156 -12.562 1 37.16 205 ARG B C 1
ATOM 3100 O O . ARG B 1 205 ? -24.922 -37.125 -11.352 1 37.16 205 ARG B O 1
ATOM 3107 N N . ALA B 1 206 ? -24.812 -36.031 -12.859 1 44.19 206 ALA B N 1
ATOM 3108 C CA . ALA B 1 206 ? -26.172 -35.5 -12.688 1 44.19 206 ALA B CA 1
ATOM 3109 C C . ALA B 1 206 ? -27.203 -36.531 -13.117 1 44.19 206 ALA B C 1
ATOM 3111 O O . ALA B 1 206 ? -27.375 -36.781 -14.305 1 44.19 206 ALA B O 1
ATOM 3112 N N . THR B 1 207 ? -27.25 -37.688 -12.344 1 27 207 THR B N 1
ATOM 3113 C CA . THR B 1 207 ? -28.422 -38.531 -12.539 1 27 207 THR B CA 1
ATOM 3114 C C . THR B 1 207 ? -29.703 -37.688 -12.445 1 27 207 THR B C 1
ATOM 3116 O O . THR B 1 207 ? -29.844 -36.844 -11.547 1 27 207 THR B O 1
ATOM 3119 N N . ALA B 1 208 ? -30.281 -37.656 -13.484 1 40.81 208 ALA B N 1
ATOM 3120 C CA . ALA B 1 208 ? -31.703 -37.344 -13.648 1 40.81 208 ALA B CA 1
ATOM 3121 C C . ALA B 1 208 ? -32.562 -38.062 -12.609 1 40.81 208 ALA B C 1
ATOM 3123 O O . ALA B 1 208 ? -32.719 -39.281 -12.664 1 40.81 208 ALA B O 1
ATOM 3124 N N . THR B 1 209 ? -32.219 -37.625 -11.203 1 23.77 209 THR B N 1
ATOM 3125 C CA . THR B 1 209 ? -33.469 -37.938 -10.531 1 23.77 209 THR B CA 1
ATOM 3126 C C . THR B 1 209 ? -34.594 -37 -11 1 23.77 209 THR B C 1
ATOM 3128 O O . THR B 1 209 ? -34.344 -35.781 -11.164 1 23.77 209 THR B O 1
#

InterPro domains:
  IPR018094 Thymidylate kinase [MF_00165] (5-200)
  IPR018094 Thymidylate kinase [TIGR00041] (1-150)
  IPR027417 P-loop containing nucleoside triphosphate hydrolase [G3DSA:3.40.50.300] (1-199)
  IPR027417 P-loop containing nucleoside triphosphate hydrolase [SSF52540] (1-192)
  IPR039430 Thymidylate kinase-like domain [PF02223] (9-153)

Secondary structure (DSSP, 8-state):
-PPPEEEEEE--TTS-HHHHHHHHHHHHHHTT--EEEEESS-SSHHHHHHHHHTTT--HHHHHHHHHHHHHHHIIIIIHHHHHTT-EEEEES-HHHHHHHHHHTT--HHHHHHHTTT----SEEEEEE--HHHHHHHHHHH---SGGGS-TTHHHHHHHHHHHHHHHHHHTT-EEEEEE-SS--HHHHHHHHHTTS---STTS------/-PPPEEEEEE--TTS-HHHHHHHHHHHHHHTT--EEEEESS-SSHHHHHHHHHTTT--HHHHHHHHHHHHHHHIIIIIHHHHHTT-EEEEES-HHHHHHHHHHTT--HHHHHHHTTT----SEEEEEE--HHHHHHHHHHH---SGGGS-TTHHHHHHHHHHHHHHHHHHTT-EEEEEE-SS--HHHHHHHHHTTS---STTS------

pLDDT: mean 90.93, std 13.88, range [23.77, 98.88]